Protein 8PS7 (pdb70)

Sequence (553 aa):
SLTVYKYEDLQNATNFFSEENKIKGSVYRASFKGDDAAVKILKGDVSSEINILKRINHANIIRLSGFCVYKGNTYLVYEFAENNSLDDWLHSMCLSWFQRVQIAHDVADALNYLHNYANPPHVHKNLKSGNILLDGKFRGKVSNFGLARVMENEGGDEGFQLTRHVIGTQGYMAPEYIENGLITPKMDVFAFGVVILELLSGREVVGSDQLLASTVNQVLEGDNVREKLRGFMDPNLRDEYPLDLAFSMAEIAKRCVARDLNSRPNVSEVFMILSKIQSSLTVYKYEDLQNATNFFSEENKIKGSVYRASFKGDDAAVKILKGDVSSEINILKRINHANIIRLSGFCVYKGNTYLVYEFAENNSLDDWLHSMCLSWFQRVQIAHDVADALNYLHNYANPPHVHKNLKSGNILLDGKFRGKVSNFGLFQLTRHVIGTQGYMAPEYIENGLITPKMDVFAFGVVILELLSGREVVGSDKSNGLGDQLLASTVNQVLEGDNVREKLRGFMDPNLRDEYPLDLAFSMAEIAKRCVARDLNSRPNVSEVFMILSKIQS

Organism: Medicago truncatula (NCBI:txid3880)

B-factor: mean 35.76, std 15.78, range [11.6, 132.79]

Solvent-accessible surface area: 27994 Å² total; per-residue (Å²): 113,63,65,114,34,134,38,110,56,0,47,94,3,0,84,130,37,55,147,56,49,69,168,118,54,15,34,29,98,0,63,46,178,79,117,35,6,21,1,30,46,35,167,24,90,14,23,69,58,5,76,111,35,76,54,13,73,19,76,3,1,11,135,26,22,0,37,10,65,81,170,45,38,0,21,5,0,42,46,36,9,91,31,59,10,0,48,69,50,13,51,124,147,57,3,53,27,113,32,7,6,34,0,0,7,1,1,0,7,0,0,9,6,0,22,70,51,4,35,77,78,26,31,0,38,23,1,42,1,39,15,0,41,0,31,42,168,27,62,0,26,0,20,48,20,15,22,40,27,54,143,70,30,152,49,51,99,174,84,89,115,114,105,162,70,71,83,11,28,74,1,13,27,0,19,20,67,90,114,120,41,80,81,26,60,28,5,1,1,15,7,0,0,0,0,0,0,0,1,2,5,13,107,89,15,23,23,160,147,93,60,3,11,42,12,0,52,88,17,22,97,60,120,110,34,191,116,77,2,124,56,3,7,8,110,81,9,176,122,120,30,53,30,108,50,0,89,38,3,1,47,9,0,56,117,0,10,30,163,96,33,131,75,4,12,89,3,50,70,0,40,83,46,0,48,157,35,45,128,134,36,74,109,54,148,44,120,61,0,45,97,4,0,92,128,33,61,178,30,67,68,187,110,56,27,28,28,86,0,56,51,214,62,132,45,6,15,0,51,40,56,169,17,86,114,6,80,119,69,28,61,37,66,125,14,93,29,79,9,3,17,128,14,21,0,56,6,58,93,175,30,48,3,16,2,0,34,36,37,14,107,22,86,9,0,42,64,67,15,42,126,220,66,4,53,27,119,49,6,2,38,0,0,37,1,0,0,30,0,0,2,21,0,28,25,14,6,76,46,78,56,38,1,55,21,2,30,0,36,18,0,46,0,34,32,161,42,77,0,22,0,12,68,53,36,78,200,97,120,94,156,81,73,87,14,34,72,3,11,12,0,18,13,67,105,115,120,38,81,80,26,62,35,6,1,3,14,6,1,0,0,0,0,0,0,1,2,3,13,101,91,13,26,26,81,40,184,124,91,69,146,52,95,57,63,3,14,46,7,0,65,92,17,18,104,66,123,105,28,162,86,71,2,126,56,5,5,6,111,89,9,171,131,116,32,46,46,98,61,0,85,39,2,0,48,11,0,61,128,0,10,25,155,89,42,131,71,4,17,65,2,26,87,0,14,68,52,0,20,149,18,38,132

Nearest PDB structures (foldseek):
  8ps7-assembly2_B  TM=1.004E+00  e=9.829E-54  Medicago truncatula
  2zv9-assembly1_A  TM=7.197E-01  e=4.800E-12  Mus musculus
  6nvl-assembly1_A  TM=7.137E-01  e=1.030E-10  Homo sapiens
  3lm0-assembly1_A  TM=7.066E-01  e=4.990E-11  Homo sapiens
  6gu7-assembly4_G  TM=6.696E-01  e=2.248E-10  Homo sapiens

Radius of gyration: 26.47 Å; Cα contacts (8 Å, |Δi|>4): 950; chains: 2; bounding box: 56×79×63 Å

Secondary structure (DSSP, 8-state):
------HHHHHHHTTTT-S-B-SSTTEEEE--SSS-EEEEEEEB--HHHHHHHTT---TTB--EEEEEEETTEEEEEEE--TT-BHHHHHT-----HHHHHHHHHHHHHHHHIIIIISSS--------TTT-EE-TT--EEB---SSSSTTT-SS--SS--HHHHHHHHHHHS-HHHHHH----HHHHHHHHHHHHHHHHH---SB----BHHHHHHHHHSSS-HHHHHHHHS-GGGTT-S-HHHHHHHHHHHHHHT-SSGGGSPPHHHHHHHHHHS--/--EE--HHHHHHHTTTTSS-B-SSSSEEEE--SSS-EEEEEEE-S--TTTTTGGG---TTB--EEEEEEETTEEEEEEEPPTT-BHHHHHH-----HHHHHHHHHHHHHHHHIIIII-SS--------GGGEEE-TT--EEE-------HHHHHHHHHHH--HHHHHH----HHHHHHHHHHHHHHHHH---SEEE-SSSSSSEEEHHHHHHHHHSSS-HHHHHHHHS-GGGTT-S-HHHHHHHHHHHHHHT-SSTTTSPPHHHHHHHHHHHH-

Foldseek 3Di:
DQDEDDVVLQCVQQVNVPVCADPDPQWHWGDDPPFIKIKGKAAFDPVVVCVQVQLQDDPQAFHWRDWYDDPRMIITITGDAPPAFQLCQLPPVHQAPQLLLQQLLSVLVSLVCQQVVRVVHAAQLQDARNQFTQHPVGHTHGYNRACNDQPRPPPHDDVDDVVVVVQSCVLQAAPCCVPPVDDDSLSVLQNSLLSLLCSFQSADCQHPNDGSLVVLCVLCDDPPNLVSSVVRGHCVNVPVYDSVVSNVSSVLSNQSNDNDSVSRDRSVVVSVSSVVPHD/DADEDDVVQQCVQQVNVPPQDDPDPFWGWGHDDPFIWIKGKDAFLPPVVVVVQQLLDDPQAWHFRHKYGDPRIIITTTGDFDQAFQLCQLAVPGDEPLLLLQQLLSVLVSLCCQDPPGVVHDAQLQDARNQQGQHPVGHTHGGDGDDVPVVVVVLSCVQQAAPCCVPPNDDDSLSVLQNSLLSLLCSFQSDDQWAADVVDPGDIDGSLVVLCVLPDDPPNQVSSVVRGHCVNPPVYDSVLSVLSSVLSNQSNDNDSVSNDDSVVVSVSSVVSSD

InterPro domains:
  IPR000719 Protein kinase domain [PF00069] (383-627)
  IPR000719 Protein kinase domain [PS50011] (294-639)
  IPR011009 Protein kinase-like domain superfamily [SSF56112] (328-628)
  IPR018392 LysM domain [PS51782] (186-230)
  IPR018392 LysM domain [SM00257] (187-231)
  IPR018392 LysM domain [cd00118] (187-223)
  IPR036779 LysM domain superfamily [G3DSA:3.10.350.10] (173-240)
  IPR036779 LysM domain superfamily [SSF54106] (186-231)
  IPR052611 Plant receptor-like kinase with LysM domain-containing protein [PTHR45927] (9-644)
  IPR056561 NFP/LYK4/5, first LysM domain [PF23446] (52-108)
  IPR056562 LYK3/4/5, second LysM domain [PF23472] (114-169)
  IPR056563 LYK4/5, third LysM domain [PF23473] (184-232)

Structure (mmCIF, N/CA/C/O backbone):
data_8PS7
#
_entry.id   8PS7
#
_cell.length_a   51.684
_cell.length_b   78.242
_cell.length_c   70.365
_cell.angle_alpha   90.00
_cell.angle_beta   90.40
_cell.angle_gamma   90.00
#
_symmetry.space_group_name_H-M   'P 1 21 1'
#
loop_
_entity.id
_entity.type
_entity.pdbx_description
1 polymer 'LysM-domain receptor-like kinase'
2 non-polymer GLYCEROL
3 non-polymer 'SULFATE ION'
4 non-polymer 'PHOSPHOAMINOPHOSPHONIC ACID-ADENYLATE ESTER'
5 water water
#
loop_
_atom_site.group_PDB
_atom_site.id
_atom_site.type_symbol
_atom_site.label_atom_id
_atom_site.label_alt_id
_atom_site.label_comp_id
_atom_site.label_asym_id
_atom_site.label_entity_id
_atom_site.label_seq_id
_atom_site.pdbx_PDB_ins_code
_atom_site.Cartn_x
_atom_site.Cartn_y
_atom_site.Cartn_z
_atom_site.occupancy
_atom_site.B_iso_or_equiv
_atom_site.auth_seq_id
_atom_site.auth_comp_id
_atom_site.auth_asym_id
_atom_site.auth_atom_id
_atom_site.pdbx_PDB_model_num
ATOM 1 N N . SER A 1 1 ? -18.497 9.660 -27.562 1.00 77.85 340 SER A N 1
ATOM 2 C CA . SER A 1 1 ? -19.558 9.734 -28.559 1.00 79.96 340 SER A CA 1
ATOM 3 C C . SER A 1 1 ? -20.279 11.078 -28.488 1.00 94.82 340 SER A C 1
ATOM 4 O O . SER A 1 1 ? -21.163 11.362 -29.298 1.00 92.97 340 SER A O 1
ATOM 7 N N . LEU A 1 2 ? -19.892 11.903 -27.516 1.00 87.08 341 LEU A N 1
ATOM 8 C CA . LEU A 1 2 ? -20.439 13.255 -27.349 1.00 73.35 341 LEU A CA 1
ATOM 9 C C . LEU A 1 2 ? -21.961 13.140 -27.258 1.00 79.69 341 LEU A C 1
ATOM 10 O O . LEU A 1 2 ? -22.462 12.326 -26.469 1.00 106.62 341 LEU A O 1
ATOM 15 N N . THR A 1 3 ? -22.721 13.924 -28.021 1.00 64.12 342 THR A N 1
ATOM 16 C CA . THR A 1 3 ? -24.180 13.859 -28.025 1.00 62.06 342 THR A CA 1
ATOM 17 C C . THR A 1 3 ? -24.649 14.057 -29.459 1.00 66.54 342 THR A C 1
ATOM 18 O O . THR A 1 3 ? -24.509 15.153 -30.012 1.00 62.31 342 THR A O 1
ATOM 22 N N . VAL A 1 4 ? -25.198 13.004 -30.056 1.00 65.86 343 VAL A N 1
ATOM 23 C CA . VAL A 1 4 ? -25.656 13.057 -31.440 1.00 65.56 343 VAL A CA 1
ATOM 24 C C . VAL A 1 4 ? -26.936 13.878 -31.509 1.00 67.54 343 VAL A C 1
ATOM 25 O O . VAL A 1 4 ? -27.887 13.637 -30.755 1.00 69.27 343 VAL A O 1
ATOM 29 N N . TYR A 1 5 ? -26.960 14.851 -32.418 1.00 59.04 344 TYR A N 1
ATOM 30 C CA . TYR A 1 5 ? -28.049 15.807 -32.540 1.00 54.89 344 TYR A CA 1
ATOM 31 C C . TYR A 1 5 ? -28.852 15.558 -33.810 1.00 57.50 344 TYR A C 1
ATOM 32 O O . TYR A 1 5 ? -28.298 15.179 -34.848 1.00 58.25 344 TYR A O 1
ATOM 41 N N . LYS A 1 6 ? -30.160 15.781 -33.716 1.00 57.64 345 LYS A N 1
ATOM 42 C CA . LYS A 1 6 ? -31.038 15.782 -34.876 1.00 48.74 345 LYS A CA 1
ATOM 43 C C . LYS A 1 6 ? -31.063 17.184 -35.470 1.00 46.27 345 LYS A C 1
ATOM 44 O O . LYS A 1 6 ? -31.273 18.164 -34.747 1.00 43.71 345 LYS A O 1
ATOM 50 N N . TYR A 1 7 ? -30.844 17.277 -36.784 1.00 45.11 346 TYR A N 1
ATOM 51 C CA . TYR A 1 7 ? -30.825 18.581 -37.441 1.00 44.64 346 TYR A CA 1
ATOM 52 C C . TYR A 1 7 ? -32.069 19.397 -37.114 1.00 45.27 346 TYR A C 1
ATOM 53 O O . TYR A 1 7 ? -31.994 20.627 -37.002 1.00 44.59 346 TYR A O 1
ATOM 62 N N . GLU A 1 8 ? -33.216 18.734 -36.952 1.00 47.21 347 GLU A N 1
ATOM 63 C CA . GLU A 1 8 ? -34.447 19.436 -36.600 1.00 48.29 347 GLU A CA 1
ATOM 64 C C . GLU A 1 8 ? -34.257 20.278 -35.345 1.00 46.76 347 GLU A C 1
ATOM 65 O O . GLU A 1 8 ? -34.538 21.481 -35.337 1.00 46.51 347 GLU A O 1
ATOM 71 N N . ASP A 1 9 ? -33.776 19.651 -34.268 1.00 45.94 348 ASP A N 1
ATOM 72 C CA . ASP A 1 9 ? -33.568 20.369 -33.016 1.00 44.68 348 ASP A CA 1
ATOM 73 C C . ASP A 1 9 ? -32.655 21.572 -33.203 1.00 42.64 348 ASP A C 1
ATOM 74 O O . ASP A 1 9 ? -32.741 22.540 -32.439 1.00 42.01 348 ASP A O 1
ATOM 79 N N . LEU A 1 10 ? -31.776 21.532 -34.206 1.00 41.82 349 LEU A N 1
ATOM 80 C CA . LEU A 1 10 ? -30.890 22.662 -34.458 1.00 40.96 349 LEU A CA 1
ATOM 81 C C . LEU A 1 10 ? -31.621 23.797 -35.167 1.00 41.13 349 LEU A C 1
ATOM 82 O O . LEU A 1 10 ? -31.461 24.966 -34.798 1.00 41.46 349 LEU A O 1
ATOM 87 N N . GLN A 1 11 ? -32.425 23.472 -36.183 1.00 43.02 350 GLN A N 1
ATOM 88 C CA . GLN A 1 11 ? -33.240 24.488 -36.842 1.00 44.35 350 GLN A CA 1
ATOM 89 C C . GLN A 1 11 ? -34.078 25.260 -35.832 1.00 44.75 350 GLN A C 1
ATOM 90 O O . GLN A 1 11 ? -34.077 26.496 -35.817 1.00 44.57 350 GLN A O 1
ATOM 96 N N . ASN A 1 12 ? -34.802 24.539 -34.975 1.00 45.56 351 ASN A N 1
ATOM 97 C CA . ASN A 1 12 ? -35.713 25.191 -34.040 1.00 46.47 351 ASN A CA 1
ATOM 98 C C . ASN A 1 12 ? -34.957 26.039 -33.023 1.00 44.64 351 ASN A C 1
ATOM 99 O O . ASN A 1 12 ? -35.421 27.121 -32.644 1.00 45.17 351 ASN A O 1
ATOM 104 N N . ALA A 1 13 ? -33.795 25.567 -32.568 1.00 44.62 352 ALA A N 1
ATOM 105 C CA . ALA A 1 13 ? -33.018 26.337 -31.603 1.00 47.87 352 ALA A CA 1
ATOM 106 C C . ALA A 1 13 ? -32.478 27.619 -32.223 1.00 50.28 352 ALA A C 1
ATOM 107 O O . ALA A 1 13 ? -32.378 28.649 -31.545 1.00 55.53 352 ALA A O 1
ATOM 109 N N . THR A 1 14 ? -32.130 27.578 -33.507 1.00 45.09 353 THR A N 1
ATOM 110 C CA . THR A 1 14 ? -31.556 28.718 -34.208 1.00 45.49 353 THR A CA 1
ATOM 111 C C . THR A 1 14 ? -32.589 29.494 -35.015 1.00 49.26 353 THR A C 1
ATOM 112 O O . THR A 1 14 ? -32.211 30.325 -35.849 1.00 54.06 353 THR A O 1
ATOM 116 N N . ASN A 1 15 ? -33.877 29.252 -34.783 1.00 47.22 354 ASN A N 1
ATOM 117 C CA . ASN A 1 15 ? -34.944 29.863 -35.573 1.00 49.35 354 ASN A CA 1
ATOM 118 C C . ASN A 1 15 ? -34.691 29.665 -37.063 1.00 49.86 354 ASN A C 1
ATOM 119 O O . ASN A 1 15 ? -34.799 30.590 -37.869 1.00 52.72 354 ASN A O 1
ATOM 124 N N . PHE A 1 16 ? -34.350 28.430 -37.427 1.00 46.48 355 PHE A N 1
ATOM 125 C CA . PHE A 1 16 ? -34.001 28.096 -38.804 1.00 46.83 355 PHE A CA 1
ATOM 126 C C . PHE A 1 16 ? -32.871 28.994 -39.297 1.00 55.62 355 PHE A C 1
ATOM 127 O O . PHE A 1 16 ? -32.863 29.459 -40.440 1.00 55.12 355 PHE A O 1
ATOM 135 N N . PHE A 1 17 ? -31.901 29.232 -38.413 1.00 55.55 356 PHE A N 1
ATOM 136 C CA . PHE A 1 17 ? -30.733 30.054 -38.716 1.00 49.62 356 PHE A CA 1
ATOM 137 C C . PHE A 1 17 ? -31.168 31.437 -39.206 1.00 55.47 356 PHE A C 1
ATOM 138 O O . PHE A 1 17 ? -30.815 31.888 -40.297 1.00 61.98 356 PHE A O 1
ATOM 146 N N . SER A 1 18 ? -31.934 32.110 -38.354 1.00 78.69 357 SER A N 1
ATOM 147 C CA . SER A 1 18 ? -32.667 33.332 -38.693 1.00 85.17 357 SER A CA 1
ATOM 148 C C . SER A 1 18 ? -31.917 34.589 -38.271 1.00 87.06 357 SER A C 1
ATOM 149 O O . SER A 1 18 ? -32.464 35.418 -37.552 1.00 87.30 357 SER A O 1
ATOM 152 N N . GLU A 1 19 ? -30.664 34.765 -38.690 1.00 64.57 358 GLU A N 1
ATOM 153 C CA . GLU A 1 19 ? -29.849 35.896 -38.231 1.00 55.72 358 GLU A CA 1
ATOM 154 C C . GLU A 1 19 ? -29.881 36.024 -36.706 1.00 60.80 358 GLU A C 1
ATOM 155 O O . GLU A 1 19 ? -29.729 37.118 -36.148 1.00 61.89 358 GLU A O 1
ATOM 161 N N . GLU A 1 20 ? -30.110 34.891 -36.031 1.00 64.80 359 GLU A N 1
ATOM 162 C CA . GLU A 1 20 ? -29.657 34.660 -34.665 1.00 55.71 359 GLU A CA 1
ATOM 163 C C . GLU A 1 20 ? -28.164 34.398 -34.618 1.00 53.33 359 GLU A C 1
ATOM 164 O O . GLU A 1 20 ? -27.631 34.051 -33.558 1.00 55.55 359 GLU A O 1
ATOM 170 N N . ASN A 1 21 ? -27.487 34.580 -35.749 1.00 51.74 360 ASN A N 1
ATOM 171 C CA . ASN A 1 21 ? -26.082 34.238 -35.865 1.00 50.27 360 ASN A CA 1
ATOM 172 C C . ASN A 1 21 ? -25.223 35.222 -35.090 1.00 51.49 360 ASN A C 1
ATOM 173 O O . ASN A 1 21 ? -25.478 36.429 -35.090 1.00 49.52 360 ASN A O 1
ATOM 178 N N . LYS A 1 22 ? -24.207 34.696 -34.416 1.00 49.87 361 LYS A N 1
ATOM 179 C CA . LYS A 1 22 ? -23.090 35.528 -34.011 1.00 55.66 361 LYS A CA 1
ATOM 180 C C . LYS A 1 22 ? -22.350 36.007 -35.261 1.00 59.72 361 LYS A C 1
ATOM 181 O O . LYS A 1 22 ? -22.720 35.689 -36.397 1.00 65.00 361 LYS A O 1
ATOM 187 N N . ILE A 1 23 ? -21.284 36.781 -35.048 1.00 63.57 362 ILE A N 1
ATOM 188 C CA . ILE A 1 23 ? -20.610 37.453 -36.161 1.00 66.29 362 ILE A CA 1
ATOM 189 C C . ILE A 1 23 ? -20.257 36.458 -37.261 1.00 68.45 362 ILE A C 1
ATOM 190 O O . ILE A 1 23 ? -20.648 36.624 -38.422 1.00 75.56 362 ILE A O 1
ATOM 195 N N . LYS A 1 24 ? -19.509 35.414 -36.912 1.00 68.84 363 LYS A N 1
ATOM 196 C CA . LYS A 1 24 ? -19.088 34.434 -37.905 1.00 77.69 363 LYS A CA 1
ATOM 197 C C . LYS A 1 24 ? -20.293 33.874 -38.650 1.00 70.56 363 LYS A C 1
ATOM 198 O O . LYS A 1 24 ? -21.314 33.535 -38.047 1.00 74.97 363 LYS A O 1
ATOM 204 N N . GLY A 1 25 ? -20.171 33.793 -39.977 1.00 58.42 364 GLY A N 1
ATOM 205 C CA . GLY A 1 25 ? -21.237 33.221 -40.781 1.00 60.88 364 GLY A CA 1
ATOM 206 C C . GLY A 1 25 ? -21.622 31.816 -40.360 1.00 58.49 364 GLY A C 1
ATOM 207 O O . GLY A 1 25 ? -22.795 31.442 -40.440 1.00 64.90 364 GLY A O 1
ATOM 208 N N . SER A 1 26 ? -20.649 31.017 -39.916 1.00 54.60 365 SER A N 1
ATOM 209 C CA . SER A 1 26 ? -20.892 29.645 -39.485 1.00 50.37 365 SER A CA 1
ATOM 210 C C . SER A 1 26 ? -21.311 29.532 -38.024 1.00 45.24 365 SER A C 1
ATOM 211 O O . SER A 1 26 ? -21.677 28.436 -37.585 1.00 43.07 365 SER A O 1
ATOM 214 N N . VAL A 1 27 ? -21.272 30.625 -37.267 1.00 48.11 366 VAL A N 1
ATOM 215 C CA . VAL A 1 27 ? -21.511 30.602 -35.828 1.00 47.73 366 VAL A CA 1
ATOM 216 C C . VAL A 1 27 ? -22.904 31.148 -35.552 1.00 43.48 366 VAL A C 1
ATOM 217 O O . VAL A 1 27 ? -23.194 32.315 -35.843 1.00 45.84 366 VAL A O 1
ATOM 221 N N . TYR A 1 28 ? -23.761 30.305 -34.982 1.00 35.15 367 TYR A N 1
ATOM 222 C CA . TYR A 1 28 ? -25.107 30.680 -34.580 1.00 39.03 367 TYR A CA 1
ATOM 223 C C . TYR A 1 28 ? -25.307 30.384 -33.100 1.00 40.57 367 TYR A C 1
ATOM 224 O O . TYR A 1 28 ? -24.641 29.517 -32.527 1.00 40.12 367 TYR A O 1
ATOM 233 N N . ARG A 1 29 ? -26.233 31.118 -32.488 1.00 40.39 368 ARG A N 1
ATOM 234 C CA . ARG A 1 29 ? -26.643 30.881 -31.110 1.00 41.67 368 ARG A CA 1
ATOM 235 C C . ARG A 1 29 ? -27.879 29.992 -31.112 1.00 43.93 368 ARG A C 1
ATOM 236 O O . ARG A 1 29 ? -28.887 30.323 -31.746 1.00 43.96 368 ARG A O 1
ATOM 244 N N . ALA A 1 30 ? -27.794 28.866 -30.411 1.00 42.54 369 ALA A N 1
ATOM 245 C CA . ALA A 1 30 ? -28.905 27.938 -30.258 1.00 48.42 369 ALA A CA 1
ATOM 246 C C . ALA A 1 30 ? -29.446 28.064 -28.841 1.00 53.40 369 ALA A C 1
ATOM 247 O O . ALA A 1 30 ? -28.718 27.825 -27.872 1.00 49.13 369 ALA A O 1
ATOM 249 N N . SER A 1 31 ? -30.712 28.450 -28.726 1.00 70.21 370 SER A N 1
ATOM 250 C CA . SER A 1 31 ? -31.391 28.558 -27.440 1.00 68.97 370 SER A CA 1
ATOM 251 C C . SER A 1 31 ? -32.340 27.373 -27.316 1.00 71.38 370 SER A C 1
ATOM 252 O O . SER A 1 31 ? -33.342 27.295 -28.034 1.00 83.79 370 SER A O 1
ATOM 255 N N . PHE A 1 32 ? -32.021 26.450 -26.414 1.00 61.05 371 PHE A N 1
ATOM 256 C CA . PHE A 1 32 ? -32.794 25.222 -26.292 1.00 61.33 371 PHE A CA 1
ATOM 257 C C . PHE A 1 32 ? -32.302 24.451 -25.079 1.00 67.15 371 PHE A C 1
ATOM 258 O O . PHE A 1 32 ? -31.176 24.646 -24.612 1.00 73.73 371 PHE A O 1
ATOM 266 N N . LYS A 1 33 ? -33.162 23.562 -24.580 1.00 65.00 372 LYS A N 1
ATOM 267 C CA . LYS A 1 33 ? -32.813 22.670 -23.476 1.00 68.31 372 LYS A CA 1
ATOM 268 C C . LYS A 1 33 ? -32.323 23.450 -22.259 1.00 72.03 372 LYS A C 1
ATOM 269 O O . LYS A 1 33 ? -31.442 22.994 -21.526 1.00 75.79 372 LYS A O 1
ATOM 275 N N . GLY A 1 34 ? -32.890 24.633 -22.038 1.00 70.20 373 GLY A N 1
ATOM 276 C CA . GLY A 1 34 ? -32.462 25.482 -20.945 1.00 58.23 373 GLY A CA 1
ATOM 277 C C . GLY A 1 34 ? -31.105 26.109 -21.186 1.00 61.53 373 GLY A C 1
ATOM 278 O O . GLY A 1 34 ? -30.995 27.328 -21.348 1.00 61.12 373 GLY A O 1
ATOM 279 N N . ASP A 1 35 ? -30.064 25.281 -21.220 1.00 66.48 374 ASP A N 1
ATOM 280 C CA . ASP A 1 35 ? -28.702 25.764 -21.410 1.00 63.45 374 ASP A CA 1
ATOM 281 C C . ASP A 1 35 ? -28.479 26.094 -22.882 1.00 54.45 374 ASP A C 1
ATOM 282 O O . ASP A 1 35 ? -28.663 25.235 -23.751 1.00 52.64 374 ASP A O 1
ATOM 287 N N . ASP A 1 36 ? -28.083 27.334 -23.161 1.00 48.17 375 ASP A N 1
ATOM 288 C CA . ASP A 1 36 ? -27.845 27.752 -24.533 1.00 46.30 375 ASP A CA 1
ATOM 289 C C . ASP A 1 36 ? -26.553 27.136 -25.067 1.00 43.06 375 ASP A C 1
ATOM 290 O O . ASP A 1 36 ? -25.727 26.596 -24.325 1.00 45.76 375 ASP A O 1
ATOM 295 N N . ALA A 1 37 ? -26.382 27.229 -26.383 1.00 37.16 376 ALA A N 1
ATOM 296 C CA . ALA A 1 37 ? -25.215 26.670 -27.046 1.00 37.77 376 ALA A CA 1
ATOM 297 C C . ALA A 1 37 ? -24.903 27.498 -28.284 1.00 35.97 376 ALA A C 1
ATOM 298 O O . ALA A 1 37 ? -25.651 28.404 -28.659 1.00 38.36 376 ALA A O 1
ATOM 300 N N . ALA A 1 38 ? -23.778 27.174 -28.914 1.00 32.31 377 ALA A N 1
ATOM 301 C CA . ALA A 1 38 ? -23.359 27.792 -30.164 1.00 30.05 377 ALA A CA 1
ATOM 302 C C . ALA A 1 38 ? -23.208 26.708 -31.219 1.00 34.74 377 ALA A C 1
ATOM 303 O O . ALA A 1 38 ? -22.573 25.678 -30.968 1.00 35.40 377 ALA A O 1
ATOM 305 N N . VAL A 1 39 ? -23.797 26.936 -32.389 1.00 35.71 378 VAL A N 1
ATOM 306 C CA . VAL A 1 39 ? -23.764 25.987 -33.495 1.00 33.77 378 VAL A CA 1
ATOM 307 C C . VAL A 1 39 ? -22.841 26.536 -34.573 1.00 34.33 378 VAL A C 1
ATOM 308 O O . VAL A 1 39 ? -22.991 27.687 -35.001 1.00 32.86 378 VAL A O 1
ATOM 312 N N . LYS A 1 40 ? -21.888 25.716 -35.004 1.00 35.90 379 LYS A N 1
ATOM 313 C CA . LYS A 1 40 ? -20.959 26.061 -36.072 1.00 38.83 379 LYS A CA 1
ATOM 314 C C . LYS A 1 40 ? -21.218 25.145 -37.259 1.00 42.89 379 LYS A C 1
ATOM 315 O O . LYS A 1 40 ? -21.126 23.919 -37.131 1.00 41.09 379 LYS A O 1
ATOM 321 N N . ILE A 1 41 ? -21.542 25.737 -38.405 1.00 45.26 380 ILE A N 1
ATOM 322 C CA . ILE A 1 41 ? -21.785 24.986 -39.631 1.00 45.31 380 ILE A CA 1
ATOM 323 C C . ILE A 1 41 ? -20.469 24.843 -40.383 1.00 43.18 380 ILE A C 1
ATOM 324 O O . ILE A 1 41 ? -19.743 25.826 -40.575 1.00 44.55 380 ILE A O 1
ATOM 329 N N . LEU A 1 42 ? -20.158 23.621 -40.809 1.00 44.69 381 LEU A N 1
ATOM 330 C CA . LEU A 1 42 ? -18.931 23.339 -41.539 1.00 44.34 381 LEU A CA 1
ATOM 331 C C . LEU A 1 42 ? -19.244 22.500 -42.768 1.00 52.10 381 LEU A C 1
ATOM 332 O O . LEU A 1 42 ? -20.079 21.591 -42.717 1.00 52.04 381 LEU A O 1
ATOM 337 N N . LYS A 1 43 ? -18.566 22.810 -43.871 1.00 51.87 382 LYS A N 1
ATOM 338 C CA . LYS A 1 43 ? -18.806 22.117 -45.129 1.00 50.30 382 LYS A CA 1
ATOM 339 C C . LYS A 1 43 ? -18.239 20.702 -45.086 1.00 51.79 382 LYS A C 1
ATOM 340 O O . LYS A 1 43 ? -17.153 20.465 -44.548 1.00 48.31 382 LYS A O 1
ATOM 346 N N . GLY A 1 44 ? -18.985 19.759 -45.658 1.00 49.35 383 GLY A N 1
ATOM 347 C CA . GLY A 1 44 ? -18.540 18.382 -45.736 1.00 46.19 383 GLY A CA 1
ATOM 348 C C . GLY A 1 44 ? -18.533 17.669 -44.400 1.00 48.60 383 GLY A C 1
ATOM 349 O O . GLY A 1 44 ? -18.642 18.305 -43.348 1.00 48.82 383 GLY A O 1
ATOM 350 N N . ASP A 1 45 ? -18.406 16.345 -44.427 1.00 47.16 384 ASP A N 1
ATOM 351 C CA . ASP A 1 45 ? -18.348 15.554 -43.203 1.00 47.69 384 ASP A CA 1
ATOM 352 C C . ASP A 1 45 ? -16.953 15.677 -42.605 1.00 46.27 384 ASP A C 1
ATOM 353 O O . ASP A 1 45 ? -15.987 15.130 -43.144 1.00 44.36 384 ASP A O 1
ATOM 358 N N . VAL A 1 46 ? -16.845 16.401 -41.494 1.00 47.84 385 VAL A N 1
ATOM 359 C CA . VAL A 1 46 ? -15.577 16.547 -40.790 1.00 52.37 385 VAL A CA 1
ATOM 360 C C . VAL A 1 46 ? -15.600 15.652 -39.559 1.00 51.03 385 VAL A C 1
ATOM 361 O O . VAL A 1 46 ? -14.945 15.943 -38.551 1.00 49.72 385 VAL A O 1
ATOM 365 N N . SER A 1 47 ? -16.354 14.553 -39.639 1.00 49.39 386 SER A N 1
ATOM 366 C CA . SER A 1 47 ? -16.474 13.646 -38.502 1.00 53.07 386 SER A CA 1
ATOM 367 C C . SER A 1 47 ? -15.120 13.064 -38.112 1.00 53.66 386 SER A C 1
ATOM 368 O O . SER A 1 47 ? -14.832 12.881 -36.924 1.00 49.35 386 SER A O 1
ATOM 371 N N . SER A 1 48 ? -14.273 12.771 -39.101 1.00 52.49 387 SER A N 1
ATOM 372 C CA . SER A 1 48 ? -12.983 12.155 -38.813 1.00 50.23 387 SER A CA 1
ATOM 373 C C . SER A 1 48 ? -12.120 13.053 -37.935 1.00 50.47 387 SER A C 1
ATOM 374 O O . SER A 1 48 ? -11.466 12.576 -37.000 1.00 54.84 387 SER A O 1
ATOM 377 N N . GLU A 1 49 ? -12.109 14.358 -38.214 1.00 52.10 388 GLU A N 1
ATOM 378 C CA . GLU A 1 49 ? -11.297 15.273 -37.417 1.00 52.82 388 GLU A CA 1
ATOM 379 C C . GLU A 1 49 ? -11.814 15.384 -35.988 1.00 47.58 388 GLU A C 1
ATOM 380 O O . GLU A 1 49 ? -11.025 15.567 -35.054 1.00 48.73 388 GLU A O 1
ATOM 386 N N . ILE A 1 50 ? -13.129 15.274 -35.799 1.00 51.12 389 ILE A N 1
ATOM 387 C CA . ILE A 1 50 ? -13.699 15.395 -34.462 1.00 47.27 389 ILE A CA 1
ATOM 388 C C . ILE A 1 50 ? -13.309 14.201 -33.600 1.00 46.47 389 ILE A C 1
ATOM 389 O O . ILE A 1 50 ? -12.977 14.353 -32.418 1.00 44.76 389 ILE A O 1
ATOM 394 N N . ASN A 1 51 ? -13.348 12.994 -34.171 1.00 43.36 390 ASN A N 1
ATOM 395 C CA . ASN A 1 51 ? -13.004 11.798 -33.409 1.00 44.96 390 ASN A CA 1
ATOM 396 C C . ASN A 1 51 ? -11.583 11.849 -32.8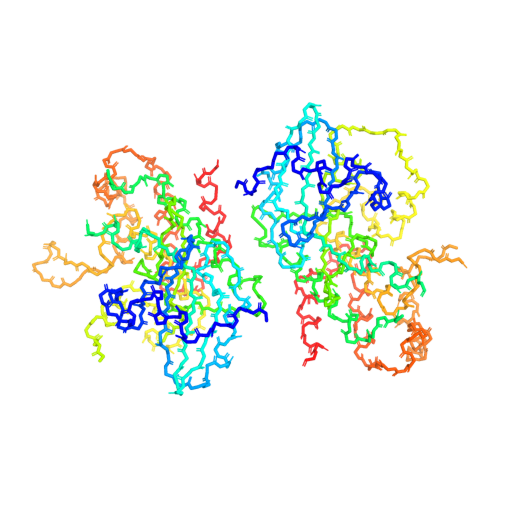66 1.00 43.90 390 ASN A C 1
ATOM 397 O O . ASN A 1 51 ? -11.263 11.107 -31.930 1.00 44.57 390 ASN A O 1
ATOM 402 N N . ILE A 1 52 ? -10.730 12.700 -33.429 1.00 39.94 391 ILE A N 1
ATOM 403 C CA . ILE A 1 52 ? -9.378 12.899 -32.912 1.00 46.58 391 ILE A CA 1
ATOM 404 C C . ILE A 1 52 ? -9.324 14.079 -31.952 1.00 42.49 391 ILE A C 1
ATOM 405 O O . ILE A 1 52 ? -8.808 13.964 -30.837 1.00 40.96 391 ILE A O 1
ATOM 410 N N . LEU A 1 53 ? -9.861 15.228 -32.368 1.00 40.29 392 LEU A N 1
ATOM 411 C CA . LEU A 1 53 ? -9.808 16.426 -31.538 1.00 44.27 392 LEU A CA 1
ATOM 412 C C . LEU A 1 53 ? -10.760 16.364 -30.350 1.00 39.46 392 LEU A C 1
ATOM 413 O O . LEU A 1 53 ? -10.576 17.119 -29.389 1.00 40.31 392 LEU A O 1
ATOM 418 N N . LYS A 1 54 ? -11.768 15.490 -30.388 1.00 38.33 393 LYS A N 1
ATOM 419 C CA . LYS A 1 54 ? -12.679 15.369 -29.255 1.00 37.01 393 LYS A CA 1
ATOM 420 C C . LYS A 1 54 ? -11.982 14.879 -27.994 1.00 38.74 393 LYS A C 1
ATOM 421 O O . LYS A 1 54 ? -12.588 14.915 -26.917 1.00 39.63 393 LYS A O 1
ATOM 427 N N . ARG A 1 55 ? -10.732 14.419 -28.098 1.00 35.69 394 ARG A N 1
ATOM 428 C CA . ARG A 1 55 ? -9.976 14.055 -26.905 1.00 37.20 394 ARG A CA 1
ATOM 429 C C . ARG A 1 55 ? -9.704 15.269 -26.026 1.00 35.68 394 ARG A C 1
ATOM 430 O O . ARG A 1 55 ? -9.520 15.127 -24.812 1.00 32.57 394 ARG A O 1
ATOM 438 N N . ILE A 1 56 ? -9.679 16.462 -26.619 1.00 36.64 395 ILE A N 1
ATOM 439 C CA . ILE A 1 56 ? -9.315 17.691 -25.918 1.00 32.83 395 ILE A CA 1
ATOM 440 C C . ILE A 1 56 ? -10.564 18.217 -25.216 1.00 31.66 395 ILE A C 1
ATOM 441 O O . ILE A 1 56 ? -11.447 18.797 -25.849 1.00 35.60 395 ILE A O 1
ATOM 446 N N . ASN A 1 57 ? -10.639 18.023 -23.902 1.00 32.06 396 ASN A N 1
ATOM 447 C CA . ASN A 1 57 ? -11.695 18.604 -23.085 1.00 32.82 396 ASN A CA 1
ATOM 448 C C . ASN A 1 57 ? -11.086 19.140 -21.799 1.00 31.07 396 ASN A C 1
ATOM 449 O O . ASN A 1 57 ? -10.264 18.472 -21.167 1.00 33.50 396 ASN A O 1
ATOM 454 N N . HIS A 1 58 ? -11.491 20.351 -21.421 1.00 25.00 397 HIS A N 1
ATOM 455 C CA . HIS A 1 58 ? -10.890 21.041 -20.291 1.00 22.08 397 HIS A CA 1
ATOM 456 C C . HIS A 1 58 ? -11.821 22.160 -19.847 1.00 21.58 397 HIS A C 1
ATOM 457 O O . HIS A 1 58 ? -12.552 22.732 -20.659 1.00 21.38 397 HIS A O 1
ATOM 464 N N . ALA A 1 59 ? -11.781 22.466 -18.548 1.00 21.78 398 ALA A N 1
ATOM 465 C CA . ALA A 1 59 ? -12.696 23.456 -17.991 1.00 21.71 398 ALA A CA 1
ATOM 466 C C . ALA A 1 59 ? -12.517 24.825 -18.634 1.00 20.38 398 ALA A C 1
ATOM 467 O O . ALA A 1 59 ? -13.466 25.616 -18.681 1.00 20.44 398 ALA A O 1
ATOM 469 N N . ASN A 1 60 ? -11.317 25.127 -19.132 1.00 20.12 399 ASN A N 1
ATOM 470 C CA . ASN A 1 60 ? -11.031 26.417 -19.746 1.00 19.95 399 ASN A CA 1
ATOM 471 C C . ASN A 1 60 ? -10.864 26.311 -21.259 1.00 21.83 399 ASN A C 1
ATOM 472 O O . ASN A 1 60 ? -10.260 27.192 -21.881 1.00 19.72 399 ASN A O 1
ATOM 477 N N . ILE A 1 61 ? -11.384 25.245 -21.861 1.00 23.90 400 ILE A N 1
ATOM 478 C CA . ILE A 1 61 ? -11.426 25.078 -23.308 1.00 23.22 400 ILE A CA 1
ATOM 479 C C . ILE A 1 61 ? -12.884 24.950 -23.720 1.00 23.21 400 ILE A C 1
ATOM 480 O O . ILE A 1 61 ? -13.668 24.273 -23.045 1.00 22.24 400 ILE A O 1
ATOM 485 N N . ILE A 1 62 ? -13.249 25.607 -24.821 1.00 22.25 401 ILE A N 1
ATOM 486 C CA . ILE A 1 62 ? -14.643 25.605 -25.252 1.00 28.23 401 ILE A CA 1
ATOM 487 C C . ILE A 1 62 ? -15.087 24.164 -25.475 1.00 31.23 401 ILE A C 1
ATOM 488 O O . ILE A 1 62 ? -14.529 23.444 -26.313 1.00 32.89 401 ILE A O 1
ATOM 493 N N . ARG A 1 63 ? -16.088 23.732 -24.711 1.00 28.49 402 ARG A N 1
ATOM 494 C CA . ARG A 1 63 ? -16.492 22.333 -24.694 1.00 29.67 402 ARG A CA 1
ATOM 495 C C . ARG A 1 63 ? -17.405 22.013 -25.869 1.00 31.56 402 ARG A C 1
ATOM 496 O O . ARG A 1 63 ? -18.275 22.808 -26.232 1.00 32.36 402 ARG A O 1
ATOM 504 N N . LEU A 1 64 ? -17.208 20.832 -26.454 1.00 33.47 403 LEU A N 1
ATOM 505 C CA . LEU A 1 64 ? -17.999 20.365 -27.588 1.00 31.60 403 LEU A CA 1
ATOM 506 C C . LEU A 1 64 ? -19.078 19.420 -27.074 1.00 36.48 403 LEU A C 1
ATOM 507 O O . LEU A 1 64 ? -18.772 18.336 -26.565 1.00 45.05 403 LEU A O 1
ATOM 512 N N . SER A 1 65 ? -20.340 19.835 -27.200 1.00 35.69 404 SER A N 1
ATOM 513 C CA . SER A 1 65 ? -21.444 18.975 -26.785 1.00 35.19 404 SER A CA 1
ATOM 514 C C . SER A 1 65 ? -21.600 17.793 -27.733 1.00 41.55 404 SER A C 1
ATOM 515 O O . SER A 1 65 ? -21.705 16.642 -27.295 1.00 49.82 404 SER A O 1
ATOM 518 N N . GLY A 1 66 ? -21.618 18.061 -29.032 1.00 40.25 405 GLY A N 1
ATOM 519 C CA . GLY A 1 66 ? -21.777 17.005 -30.012 1.00 46.88 405 GLY A CA 1
ATOM 520 C C . GLY A 1 66 ? -21.738 17.585 -31.407 1.00 44.32 405 GLY A C 1
ATOM 521 O O . GLY A 1 66 ? -21.398 18.753 -31.604 1.00 42.43 405 GLY A O 1
ATOM 522 N N . PHE A 1 67 ? -22.097 16.751 -32.381 1.00 43.59 406 PHE A N 1
ATOM 523 C CA . PHE A 1 67 ? -22.104 17.167 -33.774 1.00 47.52 406 PHE A CA 1
ATOM 524 C C . PHE A 1 67 ? -23.259 16.497 -34.502 1.00 49.40 406 PHE A C 1
ATOM 525 O O . PHE A 1 67 ? -23.889 15.560 -34.002 1.00 51.46 406 PHE A O 1
ATOM 533 N N . CYS A 1 68 ? -23.533 17.007 -35.700 1.00 47.81 407 CYS A N 1
ATOM 534 C CA . CYS A 1 68 ? -24.603 16.504 -36.549 1.00 46.89 407 CYS A CA 1
ATOM 535 C C . CYS A 1 68 ? -24.180 16.679 -37.998 1.00 49.74 407 CYS A C 1
ATOM 536 O O . CYS A 1 68 ? -23.776 17.775 -38.398 1.00 46.11 407 CYS A O 1
ATOM 539 N N . VAL A 1 69 ? -24.262 15.602 -38.771 1.00 52.80 408 VAL A N 1
ATOM 540 C CA . VAL A 1 69 ? -23.972 15.628 -40.200 1.00 49.04 408 VAL A CA 1
ATOM 541 C C . VAL A 1 69 ? -25.300 15.523 -40.935 1.00 50.47 408 VAL A C 1
ATOM 542 O O . VAL A 1 69 ? -26.017 14.524 -40.795 1.00 46.47 408 VAL A O 1
ATOM 546 N N . TYR A 1 70 ? -25.636 16.554 -41.707 1.00 51.01 409 TYR A N 1
ATOM 547 C CA . TYR A 1 70 ? -26.908 16.599 -42.418 1.00 49.83 409 TYR A CA 1
ATOM 548 C C . TYR A 1 70 ? -26.680 17.159 -43.812 1.00 54.07 409 TYR A C 1
ATOM 549 O O . TYR A 1 70 ? -26.277 18.317 -43.960 1.00 51.14 409 TYR A O 1
ATOM 558 N N . LYS A 1 71 ? -26.933 16.334 -44.825 1.00 59.67 410 LYS A N 1
ATOM 559 C CA . LYS A 1 71 ? -26.874 16.751 -46.224 1.00 59.00 410 LYS A CA 1
ATOM 560 C C . LYS A 1 71 ? -25.522 17.378 -46.562 1.00 52.82 410 LYS A C 1
ATOM 561 O O . LYS A 1 71 ? -25.431 18.501 -47.065 1.00 51.50 410 LYS A O 1
ATOM 567 N N . GLY A 1 72 ? -24.458 16.630 -46.279 1.00 50.96 411 GLY A N 1
ATOM 568 C CA . GLY A 1 72 ? -23.121 17.018 -46.676 1.00 57.06 411 GLY A CA 1
ATOM 569 C C . GLY A 1 72 ? -22.474 18.102 -45.846 1.00 57.69 411 GLY A C 1
ATOM 570 O O . GLY A 1 72 ? -21.416 18.608 -46.239 1.00 57.23 411 GLY A O 1
ATOM 571 N N . ASN A 1 73 ? -23.064 18.478 -44.715 1.00 62.57 412 ASN A N 1
ATOM 572 C CA . ASN A 1 73 ? -22.491 19.493 -43.846 1.00 53.57 412 ASN A CA 1
ATOM 573 C C . ASN A 1 73 ? -22.485 18.999 -42.407 1.00 52.11 412 ASN A C 1
ATOM 574 O O . ASN A 1 73 ? -23.340 18.208 -41.998 1.00 52.55 412 ASN A O 1
ATOM 579 N N . THR A 1 74 ? -21.504 19.472 -41.646 1.00 53.98 413 THR A N 1
ATOM 580 C CA . THR A 1 74 ? -21.346 19.120 -40.243 1.00 57.16 413 THR A CA 1
ATOM 581 C C . THR A 1 74 ? -21.702 20.322 -39.380 1.00 54.89 413 THR A C 1
ATOM 582 O O . THR A 1 74 ? -21.165 21.416 -39.580 1.00 53.52 413 THR A O 1
ATOM 586 N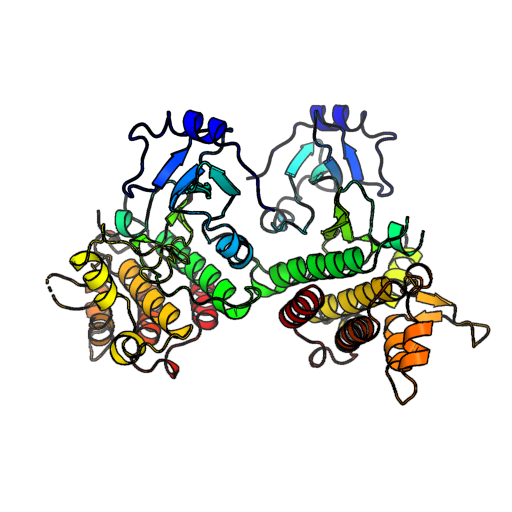 N . TYR A 1 75 ? -22.609 20.115 -38.431 1.00 48.25 414 TYR A N 1
ATOM 587 C CA . TYR A 1 75 ? -23.014 21.144 -37.481 1.00 46.39 414 TYR A CA 1
ATOM 588 C C . TYR A 1 75 ? -22.497 20.754 -36.103 1.00 42.39 414 TYR A C 1
ATOM 589 O O . TYR A 1 75 ? -22.918 19.734 -35.548 1.00 46.73 414 TYR A O 1
ATOM 598 N N . LEU A 1 76 ? -21.585 21.556 -35.561 1.00 41.54 415 LEU A N 1
ATOM 599 C CA . LEU A 1 76 ? -21.014 21.304 -34.246 1.00 36.70 415 LEU A CA 1
ATOM 600 C C . LEU A 1 76 ? -21.646 22.229 -33.215 1.00 36.81 415 LEU A C 1
ATOM 601 O O . LEU A 1 76 ? -21.858 23.417 -33.476 1.00 40.15 415 LEU A O 1
ATOM 606 N N . VAL A 1 77 ? -21.942 21.675 -32.043 1.00 33.90 416 VAL A N 1
ATOM 607 C CA . VAL A 1 77 ? -22.603 22.398 -30.963 1.00 35.56 416 VAL A CA 1
ATOM 608 C C . VAL A 1 77 ? -21.636 22.490 -29.790 1.00 30.94 416 VAL A C 1
ATOM 609 O O . VAL A 1 77 ? -21.270 21.469 -29.195 1.00 34.05 416 VAL A O 1
ATOM 613 N N . TYR A 1 78 ? -21.221 23.708 -29.463 1.00 31.74 417 TYR A N 1
ATOM 614 C CA . TYR A 1 78 ? -20.338 23.980 -28.338 1.00 29.26 417 TYR A CA 1
ATOM 615 C C . TYR A 1 78 ? -21.122 24.631 -27.207 1.00 31.06 417 TYR A C 1
ATOM 616 O O . TYR A 1 78 ? -22.247 25.104 -27.385 1.00 34.92 417 TYR A O 1
ATOM 625 N N . GLU A 1 79 ? -20.509 24.658 -26.027 1.00 27.13 418 GLU A N 1
ATOM 626 C CA . GLU A 1 79 ? -21.087 25.404 -24.920 1.00 26.17 418 GLU A CA 1
ATOM 627 C C . GLU A 1 79 ? -21.077 26.889 -25.251 1.00 29.16 418 GLU A C 1
ATOM 628 O O . GLU A 1 79 ? -20.072 27.423 -25.730 1.00 32.82 418 GLU A O 1
ATOM 634 N N . PHE A 1 80 ? -22.204 27.554 -25.012 1.00 33.59 419 PHE A N 1
ATOM 635 C CA . PHE A 1 80 ? -22.301 28.978 -25.297 1.00 32.97 419 PHE A CA 1
ATOM 636 C C . PHE A 1 80 ? -21.506 29.770 -24.270 1.00 30.16 419 PHE A C 1
ATOM 637 O O . PHE A 1 80 ? -21.616 29.531 -23.064 1.00 29.06 419 PHE A O 1
ATOM 645 N N . ALA A 1 81 ? -20.699 30.708 -24.751 1.00 27.16 420 ALA A N 1
ATOM 646 C CA . ALA A 1 81 ? -19.882 31.566 -23.901 1.00 25.08 420 ALA A CA 1
ATOM 647 C C . ALA A 1 81 ? -20.457 32.974 -23.975 1.00 30.38 420 ALA A C 1
ATOM 648 O O . ALA A 1 81 ? -20.180 33.721 -24.919 1.00 29.94 420 ALA A O 1
ATOM 650 N N . GLU A 1 82 ? -21.279 33.326 -22.991 1.00 34.50 421 GLU A N 1
ATOM 651 C CA . GLU A 1 82 ? -21.725 34.704 -22.869 1.00 29.28 421 GLU A CA 1
ATOM 652 C C . GLU A 1 82 ? -20.560 35.581 -22.422 1.00 29.37 421 GLU A C 1
ATOM 653 O O . GLU A 1 82 ? -19.663 35.134 -21.704 1.00 33.73 421 GLU A O 1
ATOM 659 N N . ASN A 1 83 ? -20.579 36.841 -22.858 1.00 29.76 422 ASN A N 1
ATOM 660 C CA . ASN A 1 83 ? -19.544 37.850 -22.627 1.00 34.05 422 ASN A CA 1
ATOM 661 C C . ASN A 1 83 ? -18.465 37.760 -23.700 1.00 29.84 422 ASN A C 1
ATOM 662 O O . ASN A 1 83 ? -17.422 38.423 -23.584 1.00 31.41 422 ASN A O 1
ATOM 667 N N . ASN A 1 84 ? -18.666 36.928 -24.714 1.00 26.32 423 ASN A N 1
ATOM 668 C CA . ASN A 1 84 ? -17.995 37.012 -26.013 1.00 28.30 423 ASN A CA 1
ATOM 669 C C . ASN A 1 84 ? -16.502 36.738 -25.829 1.00 28.09 423 ASN A C 1
ATOM 670 O O . ASN A 1 84 ? -16.141 35.789 -25.124 1.00 27.92 423 ASN A O 1
ATOM 675 N N . SER A 1 85 ? -15.633 37.528 -26.454 1.00 25.08 424 SER A N 1
ATOM 676 C CA . SER A 1 85 ? -14.197 37.303 -26.536 1.00 24.39 424 SER A CA 1
ATOM 677 C C . SER A 1 85 ? -13.453 38.374 -25.749 1.00 25.22 424 SER A C 1
ATOM 678 O O . SER A 1 85 ? -13.948 39.489 -25.556 1.00 27.62 424 SER A O 1
ATOM 681 N N . LEU A 1 86 ? -12.254 38.020 -25.291 1.00 23.17 425 LEU A N 1
ATOM 682 C CA . LEU A 1 86 ? -11.430 38.972 -24.555 1.00 23.72 425 LEU A CA 1
ATOM 683 C C . LEU A 1 86 ? -11.169 40.235 -25.373 1.00 23.34 425 LEU A C 1
ATOM 684 O O . LEU A 1 86 ? -11.197 41.350 -24.837 1.00 25.95 425 LEU A O 1
ATOM 689 N N . ASP A 1 87 ? -10.926 40.080 -26.676 1.00 22.61 426 ASP A N 1
ATOM 690 C CA . ASP A 1 87 ? -10.714 41.237 -27.538 1.00 23.51 426 ASP A CA 1
ATOM 691 C C . ASP A 1 87 ? -11.849 42.247 -27.406 1.00 29.05 426 ASP A C 1
ATOM 692 O O . ASP A 1 87 ? -11.606 43.453 -27.287 1.00 33.78 426 ASP A O 1
ATOM 697 N N . ASP A 1 88 ? -13.098 41.772 -27.417 1.00 26.25 427 ASP A N 1
ATOM 698 C CA . ASP A 1 88 ? -14.240 42.673 -27.277 1.00 29.35 427 ASP A CA 1
ATOM 699 C C . ASP A 1 88 ? -14.142 43.506 -26.006 1.00 31.47 427 ASP A C 1
ATOM 700 O O . ASP A 1 88 ? -14.462 44.700 -26.009 1.00 38.00 427 ASP A O 1
ATOM 705 N N . TRP A 1 89 ? -13.705 42.894 -24.905 1.00 29.66 428 TRP A N 1
ATOM 706 C CA . TRP A 1 89 ? -13.659 43.612 -23.637 1.00 27.59 428 TRP A CA 1
ATOM 707 C C . TRP A 1 89 ? -12.438 44.520 -23.543 1.00 31.23 428 TRP A C 1
ATOM 708 O O . TRP A 1 89 ? -12.541 45.649 -23.050 1.00 38.39 428 TRP A O 1
ATOM 719 N N . LEU A 1 90 ? -11.282 44.054 -24.018 1.00 32.07 429 LEU A N 1
ATOM 720 C CA . LEU A 1 90 ? -10.065 44.853 -23.923 1.00 30.50 429 LEU A CA 1
ATOM 721 C C . LEU A 1 90 ? -10.038 46.013 -24.910 1.00 32.25 429 LEU A C 1
ATOM 722 O O . LEU A 1 90 ? -9.249 46.946 -24.725 1.00 33.65 429 LEU A O 1
ATOM 727 N N . HIS A 1 91 ? -10.874 45.984 -25.943 1.00 33.73 430 HIS A N 1
ATOM 728 C CA . HIS A 1 91 ? -10.851 46.988 -27.003 1.00 38.86 430 HIS A CA 1
ATOM 729 C C . HIS A 1 91 ? -12.246 47.556 -27.226 1.00 46.51 430 HIS A C 1
ATOM 730 O O . HIS A 1 91 ? -12.764 47.595 -28.344 1.00 52.03 430 HIS A O 1
ATOM 737 N N . SER A 1 92 ? -12.873 48.009 -26.145 1.00 71.30 431 SER A N 1
ATOM 738 C CA . SER A 1 92 ? -14.217 48.569 -26.212 1.00 73.33 431 SER A CA 1
ATOM 739 C C . SER A 1 92 ? -14.405 49.670 -25.174 1.00 83.71 431 SER A C 1
ATOM 740 O O . SER A 1 92 ? -13.900 49.577 -24.055 1.00 90.49 431 SER A O 1
ATOM 743 N N . MET A 1 104 ? -18.535 48.101 -18.819 1.00 49.98 443 MET A N 1
ATOM 744 C CA . MET A 1 104 ? -17.639 47.522 -17.827 1.00 47.59 443 MET A CA 1
ATOM 745 C C . MET A 1 104 ? -16.255 47.260 -18.410 1.00 50.70 443 MET A C 1
ATOM 746 O O . MET A 1 104 ? -16.113 46.982 -19.601 1.00 50.33 443 MET A O 1
ATOM 751 N N . CYS A 1 105 ? -15.238 47.353 -17.559 1.00 43.09 444 CYS A N 1
ATOM 752 C CA . CYS A 1 105 ? -13.872 47.011 -17.919 1.00 39.02 444 CYS A CA 1
ATOM 753 C C . CYS A 1 105 ? -13.369 45.907 -17.000 1.00 36.79 444 CYS A C 1
ATOM 754 O O . CYS A 1 105 ? -13.742 45.839 -15.824 1.00 46.71 444 CYS A O 1
ATOM 757 N N . LEU A 1 106 ? -12.521 45.039 -17.545 1.00 31.60 445 LEU A N 1
ATOM 758 C CA . LEU A 1 106 ? -11.984 43.927 -16.773 1.00 25.28 445 LEU A CA 1
ATOM 759 C C . LEU A 1 106 ? -11.036 44.446 -15.697 1.00 27.14 445 LEU A C 1
ATOM 760 O O . LEU A 1 106 ? -10.048 45.123 -16.002 1.00 27.03 445 LEU A O 1
ATOM 765 N N . SER A 1 107 ? -11.338 44.129 -14.442 1.00 24.34 446 SER A N 1
ATOM 766 C CA . SER A 1 107 ? -10.480 44.523 -13.338 1.00 24.67 446 SER A CA 1
ATOM 767 C C . SER A 1 107 ? -9.171 43.733 -13.368 1.00 23.76 446 SER A C 1
ATOM 768 O O . SER A 1 107 ? -8.974 42.822 -14.179 1.00 24.60 446 SER A O 1
ATOM 771 N N . TRP A 1 108 ? -8.262 44.100 -12.462 1.00 20.69 447 TRP A N 1
ATOM 772 C CA . TRP A 1 108 ? -6.990 43.391 -12.360 1.00 19.56 447 TRP A CA 1
ATOM 773 C C . TRP A 1 108 ? -7.209 41.925 -12.008 1.00 18.57 447 TRP A C 1
ATOM 774 O O . TRP A 1 108 ? -6.649 41.029 -12.649 1.00 23.43 447 TRP A O 1
ATOM 785 N N . PHE A 1 109 ? -8.024 41.666 -10.985 1.00 17.91 448 PHE A N 1
ATOM 786 C CA . PHE A 1 109 ? -8.320 40.294 -10.585 1.00 20.83 448 PHE A CA 1
ATOM 787 C C . PHE A 1 109 ? -8.832 39.476 -11.765 1.00 23.04 448 PHE A C 1
ATOM 788 O O . PHE A 1 109 ? -8.359 38.362 -12.019 1.00 24.53 448 PHE A O 1
ATOM 796 N N . GLN A 1 110 ? -9.798 40.023 -12.507 1.00 22.71 449 GLN A N 1
ATOM 797 C CA . GLN A 1 110 ? -10.346 39.306 -13.654 1.00 23.52 449 GLN A CA 1
ATOM 798 C C . GLN A 1 110 ? -9.276 39.038 -14.705 1.00 23.41 449 GLN A C 1
ATOM 799 O O . GLN A 1 110 ? -9.180 37.925 -15.235 1.00 24.07 449 GLN A O 1
ATOM 805 N N . ARG A 1 111 ? -8.462 40.047 -15.023 1.00 21.74 450 ARG A N 1
ATOM 806 C CA . ARG A 1 111 ? -7.416 39.860 -16.023 1.00 20.99 450 ARG A CA 1
ATOM 807 C C . ARG A 1 111 ? -6.445 38.762 -15.606 1.00 22.60 450 ARG A C 1
ATOM 808 O O . ARG A 1 111 ? -5.999 37.967 -16.442 1.00 25.27 450 ARG A O 1
ATOM 816 N N . VAL A 1 112 ? -6.109 38.696 -14.316 1.00 23.26 451 VAL A N 1
ATOM 817 C CA . VAL A 1 112 ? -5.227 37.634 -13.841 1.00 21.72 451 VAL A CA 1
ATOM 818 C C . VAL A 1 112 ? -5.929 36.285 -13.917 1.00 21.82 451 VAL A C 1
ATOM 819 O O . VAL A 1 112 ? -5.323 35.276 -14.299 1.00 22.13 451 VAL A O 1
ATOM 823 N N . GLN A 1 113 ? -7.214 36.240 -13.559 1.00 23.33 452 GLN A N 1
ATOM 824 C CA . GLN A 1 113 ? -7.960 34.991 -13.664 1.00 25.46 452 GLN A CA 1
ATOM 825 C C . GLN A 1 113 ? -7.968 34.476 -15.098 1.00 23.91 452 GLN A C 1
ATOM 826 O O . GLN A 1 113 ? -7.759 33.281 -15.338 1.00 25.86 452 GLN A O 1
ATOM 832 N N . ILE A 1 114 ? -8.200 35.365 -16.066 1.00 20.42 453 ILE A N 1
ATOM 833 C CA . ILE A 1 114 ? -8.272 34.939 -17.460 1.00 20.89 453 ILE A CA 1
ATOM 834 C C . ILE A 1 114 ? -6.920 34.423 -17.939 1.00 23.74 453 ILE A C 1
ATOM 835 O O . ILE A 1 114 ? -6.840 33.395 -18.621 1.00 25.14 453 ILE A O 1
ATOM 840 N N . ALA A 1 115 ? -5.837 35.124 -17.598 1.00 22.60 454 ALA A N 1
ATOM 841 C CA . ALA A 1 115 ? -4.513 34.626 -17.949 1.00 21.80 454 ALA A CA 1
ATOM 842 C C . ALA A 1 115 ? -4.259 33.257 -17.334 1.00 22.60 454 ALA A C 1
ATOM 843 O O . ALA A 1 115 ? -3.597 32.410 -17.948 1.00 22.48 454 ALA A O 1
ATOM 845 N N . HIS A 1 116 ? -4.790 33.018 -16.133 1.00 19.13 455 HIS A N 1
ATOM 846 C CA . HIS A 1 116 ? -4.572 31.744 -15.457 1.00 21.53 455 HIS A CA 1
ATOM 847 C C . HIS A 1 116 ? -5.335 30.615 -16.140 1.00 19.58 455 HIS A C 1
ATOM 848 O O . HIS A 1 116 ? -4.798 29.516 -16.322 1.00 19.51 455 HIS A O 1
ATOM 855 N N . ASP A 1 117 ? -6.590 30.862 -16.519 1.00 21.95 456 ASP A N 1
ATOM 856 C CA . ASP A 1 117 ? -7.363 29.837 -17.214 1.00 20.58 456 ASP A CA 1
ATOM 857 C C . ASP A 1 117 ? -6.703 29.450 -18.531 1.00 19.93 456 ASP A C 1
ATOM 858 O O . ASP A 1 117 ? -6.680 28.269 -18.900 1.00 21.49 456 ASP A O 1
ATOM 863 N N . VAL A 1 118 ? -6.158 30.431 -19.255 1.00 18.23 457 VAL A N 1
ATOM 864 C CA . VAL A 1 118 ? -5.510 30.136 -20.529 1.00 15.72 457 VAL A CA 1
ATOM 865 C C . VAL A 1 118 ? -4.226 29.346 -20.306 1.00 18.25 457 VAL A C 1
ATOM 866 O O . VAL A 1 118 ? -3.946 28.377 -21.021 1.00 16.03 457 VAL A O 1
ATOM 870 N N . ALA A 1 119 ? -3.420 29.747 -19.319 1.00 16.94 458 ALA A N 1
ATOM 871 C CA . ALA A 1 119 ? -2.240 28.961 -18.978 1.00 16.43 458 ALA A CA 1
ATOM 872 C C . ALA A 1 119 ? -2.635 27.558 -18.540 1.00 19.98 458 ALA A C 1
ATOM 873 O O . ALA A 1 119 ? -1.938 26.582 -18.843 1.00 19.21 458 ALA A O 1
ATOM 875 N N . ASP A 1 120 ? -3.760 27.440 -17.832 1.00 20.40 459 ASP A N 1
ATOM 876 C CA . ASP A 1 120 ? -4.254 26.131 -17.420 1.00 19.94 459 ASP A CA 1
ATOM 877 C C . ASP A 1 120 ? -4.600 25.271 -18.629 1.00 17.45 459 ASP A C 1
ATOM 878 O O . ASP A 1 120 ? -4.326 24.065 -18.643 1.00 17.82 459 ASP A O 1
ATOM 883 N N . ALA A 1 121 ? -5.203 25.876 -19.656 1.00 18.96 460 ALA A N 1
ATOM 884 C CA . ALA A 1 121 ? -5.553 25.125 -20.858 1.00 17.08 460 ALA A CA 1
ATOM 885 C C . ALA A 1 121 ? -4.321 24.827 -21.701 1.00 18.70 460 ALA A C 1
ATOM 886 O O . ALA A 1 121 ? -4.170 23.714 -22.219 1.00 19.62 460 ALA A O 1
ATOM 888 N N . LEU A 1 122 ? -3.429 25.808 -21.856 1.00 18.73 461 LEU A N 1
ATOM 889 C CA . LEU A 1 122 ? -2.197 25.565 -22.598 1.00 16.60 461 LEU A CA 1
ATOM 890 C C . LEU A 1 122 ? -1.343 24.504 -21.922 1.00 20.32 461 LEU A C 1
ATOM 891 O O . LEU A 1 122 ? -0.654 23.735 -22.603 1.00 22.09 461 LEU A O 1
ATOM 896 N N . ASN A 1 123 ? -1.374 24.446 -20.588 1.00 19.53 462 ASN A N 1
ATOM 897 C CA . ASN A 1 123 ? -0.648 23.401 -19.874 1.00 20.04 462 ASN A CA 1
ATOM 898 C C . ASN A 1 123 ? -1.223 22.024 -20.185 1.00 20.08 462 ASN A C 1
ATOM 899 O O . ASN A 1 123 ? -0.473 21.061 -20.384 1.00 19.44 462 ASN A O 1
ATOM 904 N N . TYR A 1 124 ? -2.552 21.915 -20.239 1.00 20.29 463 TYR A N 1
ATOM 905 C CA . TYR A 1 124 ? -3.183 20.645 -20.584 1.00 19.35 463 TYR A CA 1
ATOM 906 C C . TYR A 1 124 ? -2.888 20.254 -22.027 1.00 22.21 463 TYR A C 1
ATOM 907 O O . TYR A 1 124 ? -2.574 19.091 -22.309 1.00 23.17 463 TYR A O 1
ATOM 916 N N . LEU A 1 125 ? -2.973 21.213 -22.952 1.00 21.80 464 LEU A N 1
ATOM 917 C CA . LEU A 1 125 ? -2.764 20.903 -24.362 1.00 19.36 464 LEU A CA 1
ATOM 918 C C . LEU A 1 125 ? -1.348 20.409 -24.624 1.00 19.42 464 LEU A C 1
ATOM 919 O O . LEU A 1 125 ? -1.142 19.483 -25.418 1.00 21.69 464 LEU A O 1
ATOM 924 N N . HIS A 1 126 ? -0.357 21.013 -23.967 1.00 19.73 465 HIS A N 1
ATOM 925 C CA . HIS A 1 126 ? 1.037 20.727 -24.283 1.00 22.52 465 HIS A CA 1
ATOM 926 C C . HIS A 1 126 ? 1.574 19.487 -23.585 1.00 18.80 465 HIS A C 1
ATOM 927 O O . HIS A 1 126 ? 2.569 18.921 -24.047 1.00 25.15 465 HIS A O 1
ATOM 934 N N . ASN A 1 127 ? 0.946 19.046 -22.497 1.00 21.93 466 ASN A N 1
ATOM 935 C CA . ASN A 1 127 ? 1.551 18.005 -21.678 1.00 19.66 466 ASN A CA 1
ATOM 936 C C . ASN A 1 127 ? 0.622 16.820 -21.449 1.00 20.38 466 ASN A C 1
ATOM 937 O O . ASN A 1 127 ? 1.043 15.665 -21.569 1.00 23.60 466 ASN A O 1
ATOM 942 N N . TYR A 1 128 ? -0.640 17.089 -21.121 1.00 22.02 467 TYR A N 1
ATOM 943 C CA . TYR A 1 128 ? -1.533 16.046 -20.638 1.00 26.16 467 TYR A CA 1
ATOM 944 C C . TYR A 1 128 ? -2.676 15.724 -21.587 1.00 25.88 467 TYR A C 1
ATOM 945 O O . TYR A 1 128 ? -3.407 14.757 -21.340 1.00 21.49 467 TYR A O 1
ATOM 954 N N . ALA A 1 129 ? -2.853 16.493 -22.656 1.00 23.11 468 ALA A N 1
ATOM 955 C CA . ALA A 1 129 ? -3.677 16.016 -23.755 1.00 24.42 468 ALA A CA 1
ATOM 956 C C . ALA A 1 129 ? -3.071 14.729 -24.297 1.00 27.99 468 ALA A C 1
ATOM 957 O O . ALA A 1 129 ? -1.848 14.596 -24.397 1.00 36.49 468 ALA A O 1
ATOM 959 N N . ASN A 1 130 ? -3.929 13.764 -24.624 1.00 24.83 469 ASN A N 1
ATOM 960 C CA . ASN A 1 130 ? -3.488 12.438 -25.048 1.00 28.98 469 ASN A CA 1
ATOM 961 C C . ASN A 1 130 ? -3.815 12.243 -26.523 1.00 31.38 469 ASN A C 1
ATOM 962 O O . ASN A 1 130 ? -4.914 11.782 -26.865 1.00 38.80 469 ASN A O 1
ATOM 967 N N . PRO A 1 131 ? -2.897 12.574 -27.443 1.00 31.22 470 PRO A N 1
ATOM 968 C CA . PRO A 1 131 ? -1.551 13.121 -27.230 1.00 28.95 470 PRO A CA 1
ATOM 969 C C . PRO A 1 131 ? -1.534 14.645 -27.166 1.00 30.07 470 PRO A C 1
ATOM 970 O O . PRO A 1 131 ? -2.555 15.292 -27.383 1.00 33.26 470 PRO A O 1
ATOM 974 N N . PRO A 1 132 ? -0.380 15.242 -26.868 1.00 29.90 471 PRO A N 1
ATOM 975 C CA . PRO A 1 132 ? -0.304 16.707 -26.813 1.00 25.04 471 PRO A CA 1
ATOM 976 C C . PRO A 1 132 ? -0.656 17.334 -28.153 1.00 26.12 471 PRO A C 1
ATOM 977 O O . PRO A 1 132 ? -0.499 16.726 -29.214 1.00 28.58 471 PRO A O 1
ATOM 981 N N . HIS A 1 133 ? -1.133 18.575 -28.090 1.00 24.74 472 HIS A N 1
ATOM 982 C CA . HIS A 1 133 ? -1.620 19.291 -29.261 1.00 24.17 472 HIS A CA 1
ATOM 983 C C . HIS A 1 133 ? -1.171 20.741 -29.179 1.00 23.81 472 HIS A C 1
ATOM 984 O O . HIS A 1 133 ? -1.282 21.366 -28.121 1.00 20.85 472 HIS A O 1
ATOM 991 N N . VAL A 1 134 ? -0.659 21.268 -30.287 1.00 22.80 473 VAL A N 1
ATOM 992 C CA . VAL A 1 134 ? -0.254 22.666 -30.369 1.00 20.46 473 VAL A CA 1
ATOM 993 C C . VAL A 1 134 ? -1.416 23.478 -30.926 1.00 23.16 473 VAL A C 1
ATOM 994 O O . VAL A 1 134 ? -2.006 23.115 -31.950 1.00 24.84 473 VAL A O 1
ATOM 998 N N . HIS A 1 135 ? -1.745 24.580 -30.250 1.00 23.47 474 HIS A N 1
ATOM 999 C CA . HIS A 1 135 ? -2.899 25.382 -30.646 1.00 26.96 474 HIS A CA 1
ATOM 1000 C C . HIS A 1 135 ? -2.665 26.054 -31.994 1.00 24.31 474 HIS A C 1
ATOM 1001 O O . HIS A 1 135 ? -3.381 25.791 -32.968 1.00 27.41 474 HIS A O 1
ATOM 1008 N N . LYS A 1 136 ? -1.671 26.937 -32.065 1.00 23.28 475 LYS A N 1
ATOM 1009 C CA . LYS A 1 136 ? -1.219 27.657 -33.250 1.00 26.55 475 LYS A CA 1
ATOM 1010 C C . LYS A 1 136 ? -2.040 28.914 -33.527 1.00 23.00 475 LYS A C 1
ATOM 1011 O O . LYS A 1 136 ? -1.635 29.714 -34.371 1.00 22.97 475 LYS A O 1
ATOM 1017 N N . ASN A 1 137 ? -3.167 29.127 -32.853 1.00 23.90 476 ASN A N 1
ATOM 1018 C CA . ASN A 1 137 ? -4.068 30.222 -33.198 1.00 26.38 476 ASN A CA 1
ATOM 1019 C C . ASN A 1 137 ? -4.619 30.885 -31.943 1.00 25.06 476 ASN A C 1
ATOM 1020 O O . ASN A 1 137 ? -5.798 31.249 -31.880 1.00 27.18 476 ASN A O 1
ATOM 1025 N N . LEU A 1 138 ? -3.775 31.060 -30.929 1.00 23.30 477 LEU A N 1
ATOM 1026 C CA . LEU A 1 138 ? -4.209 31.671 -29.678 1.00 21.22 477 LEU A CA 1
ATOM 1027 C C . LEU A 1 138 ? -4.229 33.188 -29.829 1.00 24.26 477 LEU A C 1
ATOM 1028 O O . LEU A 1 138 ? -3.181 33.813 -30.028 1.00 24.34 477 LEU A O 1
ATOM 1033 N N . LYS A 1 139 ? -5.419 33.776 -29.727 1.00 21.83 478 LYS A N 1
ATOM 1034 C CA . LYS A 1 139 ? -5.596 35.214 -29.864 1.00 24.01 478 LYS A CA 1
ATOM 1035 C C . LYS A 1 139 ? -6.652 35.682 -28.873 1.00 22.39 478 LYS A C 1
ATOM 1036 O O . LYS A 1 139 ? -7.466 34.896 -28.384 1.00 23.65 478 LYS A O 1
ATOM 1042 N N . SER A 1 140 ? -6.630 36.984 -28.581 1.00 21.11 479 SER A N 1
ATOM 1043 C CA . SER A 1 140 ? -7.642 37.552 -27.696 1.00 23.08 479 SER A CA 1
ATOM 1044 C C . SER A 1 140 ? -9.043 37.321 -28.249 1.00 23.49 479 SER A C 1
ATOM 1045 O O . SER A 1 140 ? -9.987 37.076 -27.489 1.00 20.61 479 SER A O 1
ATOM 1048 N N . GLY A 1 141 ? -9.196 37.390 -29.574 1.00 24.54 480 GLY A N 1
ATOM 1049 C CA . GLY A 1 141 ? -10.492 37.153 -30.184 1.00 27.93 480 GLY A CA 1
ATOM 1050 C C . GLY A 1 141 ? -10.957 35.715 -30.106 1.00 25.47 480 GLY A C 1
ATOM 1051 O O . GLY A 1 141 ? -12.158 35.456 -30.229 1.00 25.39 480 GLY A O 1
ATOM 1052 N N . ASN A 1 142 ? -10.034 34.775 -29.904 1.00 27.51 481 ASN A N 1
ATOM 1053 C CA . ASN A 1 142 ? -10.383 33.367 -29.764 1.00 24.12 481 ASN A CA 1
ATOM 1054 C C . ASN A 1 142 ? -10.614 32.954 -28.319 1.00 22.12 481 ASN A C 1
ATOM 1055 O O . ASN A 1 142 ? -11.226 31.907 -28.078 1.00 25.83 481 ASN A O 1
ATOM 1060 N N . ILE A 1 143 ? -10.137 33.744 -27.359 1.00 21.69 482 ILE A N 1
ATOM 1061 C CA . ILE A 1 143 ? -10.285 33.433 -25.939 1.00 22.74 482 ILE A CA 1
ATOM 1062 C C . ILE A 1 143 ? -11.659 33.933 -25.503 1.00 20.29 482 ILE A C 1
ATOM 1063 O O . ILE A 1 143 ? -11.874 35.135 -25.334 1.00 21.55 482 ILE A O 1
ATOM 1068 N N . LEU A 1 144 ? -12.597 33.009 -25.324 1.00 20.94 483 LEU A N 1
ATOM 1069 C CA . LEU A 1 144 ? -13.940 33.371 -24.909 1.00 25.20 483 LEU A CA 1
ATOM 1070 C C . LEU A 1 144 ? -14.018 33.482 -23.389 1.00 22.66 483 LEU A C 1
ATOM 1071 O O . LEU A 1 144 ? -13.127 33.047 -22.655 1.00 21.04 483 LEU A O 1
ATOM 1076 N N . LEU A 1 145 ? -15.103 34.090 -22.925 1.00 22.48 484 LEU A N 1
ATOM 1077 C CA . LEU A 1 145 ? -15.375 34.256 -21.508 1.00 24.48 484 LEU A CA 1
ATOM 1078 C C . LEU A 1 145 ? -16.772 33.731 -21.221 1.00 25.77 484 LEU A C 1
ATOM 1079 O O . LEU A 1 145 ? -17.664 33.815 -22.069 1.00 28.52 484 LEU A O 1
ATOM 1084 N N . ASP A 1 146 ? -16.953 33.163 -20.034 1.00 22.96 485 ASP A N 1
ATOM 1085 C CA . ASP A 1 146 ? -18.258 32.659 -19.644 1.00 25.39 485 ASP A CA 1
ATOM 1086 C C . ASP A 1 146 ? -18.959 33.687 -18.750 1.00 29.69 485 ASP A C 1
ATOM 1087 O O . ASP A 1 146 ? -18.557 34.855 -18.689 1.00 31.78 485 ASP A O 1
ATOM 1092 N N . GLY A 1 147 ? -20.019 33.263 -18.060 1.00 26.08 486 GLY A N 1
ATOM 1093 C CA . GLY A 1 147 ? -20.770 34.187 -17.228 1.00 28.19 486 GLY A CA 1
ATOM 1094 C C . GLY A 1 147 ? -19.965 34.746 -16.072 1.00 30.18 486 GLY A C 1
ATOM 1095 O O . GLY A 1 147 ? -20.228 35.860 -15.610 1.00 28.00 486 GLY A O 1
ATOM 1096 N N . LYS A 1 148 ? -18.990 33.983 -15.580 1.00 29.73 487 LYS A N 1
ATOM 1097 C CA . LYS A 1 148 ? -18.080 34.445 -14.542 1.00 25.97 487 LYS A CA 1
ATOM 1098 C C . LYS A 1 148 ? -16.756 34.938 -15.118 1.00 26.54 487 LYS A C 1
ATOM 1099 O O . LYS A 1 148 ? -15.751 34.985 -14.401 1.00 29.82 487 LYS A O 1
ATOM 1105 N N . PHE A 1 149 ? -16.746 35.311 -16.399 1.00 24.65 488 PHE A N 1
ATOM 1106 C CA . PHE A 1 149 ? -15.580 35.916 -17.044 1.00 24.71 488 PHE A CA 1
ATOM 1107 C C . PHE A 1 149 ? -14.348 35.027 -16.916 1.00 27.23 488 PHE A C 1
ATOM 1108 O O . PHE A 1 149 ? -13.241 35.495 -16.636 1.00 32.10 488 PHE A O 1
ATOM 1116 N N . ARG A 1 150 ? -14.546 33.732 -17.126 1.00 23.16 489 ARG A N 1
ATOM 1117 C CA . ARG A 1 150 ? -13.471 32.756 -17.140 1.00 21.26 489 ARG A CA 1
ATOM 1118 C C . ARG A 1 150 ? -13.142 32.377 -18.579 1.00 22.17 489 ARG A C 1
ATOM 1119 O O . ARG A 1 150 ? -14.013 32.370 -19.453 1.00 23.10 489 ARG A O 1
ATOM 1127 N N . GLY A 1 151 ? -11.870 32.066 -18.817 1.00 20.60 490 GLY A N 1
ATOM 1128 C CA . GLY A 1 151 ? -11.390 31.875 -20.176 1.00 16.10 490 GLY A CA 1
ATOM 1129 C C . GLY A 1 151 ? -11.826 30.543 -20.765 1.00 17.04 490 GLY A C 1
ATOM 1130 O O . GLY A 1 151 ? -11.897 29.524 -20.078 1.00 22.39 490 GLY A O 1
ATOM 1131 N N . LYS A 1 152 ? -12.110 30.563 -22.067 1.00 22.40 491 LYS A N 1
ATOM 1132 C CA . LYS A 1 152 ? -12.532 29.374 -22.809 1.00 22.84 491 LYS A CA 1
ATOM 1133 C C . LYS A 1 152 ? -11.891 29.438 -24.194 1.00 23.36 491 LYS A C 1
ATOM 1134 O O . LYS A 1 152 ? -12.410 30.111 -25.090 1.00 25.00 491 LYS A O 1
ATOM 1140 N N . VAL A 1 153 ? -10.767 28.736 -24.368 1.00 23.29 492 VAL A N 1
ATOM 1141 C CA . VAL A 1 153 ? -10.102 28.716 -25.664 1.00 25.30 492 VAL A CA 1
ATOM 1142 C C . VAL A 1 153 ? -11.024 28.075 -26.701 1.00 24.83 492 VAL A C 1
ATOM 1143 O O . VAL A 1 153 ? -11.843 27.205 -26.382 1.00 28.44 492 VAL A O 1
ATOM 1147 N N . SER A 1 154 ? -10.889 28.501 -27.960 1.00 28.19 493 SER A N 1
ATOM 1148 C CA . SER A 1 154 ? -11.851 28.079 -28.974 1.00 32.25 493 SER A CA 1
ATOM 1149 C C . SER A 1 154 ? -11.216 27.586 -30.273 1.00 37.41 493 SER A C 1
ATOM 1150 O O . SER A 1 154 ? -11.265 26.389 -30.576 1.00 42.15 493 SER A O 1
ATOM 1153 N N . ASN A 1 155 ? -10.640 28.495 -31.062 1.00 32.51 494 ASN A N 1
ATOM 1154 C CA . ASN A 1 155 ? -10.242 28.190 -32.441 1.00 37.57 494 ASN A CA 1
ATOM 1155 C C . ASN A 1 155 ? -8.898 27.459 -32.462 1.00 35.96 494 ASN A C 1
ATOM 1156 O O . ASN A 1 155 ? -7.888 27.946 -32.974 1.00 33.89 494 ASN A O 1
ATOM 1161 N N . PHE A 1 156 ? -8.907 26.245 -31.913 1.00 36.61 495 PHE A N 1
ATOM 1162 C CA . PHE A 1 156 ? -7.695 25.443 -31.841 1.00 34.89 495 PHE A CA 1
ATOM 1163 C C . PHE A 1 156 ? -7.611 24.353 -32.906 1.00 36.63 495 PHE A C 1
ATOM 1164 O O . PHE A 1 156 ? -6.579 23.681 -32.990 1.00 37.22 495 PHE A O 1
ATOM 1172 N N . GLY A 1 157 ? -8.645 24.163 -33.723 1.00 44.13 496 GLY A N 1
ATOM 1173 C CA . GLY A 1 157 ? -8.589 23.116 -34.729 1.00 51.36 496 GLY A CA 1
ATOM 1174 C C . GLY A 1 157 ? -9.658 23.199 -35.800 1.00 54.89 496 GLY A C 1
ATOM 1175 O O . GLY A 1 157 ? -10.805 23.557 -35.517 1.00 60.45 496 GLY A O 1
ATOM 1176 N N . LEU A 1 158 ? -9.289 22.885 -37.043 1.00 47.44 497 LEU A N 1
ATOM 1177 C CA . LEU A 1 158 ? -10.228 22.872 -38.162 1.00 49.55 497 LEU A CA 1
ATOM 1178 C C . LEU A 1 158 ? -10.696 24.273 -38.542 1.00 54.13 497 LEU A C 1
ATOM 1179 O O . LEU A 1 158 ? -11.081 24.510 -39.693 1.00 49.08 497 LEU A O 1
ATOM 1184 N N . ALA A 1 159 ? -10.674 25.204 -37.587 1.00 57.82 498 ALA A N 1
ATOM 1185 C CA . ALA A 1 159 ? -10.933 26.610 -37.859 1.00 55.17 498 ALA A CA 1
ATOM 1186 C C . ALA A 1 159 ? -9.665 27.381 -38.198 1.00 62.56 498 ALA A C 1
ATOM 1187 O O . ALA A 1 159 ? -9.754 28.556 -38.573 1.00 61.78 498 ALA A O 1
ATOM 1189 N N . ARG A 1 160 ? -8.494 26.757 -38.067 1.00 50.26 499 ARG A N 1
ATOM 1190 C CA . ARG A 1 160 ? -7.247 27.384 -38.489 1.00 51.87 499 ARG A CA 1
ATOM 1191 C C . ARG A 1 160 ? -7.146 27.393 -40.013 1.00 52.05 499 ARG A C 1
ATOM 1192 O O . ARG A 1 160 ? -7.737 26.557 -40.702 1.00 54.97 499 ARG A O 1
ATOM 1200 N N . VAL A 1 161 ? -6.375 28.351 -40.538 1.00 51.50 500 VAL A N 1
ATOM 1201 C CA . VAL A 1 161 ? -6.575 28.799 -41.918 1.00 53.74 500 VAL A CA 1
ATOM 1202 C C . VAL A 1 161 ? -6.349 27.660 -42.908 1.00 67.47 500 VAL A C 1
ATOM 1203 O O . VAL A 1 161 ? -7.148 27.446 -43.829 1.00 64.39 500 VAL A O 1
ATOM 1207 N N . MET A 1 162 ? -5.252 26.926 -42.749 1.00 60.36 501 MET A N 1
ATOM 1208 C CA . MET A 1 162 ? -4.949 25.807 -43.631 1.00 52.63 501 MET A CA 1
ATOM 1209 C C . MET A 1 162 ? -5.177 24.452 -42.968 1.00 54.32 501 MET A C 1
ATOM 1210 O O . MET A 1 162 ? -4.875 23.421 -43.577 1.00 54.47 501 MET A O 1
ATOM 1215 N N . GLU A 1 163 ? -5.715 24.420 -41.746 1.00 52.90 502 GLU A N 1
ATOM 1216 C CA . GLU A 1 163 ? -6.117 23.138 -41.171 1.00 55.20 502 GLU A CA 1
ATOM 1217 C C . GLU A 1 163 ? -7.392 22.608 -41.819 1.00 61.75 502 GLU A C 1
ATOM 1218 O O . GLU A 1 163 ? -7.565 21.389 -41.939 1.00 66.16 502 GLU A O 1
ATOM 1224 N N . ASN A 1 164 ? -8.289 23.497 -42.245 1.00 60.18 503 ASN A N 1
ATOM 1225 C CA . ASN A 1 164 ? -9.504 23.061 -42.922 1.00 56.11 503 ASN A CA 1
ATOM 1226 C C . ASN A 1 164 ? -9.168 22.250 -44.169 1.00 62.34 503 ASN A C 1
ATOM 1227 O O . ASN A 1 164 ? -8.440 22.713 -45.054 1.00 56.06 503 ASN A O 1
ATOM 1232 N N . GLU A 1 165 ? -9.710 21.031 -44.236 1.00 78.56 504 GLU A N 1
ATOM 1233 C CA . GLU A 1 165 ? -9.530 20.200 -45.424 1.00 71.77 504 GLU A CA 1
ATOM 1234 C C . GLU A 1 165 ? -10.204 20.829 -46.635 1.00 72.94 504 GLU A C 1
ATOM 1235 O O . GLU A 1 165 ? -9.576 21.006 -47.685 1.00 74.76 504 GLU A O 1
ATOM 1241 N N . GLY A 1 166 ? -11.488 21.154 -46.517 1.00 64.17 505 GLY A N 1
ATOM 1242 C CA . GLY A 1 166 ? -12.122 21.995 -47.507 1.00 57.67 505 GLY A CA 1
ATOM 1243 C C . GLY A 1 166 ? -11.566 23.402 -47.446 1.00 71.58 505 GLY A C 1
ATOM 1244 O O . GLY A 1 166 ? -11.899 24.169 -46.537 1.00 74.53 505 GLY A O 1
ATOM 1245 N N . GLY A 1 167 ? -10.698 23.746 -48.392 1.00 86.44 506 GLY A N 1
ATOM 1246 C CA . GLY A 1 167 ? -10.184 25.094 -48.488 1.00 88.04 506 GLY A CA 1
ATOM 1247 C C . GLY A 1 167 ? -11.293 26.086 -48.785 1.00 95.99 506 GLY A C 1
ATOM 1248 O O . GLY A 1 167 ? -12.446 25.733 -49.038 1.00 99.75 506 GLY A O 1
ATOM 1249 N N . ASP A 1 168 ? -10.928 27.366 -48.758 1.00 80.60 507 ASP A N 1
ATOM 1250 C CA . ASP A 1 168 ? -11.923 28.418 -48.888 1.00 86.10 507 ASP A CA 1
ATOM 1251 C C . ASP A 1 168 ? -11.379 29.590 -49.690 1.00 81.33 507 ASP A C 1
ATOM 1252 O O . ASP A 1 168 ? -10.172 29.848 -49.719 1.00 82.86 507 ASP A O 1
ATOM 1257 N N . GLU A 1 169 ? -12.302 30.298 -50.342 1.00 75.14 508 GLU A N 1
ATOM 1258 C CA . GLU A 1 169 ? -12.028 31.572 -50.987 1.00 66.52 508 GLU A CA 1
ATOM 1259 C C . GLU A 1 169 ? -12.873 32.706 -50.421 1.00 70.64 508 GLU A C 1
ATOM 1260 O O . GLU A 1 169 ? -12.717 33.853 -50.855 1.00 64.83 508 GLU A O 1
ATOM 1266 N N . GLY A 1 170 ? -13.768 32.419 -49.476 1.00 65.46 509 GLY A N 1
ATOM 1267 C CA . GLY A 1 170 ? -14.438 33.461 -48.721 1.00 53.77 509 GLY A CA 1
ATOM 1268 C C . GLY A 1 170 ? -13.582 33.865 -47.540 1.00 56.04 509 GLY A C 1
ATOM 1269 O O . GLY A 1 170 ? -14.006 33.775 -46.383 1.00 59.93 509 GLY A O 1
ATOM 1270 N N . PHE A 1 171 ? -12.368 34.319 -47.834 1.00 55.73 510 PHE A N 1
ATOM 1271 C CA . PHE A 1 171 ? -11.304 34.470 -46.854 1.00 46.57 510 PHE A CA 1
ATOM 1272 C C . PHE A 1 171 ? -10.868 35.926 -46.767 1.00 45.98 510 PHE A C 1
ATOM 1273 O O . PHE A 1 171 ? -10.702 36.597 -47.791 1.00 45.40 510 PHE A O 1
ATOM 1281 N N . GLN A 1 172 ? -10.691 36.411 -45.539 1.00 45.39 511 GLN A N 1
ATOM 1282 C CA . GLN A 1 172 ? -10.262 37.788 -45.290 1.00 42.42 511 GLN A CA 1
ATOM 1283 C C . GLN A 1 172 ? -8.744 37.797 -45.162 1.00 40.72 511 GLN A C 1
ATOM 1284 O O . GLN A 1 172 ? -8.196 37.505 -44.096 1.00 40.55 511 GLN A O 1
ATOM 1290 N N . LEU A 1 173 ? -8.061 38.142 -46.254 1.00 40.06 512 LEU A N 1
ATOM 1291 C CA . LEU A 1 173 ? -6.603 38.082 -46.269 1.00 37.55 512 LEU A CA 1
ATOM 1292 C C . LEU A 1 173 ? -5.993 39.124 -45.338 1.00 34.37 512 LEU A C 1
ATOM 1293 O O . LEU A 1 173 ? -5.160 38.796 -44.485 1.00 34.20 512 LEU A O 1
ATOM 1298 N N . THR A 1 174 ? -6.395 40.390 -45.487 1.00 34.42 513 THR A N 1
ATOM 1299 C CA . THR A 1 174 ? -5.816 41.454 -44.673 1.00 30.60 513 THR A CA 1
ATOM 1300 C C . THR A 1 174 ? -5.962 41.169 -43.185 1.00 34.95 513 THR A C 1
ATOM 1301 O O . THR A 1 174 ? -5.118 41.588 -42.385 1.00 32.74 513 THR A O 1
ATOM 1305 N N . ARG A 1 175 ? -7.020 40.457 -42.797 1.00 36.38 514 ARG A N 1
ATOM 1306 C CA . ARG A 1 175 ? -7.279 40.195 -41.387 1.00 35.07 514 ARG A CA 1
ATOM 1307 C C . ARG A 1 175 ? -6.400 39.065 -40.862 1.00 34.70 514 ARG A C 1
ATOM 1308 O O . ARG A 1 175 ? -5.791 39.186 -39.792 1.00 33.94 514 ARG A O 1
ATOM 1316 N N . HIS A 1 176 ? -6.319 37.959 -41.606 1.00 35.86 515 HIS A N 1
ATOM 1317 C CA . HIS A 1 176 ? -5.435 36.865 -41.215 1.00 35.92 515 HIS A CA 1
ATOM 1318 C C . HIS A 1 176 ? -3.986 37.322 -41.118 1.00 30.96 515 HIS A C 1
ATOM 1319 O O . HIS A 1 176 ? -3.224 36.803 -40.294 1.00 31.37 515 HIS A O 1
ATOM 1326 N N . VAL A 1 177 ? -3.589 38.293 -41.942 1.00 30.07 516 VAL A N 1
ATOM 1327 C CA . VAL A 1 177 ? -2.204 38.747 -41.935 1.00 30.64 516 VAL A CA 1
ATOM 1328 C C . VAL A 1 177 ? -1.935 39.685 -40.762 1.00 34.46 516 VAL A C 1
ATOM 1329 O O . VAL A 1 177 ? -0.818 39.712 -40.231 1.00 36.95 516 VAL A O 1
ATOM 1333 N N . ILE A 1 178 ? -2.934 40.461 -40.336 1.00 32.92 517 ILE A N 1
ATOM 1334 C CA . ILE A 1 178 ? -2.750 41.341 -39.183 1.00 33.34 517 ILE A CA 1
ATOM 1335 C C . ILE A 1 178 ? -2.493 40.518 -37.927 1.00 31.36 517 ILE A C 1
ATOM 1336 O O . ILE A 1 178 ? -1.547 40.778 -37.174 1.00 30.62 517 ILE A O 1
ATOM 1341 N N . GLY A 1 179 ? -3.338 39.515 -37.679 1.00 34.05 518 GLY A N 1
ATOM 1342 C CA . GLY A 1 179 ? -3.105 38.630 -36.552 1.00 28.40 518 GLY A CA 1
ATOM 1343 C C . GLY A 1 179 ? -1.809 37.856 -36.672 1.00 28.68 518 GLY A C 1
ATOM 1344 O O . GLY A 1 179 ? -1.141 37.594 -35.668 1.00 33.58 518 GLY A O 1
ATOM 1345 N N . THR A 1 180 ? -1.431 37.486 -37.897 1.00 31.78 519 THR A N 1
ATOM 1346 C CA . THR A 1 180 ? -0.187 36.751 -38.106 1.00 32.62 519 THR A CA 1
ATOM 1347 C C . THR A 1 180 ? 1.011 37.533 -37.580 1.00 34.92 519 THR A C 1
ATOM 1348 O O . THR A 1 180 ? 1.828 37.002 -36.817 1.00 31.94 519 THR A O 1
ATOM 1352 N N . GLN A 1 181 ? 1.133 38.802 -37.975 1.00 34.18 520 GLN A N 1
ATOM 1353 C CA . GLN A 1 181 ? 2.288 39.588 -37.554 1.00 33.97 520 GLN A CA 1
ATOM 1354 C C . GLN A 1 181 ? 2.267 39.871 -36.057 1.00 32.25 520 GLN A C 1
ATOM 1355 O O . GLN A 1 181 ? 3.330 39.943 -35.428 1.00 34.31 520 GLN A O 1
ATOM 1361 N N . GLY A 1 182 ? 1.079 40.024 -35.468 1.00 31.42 521 GLY A N 1
ATOM 1362 C CA . GLY A 1 182 ? 1.000 40.406 -34.069 1.00 26.30 521 GLY A CA 1
ATOM 1363 C C . GLY A 1 182 ? 1.163 39.261 -33.092 1.00 32.12 521 GLY A C 1
ATOM 1364 O O . GLY A 1 182 ? 1.639 39.469 -31.971 1.00 25.09 521 GLY A O 1
ATOM 1365 N N . TYR A 1 183 ? 0.780 38.047 -33.489 1.00 30.79 522 TYR A N 1
ATOM 1366 C CA . TYR A 1 183 ? 0.791 36.901 -32.588 1.00 22.22 522 TYR A CA 1
ATOM 1367 C C . TYR A 1 183 ? 1.823 35.842 -32.938 1.00 21.36 522 TYR A C 1
ATOM 1368 O O . TYR A 1 183 ? 2.282 35.134 -32.041 1.00 23.37 522 TYR A O 1
ATOM 1377 N N . MET A 1 184 ? 2.199 35.709 -34.206 1.00 24.92 523 MET A N 1
ATOM 1378 C CA . MET A 1 184 ? 3.024 34.585 -34.629 1.00 23.71 523 MET A CA 1
ATOM 1379 C C . MET A 1 184 ? 4.477 34.777 -34.218 1.00 24.94 523 MET A C 1
ATOM 1380 O O . MET A 1 184 ? 5.010 35.890 -34.252 1.00 25.81 523 MET A O 1
ATOM 1385 N N . ALA A 1 185 ? 5.118 33.674 -33.839 1.00 24.11 524 ALA A N 1
ATOM 1386 C CA . ALA A 1 185 ? 6.514 33.727 -33.445 1.00 22.06 524 ALA A CA 1
ATOM 1387 C C . ALA A 1 185 ? 7.404 33.829 -34.682 1.00 23.86 524 ALA A C 1
ATOM 1388 O O . ALA A 1 185 ? 7.025 33.385 -35.768 1.00 26.92 524 ALA A O 1
ATOM 1390 N N . PRO A 1 186 ? 8.596 34.415 -34.542 1.00 26.60 525 PRO A N 1
ATOM 1391 C CA . PRO A 1 186 ? 9.450 34.604 -35.725 1.00 26.45 525 PRO A CA 1
ATOM 1392 C C . PRO A 1 186 ? 9.866 33.304 -36.392 1.00 27.18 525 PRO A C 1
ATOM 1393 O O . PRO A 1 186 ? 9.940 33.249 -37.626 1.00 24.44 525 PRO A O 1
ATOM 1397 N N . GLU A 1 187 ? 10.149 32.254 -35.616 1.00 25.27 526 GLU A N 1
ATOM 1398 C CA . GLU A 1 187 ? 10.555 30.991 -36.225 1.00 26.42 526 GLU A CA 1
ATOM 1399 C C . GLU A 1 187 ? 9.441 30.377 -37.063 1.00 22.79 526 GLU A C 1
ATOM 1400 O O . GLU A 1 187 ? 9.720 29.529 -37.917 1.00 20.60 526 GLU A O 1
ATOM 1406 N N . TYR A 1 188 ? 8.188 30.776 -36.835 1.00 23.08 527 TYR A N 1
ATOM 1407 C CA . TYR A 1 188 ? 7.107 30.336 -37.710 1.00 24.29 527 TYR A CA 1
ATOM 1408 C C . TYR A 1 188 ? 7.016 31.219 -38.949 1.00 22.27 527 TYR A C 1
ATOM 1409 O O . TYR A 1 188 ? 6.942 30.716 -40.076 1.00 23.35 527 TYR A O 1
ATOM 1418 N N . ILE A 1 189 ? 7.032 32.540 -38.757 1.00 22.44 528 ILE A N 1
ATOM 1419 C CA . ILE A 1 189 ? 6.962 33.459 -39.889 1.00 25.31 528 ILE A CA 1
ATOM 1420 C C . ILE A 1 189 ? 8.104 33.207 -40.862 1.00 25.86 528 ILE A C 1
ATOM 1421 O O . ILE A 1 189 ? 7.953 33.407 -42.074 1.00 26.45 528 ILE A O 1
ATOM 1426 N N . GLU A 1 190 ? 9.254 32.761 -40.361 1.00 24.65 529 GLU A N 1
ATOM 1427 C CA . GLU A 1 190 ? 10.450 32.628 -41.183 1.00 25.54 529 GLU A CA 1
ATOM 1428 C C . GLU A 1 190 ? 10.699 31.212 -41.680 1.00 26.30 529 GLU A C 1
ATOM 1429 O O . GLU A 1 190 ? 11.218 31.043 -42.789 1.00 23.45 529 GLU A O 1
ATOM 1435 N N . ASN A 1 191 ? 10.346 30.191 -40.898 1.00 22.10 530 ASN A N 1
ATOM 1436 C CA . ASN A 1 191 ? 10.643 28.815 -41.267 1.00 22.48 530 ASN A CA 1
ATOM 1437 C C . ASN A 1 191 ? 9.465 27.866 -41.097 1.00 22.00 530 ASN A C 1
ATOM 1438 O O . ASN A 1 191 ? 9.613 26.671 -41.375 1.00 22.33 530 ASN A O 1
ATOM 1443 N N . GLY A 1 192 ? 8.308 28.353 -40.657 1.00 22.97 531 GLY A N 1
ATOM 1444 C CA . GLY A 1 192 ? 7.190 27.465 -40.404 1.00 21.93 531 GLY A CA 1
ATOM 1445 C C . GLY A 1 192 ? 7.439 26.461 -39.306 1.00 22.26 531 GLY A C 1
ATOM 1446 O O . GLY A 1 192 ? 6.773 25.423 -39.263 1.00 24.67 531 GLY A O 1
ATOM 1447 N N . LEU A 1 193 ? 8.387 26.738 -38.412 1.00 22.80 532 LEU A N 1
ATOM 1448 C CA . LEU A 1 193 ? 8.717 25.816 -37.330 1.00 20.39 532 LEU A CA 1
ATOM 1449 C C . LEU A 1 193 ? 7.598 25.827 -36.299 1.00 20.89 532 LEU A C 1
ATOM 1450 O O . LEU A 1 193 ? 7.381 26.833 -35.616 1.00 20.72 532 LEU A O 1
ATOM 1455 N N . ILE A 1 194 ? 6.895 24.706 -36.175 1.00 20.30 533 ILE A N 1
ATOM 1456 C CA . ILE A 1 194 ? 5.723 24.593 -35.316 1.00 19.09 533 ILE A CA 1
ATOM 1457 C C . ILE A 1 194 ? 6.121 23.816 -34.069 1.00 19.28 533 ILE A C 1
ATOM 1458 O O . ILE A 1 194 ? 6.330 22.599 -34.123 1.00 23.44 533 ILE A O 1
ATOM 1463 N N . THR A 1 195 ? 6.225 24.513 -32.948 1.00 18.62 534 THR A N 1
ATOM 1464 C CA . THR A 1 195 ? 6.461 23.915 -31.645 1.00 18.96 534 THR A CA 1
ATOM 1465 C C . THR A 1 195 ? 5.466 24.491 -30.652 1.00 20.40 534 THR A C 1
ATOM 1466 O O . THR A 1 195 ? 4.833 25.518 -30.920 1.00 23.75 534 THR A O 1
ATOM 1470 N N . PRO A 1 196 ? 5.299 23.850 -29.494 1.00 20.26 535 PRO A N 1
ATOM 1471 C CA . PRO A 1 196 ? 4.480 24.463 -28.437 1.00 20.31 535 PRO A CA 1
ATOM 1472 C C . PRO A 1 196 ? 4.983 25.832 -28.005 1.00 21.19 535 PRO A C 1
ATOM 1473 O O . PRO A 1 196 ? 4.235 26.572 -27.354 1.00 22.90 535 PRO A O 1
ATOM 1477 N N . LYS A 1 197 ? 6.223 26.194 -28.355 1.00 22.18 536 LYS A N 1
ATOM 1478 C CA . LYS A 1 197 ? 6.734 27.520 -28.019 1.00 18.35 536 LYS A CA 1
ATOM 1479 C C . LYS A 1 197 ? 6.009 28.618 -28.785 1.00 19.65 536 LYS A C 1
ATOM 1480 O O . LYS A 1 197 ? 5.960 29.761 -28.319 1.00 21.82 536 LYS A O 1
ATOM 1486 N N . MET A 1 198 ? 5.448 28.305 -29.957 1.00 20.46 537 MET A N 1
ATOM 1487 C CA . MET A 1 198 ? 4.671 29.311 -30.675 1.00 19.29 537 MET A CA 1
ATOM 1488 C C . MET A 1 198 ? 3.396 29.665 -29.920 1.00 16.97 537 MET A C 1
ATOM 1489 O O . MET A 1 198 ? 2.954 30.819 -29.956 1.00 18.73 537 MET A O 1
ATOM 1494 N N . ASP A 1 199 ? 2.795 28.693 -29.230 1.00 20.44 538 ASP A N 1
ATOM 1495 C CA . ASP A 1 199 ? 1.691 29.009 -28.331 1.00 18.24 538 ASP A CA 1
ATOM 1496 C C . ASP A 1 199 ? 2.164 29.879 -27.173 1.00 17.56 538 ASP A C 1
ATOM 1497 O O . ASP A 1 199 ? 1.457 30.800 -26.751 1.00 17.69 538 ASP A O 1
ATOM 1502 N N . VAL A 1 200 ? 3.362 29.603 -26.650 1.00 15.57 539 VAL A N 1
ATOM 1503 C CA . VAL A 1 200 ? 3.903 30.413 -25.562 1.00 16.18 539 VAL A CA 1
ATOM 1504 C C . VAL A 1 200 ? 4.110 31.850 -26.021 1.00 19.93 539 VAL A C 1
ATOM 1505 O O . VAL A 1 200 ? 3.830 32.802 -25.281 1.00 21.66 539 VAL A O 1
ATOM 1509 N N . PHE A 1 201 ? 4.610 32.031 -27.246 1.00 16.55 540 PHE A N 1
ATOM 1510 C CA . PHE A 1 201 ? 4.776 33.375 -27.791 1.00 19.30 540 PHE A CA 1
ATOM 1511 C C . PHE A 1 201 ? 3.434 34.088 -27.892 1.00 19.49 540 PHE A C 1
ATOM 1512 O O . PHE A 1 201 ? 3.275 35.211 -27.397 1.00 18.63 540 PHE A O 1
ATOM 1520 N N . ALA A 1 202 ? 2.452 33.446 -28.530 1.00 16.21 541 ALA A N 1
ATOM 1521 C CA . ALA A 1 202 ? 1.115 34.026 -28.608 1.00 15.74 541 ALA A CA 1
ATOM 1522 C C . ALA A 1 202 ? 0.578 34.347 -27.219 1.00 19.63 541 ALA A C 1
ATOM 1523 O O . ALA A 1 202 ? 0.114 35.464 -26.962 1.00 20.27 541 ALA A O 1
ATOM 1525 N N . PHE A 1 203 ? 0.636 33.373 -26.306 1.00 18.78 542 PHE A N 1
ATOM 1526 C CA . PHE A 1 203 ? 0.185 33.610 -24.941 1.00 16.38 542 PHE A CA 1
ATOM 1527 C C . PHE A 1 203 ? 0.889 34.809 -24.321 1.00 20.86 542 PHE A C 1
ATOM 1528 O O . PHE A 1 203 ? 0.287 35.541 -23.525 1.00 21.03 542 PHE A O 1
ATOM 1536 N N . GLY A 1 204 ? 2.157 35.031 -24.670 1.00 17.58 543 GLY A N 1
ATOM 1537 C CA . GLY A 1 204 ? 2.839 36.222 -24.194 1.00 19.29 543 GLY A CA 1
ATOM 1538 C C . GLY A 1 204 ? 2.160 37.499 -24.652 1.00 20.69 543 GLY A C 1
ATOM 1539 O O . GLY A 1 204 ? 1.988 38.439 -23.870 1.00 22.35 543 GLY A O 1
ATOM 1540 N N . VAL A 1 205 ? 1.762 37.550 -25.925 1.00 18.11 544 VAL A N 1
ATOM 1541 C CA . VAL A 1 205 ? 1.104 38.744 -26.448 1.00 16.27 544 VAL A CA 1
ATOM 1542 C C . VAL A 1 205 ? -0.233 38.964 -25.751 1.00 18.10 544 VAL A C 1
ATOM 1543 O O . VAL A 1 205 ? -0.605 40.101 -25.435 1.00 20.03 544 VAL A O 1
ATOM 1547 N N . VAL A 1 206 ? -0.981 37.884 -25.509 1.00 17.14 545 VAL A N 1
ATOM 1548 C CA . VAL A 1 206 ? -2.259 38.004 -24.809 1.00 16.57 545 VAL A CA 1
ATOM 1549 C C . VAL A 1 206 ? -2.062 38.697 -23.468 1.00 19.84 545 VAL A C 1
ATOM 1550 O O . VAL A 1 206 ? -2.773 39.651 -23.129 1.00 23.87 545 VAL A O 1
ATOM 1554 N N . ILE A 1 207 ? -1.089 38.226 -22.685 1.00 19.20 546 ILE A N 1
ATOM 1555 C CA . ILE A 1 207 ? -0.792 38.851 -21.398 1.00 20.61 546 ILE A CA 1
ATOM 1556 C C . ILE A 1 207 ? -0.537 40.342 -21.583 1.00 20.93 546 ILE A C 1
ATOM 1557 O O . ILE A 1 207 ? -1.057 41.180 -20.836 1.00 18.20 546 ILE A O 1
ATOM 1562 N N . LEU A 1 208 ? 0.265 40.694 -22.592 1.00 19.79 547 LEU A N 1
ATOM 1563 C CA . LEU A 1 208 ? 0.517 42.103 -22.873 1.00 18.88 547 LEU A CA 1
ATOM 1564 C C . LEU A 1 208 ? -0.783 42.843 -23.168 1.00 19.80 547 LEU A C 1
ATOM 1565 O O . LEU A 1 208 ? -0.973 43.980 -22.722 1.00 20.26 547 LEU A O 1
ATOM 1570 N N . GLU A 1 209 ? -1.692 42.213 -23.918 1.00 18.64 548 GLU A N 1
ATOM 1571 C CA . GLU A 1 209 ? -3.014 42.799 -24.113 1.00 15.90 548 GLU A CA 1
ATOM 1572 C C . GLU A 1 209 ? -3.726 42.983 -22.782 1.00 19.34 548 GLU A C 1
ATOM 1573 O O . GLU A 1 209 ? -4.359 44.019 -22.543 1.00 20.78 548 GLU A O 1
ATOM 1579 N N . LEU A 1 210 ? -3.636 41.983 -21.902 1.00 19.87 549 LEU A N 1
ATOM 1580 C CA . LEU A 1 210 ? -4.306 42.069 -20.610 1.00 17.03 549 LEU A CA 1
ATOM 1581 C C . LEU A 1 210 ? -3.727 43.180 -19.744 1.00 17.98 549 LEU A C 1
ATOM 1582 O O . LEU A 1 210 ? -4.466 43.821 -18.987 1.00 22.09 549 LEU A O 1
ATOM 1587 N N . LEU A 1 211 ? -2.420 43.428 -19.840 1.00 19.64 550 LEU A N 1
ATOM 1588 C CA . LEU A 1 211 ? -1.793 44.444 -19.001 1.00 20.56 550 LEU A CA 1
ATOM 1589 C C . LEU A 1 211 ? -1.996 45.847 -19.557 1.00 21.58 550 LEU A C 1
ATOM 1590 O O . LEU A 1 211 ? -2.255 46.785 -18.795 1.00 21.34 550 LEU A O 1
ATOM 1595 N N . SER A 1 212 ? -1.878 46.014 -20.876 1.00 17.01 551 SER A N 1
ATOM 1596 C CA . SER A 1 212 ? -1.984 47.327 -21.496 1.00 20.79 551 SER A CA 1
ATOM 1597 C C . SER A 1 212 ? -3.326 47.606 -22.157 1.00 23.23 551 SER A C 1
ATOM 1598 O O . SER A 1 212 ? -3.634 48.776 -22.399 1.00 22.39 551 SER A O 1
ATOM 1601 N N . GLY A 1 213 ? -4.116 46.581 -22.472 1.00 23.07 552 GLY A N 1
ATOM 1602 C CA . GLY A 1 213 ? -5.286 46.791 -23.301 1.00 21.35 552 GLY A CA 1
ATOM 1603 C C . GLY A 1 213 ? -4.993 47.261 -24.711 1.00 23.31 552 GLY A C 1
ATOM 1604 O O . GLY A 1 213 ? -5.934 47.565 -25.451 1.00 21.86 552 GLY A O 1
ATOM 1605 N N . ARG A 1 214 ? -3.720 47.313 -25.113 1.00 21.58 553 ARG A N 1
ATOM 1606 C CA . ARG A 1 214 ? -3.334 47.827 -26.422 1.00 22.13 553 ARG A CA 1
ATOM 1607 C C . ARG A 1 214 ? -3.589 46.805 -27.533 1.00 24.05 553 ARG A C 1
ATOM 1608 O O . ARG A 1 214 ? -3.687 45.598 -27.299 1.00 22.08 553 ARG A O 1
ATOM 1616 N N . GLU A 1 215 ? -3.695 47.310 -28.760 1.00 23.55 554 GLU A N 1
ATOM 1617 C CA . GLU A 1 215 ? -3.791 46.441 -29.924 1.00 23.50 554 GLU A CA 1
ATOM 1618 C C . GLU A 1 215 ? -2.478 45.692 -30.131 1.00 24.21 554 GLU A C 1
ATOM 1619 O O . GLU A 1 215 ? -1.392 46.211 -29.862 1.00 24.07 554 GLU A O 1
ATOM 1625 N N . VAL A 1 216 ? -2.587 44.444 -30.595 1.00 24.19 555 VAL A N 1
ATOM 1626 C CA . VAL A 1 216 ? -1.392 43.646 -30.846 1.00 25.02 555 VAL A CA 1
ATOM 1627 C C . VAL A 1 216 ? -0.491 44.335 -31.861 1.00 27.50 555 VAL A C 1
ATOM 1628 O O . VAL A 1 216 ? 0.740 44.229 -31.785 1.00 30.91 555 VAL A O 1
ATOM 1632 N N . VAL A 1 217 ? -1.077 45.049 -32.818 1.00 22.76 556 VAL A N 1
ATOM 1633 C CA . VAL A 1 217 ? -0.338 45.868 -33.775 1.00 25.64 556 VAL A CA 1
ATOM 1634 C C . VAL A 1 217 ? -0.964 47.255 -33.711 1.00 30.12 556 VAL A C 1
ATOM 1635 O O . VAL A 1 217 ? -2.055 47.477 -34.248 1.00 33.70 556 VAL A O 1
ATOM 1639 N N . GLY A 1 218 ? -0.281 48.191 -33.050 1.00 30.46 557 GLY A N 1
ATOM 1640 C CA . GLY A 1 218 ? -0.847 49.499 -32.800 1.00 33.24 557 GLY A CA 1
ATOM 1641 C C . GLY A 1 218 ? -0.688 50.462 -33.961 1.00 34.89 557 GLY A C 1
ATOM 1642 O O . GLY A 1 218 ? -0.015 50.192 -34.955 1.00 40.17 557 GLY A O 1
ATOM 1643 N N . SER A 1 219 ? -1.333 51.615 -33.815 1.00 37.69 558 SER A N 1
ATOM 1644 C CA . SER A 1 219 ? -1.288 52.660 -34.829 1.00 40.73 558 SER A CA 1
ATOM 1645 C C . SER A 1 219 ? -0.161 53.646 -34.543 1.00 51.57 558 SER A C 1
ATOM 1646 O O . SER A 1 219 ? -0.394 54.732 -34.010 1.00 59.27 558 SER A O 1
ATOM 1649 N N . ASP A 1 227 ? 3.112 51.267 -37.134 1.00 34.31 566 ASP A N 1
ATOM 1650 C CA . ASP A 1 227 ? 2.793 49.857 -36.931 1.00 34.14 566 ASP A CA 1
ATOM 1651 C C . ASP A 1 227 ? 3.796 49.183 -36.003 1.00 33.95 566 ASP A C 1
ATOM 1652 O O . ASP A 1 227 ? 4.694 48.474 -36.458 1.00 36.89 566 ASP A O 1
ATOM 1657 N N . GLN A 1 228 ? 3.640 49.401 -34.702 1.00 30.58 567 GLN A N 1
ATOM 1658 C CA . GLN A 1 228 ? 4.521 48.810 -33.705 1.00 35.82 567 GLN A CA 1
ATOM 1659 C C . GLN A 1 228 ? 3.832 47.613 -33.066 1.00 31.53 567 GLN A C 1
ATOM 1660 O O . GLN A 1 228 ? 2.686 47.716 -32.617 1.00 30.03 567 GLN A O 1
ATOM 1666 N N . LEU A 1 229 ? 4.536 46.484 -33.027 1.00 32.14 568 LEU A N 1
ATOM 1667 C CA . LEU A 1 229 ? 3.985 45.255 -32.476 1.00 31.14 568 LEU A CA 1
ATOM 1668 C C . LEU A 1 229 ? 4.028 45.287 -30.954 1.00 29.31 568 LEU A C 1
ATOM 1669 O O . LEU A 1 229 ? 5.016 45.718 -30.353 1.00 28.73 568 LEU A O 1
ATOM 1674 N N . LEU A 1 230 ? 2.946 44.818 -30.329 1.00 28.28 569 LEU A N 1
ATOM 1675 C CA . LEU A 1 230 ? 2.874 44.820 -28.873 1.00 28.22 569 LEU A CA 1
ATOM 1676 C C . LEU A 1 230 ? 3.918 43.907 -28.244 1.00 26.73 569 LEU A C 1
ATOM 1677 O O . LEU A 1 230 ? 4.214 44.051 -27.053 1.00 26.35 569 LEU A O 1
ATOM 1682 N N . ALA A 1 231 ? 4.483 42.975 -29.014 1.00 27.07 570 ALA A N 1
ATOM 1683 C CA . ALA A 1 231 ? 5.488 42.057 -28.496 1.00 25.09 570 ALA A CA 1
ATOM 1684 C C . ALA A 1 231 ? 6.889 42.654 -28.468 1.00 29.53 570 ALA A C 1
ATOM 1685 O O . ALA A 1 231 ? 7.779 42.066 -27.845 1.00 30.34 570 ALA A O 1
ATOM 1687 N N . SER A 1 232 ? 7.113 43.791 -29.126 1.00 28.87 571 SER A N 1
ATOM 1688 C CA . SER A 1 232 ? 8.409 44.455 -29.076 1.00 32.43 571 SER A CA 1
ATOM 1689 C C . SER A 1 232 ? 8.440 45.632 -28.113 1.00 32.97 571 SER A C 1
ATOM 1690 O O . SER A 1 232 ? 9.530 46.097 -27.761 1.00 39.02 571 SER A O 1
ATOM 1693 N N . THR A 1 233 ? 7.276 46.119 -27.678 1.00 29.66 572 THR A N 1
ATOM 1694 C CA . THR A 1 233 ? 7.249 47.259 -26.770 1.00 33.83 572 THR A CA 1
ATOM 1695 C C . THR A 1 233 ? 7.628 46.855 -25.351 1.00 33.44 572 THR A C 1
ATOM 1696 O O . THR A 1 233 ? 8.252 47.642 -24.630 1.00 33.62 572 THR A O 1
ATOM 1700 N N . VAL A 1 234 ? 7.269 45.637 -24.938 1.00 31.98 573 VAL A N 1
ATOM 1701 C CA . VAL A 1 234 ? 7.554 45.197 -23.576 1.00 32.89 573 VAL A CA 1
ATOM 1702 C C . VAL A 1 234 ? 9.050 45.200 -23.302 1.00 31.84 573 VAL A C 1
ATOM 1703 O O . VAL A 1 234 ? 9.479 45.370 -22.155 1.00 30.29 573 VAL A O 1
ATOM 1707 N N . ASN A 1 235 ? 9.869 45.008 -24.339 1.00 35.70 574 ASN A N 1
ATOM 1708 C CA . ASN A 1 235 ? 11.315 45.038 -24.148 1.00 37.51 574 ASN A CA 1
ATOM 1709 C C . ASN A 1 235 ? 11.797 46.449 -23.831 1.00 43.61 574 ASN A C 1
ATOM 1710 O O . ASN A 1 235 ? 12.638 46.641 -22.945 1.00 39.07 574 ASN A O 1
ATOM 1715 N N . GLN A 1 236 ? 11.273 47.447 -24.545 1.00 34.15 575 GLN A N 1
ATOM 1716 C CA . GLN A 1 236 ? 11.640 48.829 -24.265 1.00 37.21 575 GLN A CA 1
ATOM 1717 C C . GLN A 1 236 ? 11.097 49.292 -22.919 1.00 37.52 575 GLN A C 1
ATOM 1718 O O . GLN A 1 236 ? 11.721 50.126 -22.254 1.00 40.75 575 GLN A O 1
ATOM 1724 N N . VAL A 1 237 ? 9.944 48.762 -22.501 1.00 34.06 576 VAL A N 1
ATOM 1725 C CA . VAL A 1 237 ? 9.352 49.176 -21.233 1.00 31.20 576 VAL A CA 1
ATOM 1726 C C . VAL A 1 237 ? 10.159 48.651 -20.053 1.00 35.18 576 VAL A C 1
ATOM 1727 O O . VAL A 1 237 ? 10.255 49.317 -19.015 1.00 38.31 576 VAL A O 1
ATOM 1731 N N . LEU A 1 238 ? 10.750 47.463 -20.183 1.00 31.17 577 LEU A N 1
ATOM 1732 C CA . LEU A 1 238 ? 11.472 46.835 -19.085 1.00 32.73 577 LEU A CA 1
ATOM 1733 C C . LEU A 1 238 ? 12.980 47.032 -19.161 1.00 36.94 577 LEU A C 1
ATOM 1734 O O . LEU A 1 238 ? 13.686 46.642 -18.225 1.00 37.19 577 LEU A O 1
ATOM 1739 N N . GLU A 1 239 ? 13.486 47.623 -20.238 1.00 38.29 578 GLU A N 1
ATOM 1740 C CA . GLU A 1 239 ? 14.908 47.884 -20.381 1.00 36.36 578 GLU A CA 1
ATOM 1741 C C . GLU A 1 239 ? 15.265 49.241 -19.778 1.00 38.05 578 GLU A C 1
ATOM 1742 O O . GLU A 1 239 ? 14.401 50.021 -19.370 1.00 41.74 578 GLU A O 1
ATOM 1748 N N . GLY A 1 240 ? 16.563 49.515 -19.724 1.00 42.58 579 GLY A N 1
ATOM 1749 C CA . GLY A 1 240 ? 17.036 50.804 -19.271 1.00 47.63 579 GLY A CA 1
ATOM 1750 C C . GLY A 1 240 ? 16.570 51.176 -17.869 1.00 46.02 579 GLY A C 1
ATOM 1751 O O . GLY A 1 240 ? 16.266 50.332 -17.023 1.00 42.75 579 GLY A O 1
ATOM 1752 N N . ASP A 1 241 ? 16.526 52.484 -17.639 1.00 51.69 580 ASP A N 1
ATOM 1753 C CA . ASP A 1 241 ? 16.199 53.050 -16.341 1.00 56.21 580 ASP A CA 1
ATOM 1754 C C . ASP A 1 241 ? 14.759 53.551 -16.322 1.00 60.82 580 ASP A C 1
ATOM 1755 O O . ASP A 1 241 ? 14.097 53.671 -17.356 1.00 54.58 580 ASP A O 1
ATOM 1760 N N . ASN A 1 242 ? 14.281 53.852 -15.114 1.00 70.34 581 ASN A N 1
ATOM 1761 C CA . ASN A 1 242 ? 12.922 54.350 -14.912 1.00 60.57 581 ASN A CA 1
ATOM 1762 C C . ASN A 1 242 ? 11.888 53.320 -15.358 1.00 50.06 581 ASN A C 1
ATOM 1763 O O . ASN A 1 242 ? 10.856 53.660 -15.939 1.00 52.52 581 ASN A O 1
ATOM 1768 N N . VAL A 1 243 ? 12.168 52.044 -15.081 1.00 43.60 582 VAL A N 1
ATOM 1769 C CA . VAL A 1 243 ? 11.257 50.980 -15.492 1.00 40.67 582 VAL A CA 1
ATOM 1770 C C . VAL A 1 243 ? 9.898 51.137 -14.824 1.00 37.33 582 VAL A C 1
ATOM 1771 O O . VAL A 1 243 ? 8.863 50.824 -15.426 1.00 35.18 582 VAL A O 1
ATOM 1775 N N . ARG A 1 244 ? 9.871 51.621 -13.580 1.00 34.75 583 ARG A N 1
ATOM 1776 C CA . ARG A 1 244 ? 8.599 51.783 -12.882 1.00 32.61 583 ARG A CA 1
ATOM 1777 C C . ARG A 1 244 ? 7.690 52.760 -13.619 1.00 29.94 583 ARG A C 1
ATOM 1778 O O . ARG A 1 244 ? 6.507 52.476 -13.841 1.00 32.59 583 ARG A O 1
ATOM 1786 N N . GLU A 1 245 ? 8.228 53.915 -14.017 1.00 31.97 584 GLU A N 1
ATOM 1787 C CA . GLU A 1 245 ? 7.409 54.901 -14.716 1.00 31.99 584 GLU A CA 1
ATOM 1788 C C . GLU A 1 245 ? 6.984 54.400 -16.091 1.00 30.71 584 GLU A C 1
ATOM 1789 O O . GLU A 1 245 ? 5.822 54.562 -16.484 1.00 27.67 584 GLU A O 1
ATOM 1795 N N . LYS A 1 246 ? 7.907 53.793 -16.839 1.00 29.15 585 LYS A N 1
ATOM 1796 C CA . LYS A 1 246 ? 7.554 53.291 -18.161 1.00 26.75 585 LYS A CA 1
ATOM 1797 C C . LYS A 1 246 ? 6.519 52.177 -18.077 1.00 30.00 585 LYS A C 1
ATOM 1798 O O . LYS A 1 246 ? 5.725 52.001 -19.009 1.00 29.91 585 LYS A O 1
ATOM 1804 N N . LEU A 1 247 ? 6.500 51.430 -16.970 1.00 29.23 586 LEU A N 1
ATOM 1805 C CA . LEU A 1 247 ? 5.514 50.367 -16.808 1.00 26.22 586 LEU A CA 1
ATOM 1806 C C . LEU A 1 247 ? 4.148 50.920 -16.416 1.00 26.27 586 LEU A C 1
ATOM 1807 O O . LEU A 1 247 ? 3.122 50.456 -16.926 1.00 23.60 586 LEU A O 1
ATOM 1812 N N . ARG A 1 248 ? 4.111 51.900 -15.509 1.00 23.98 587 ARG A N 1
ATOM 1813 C CA . ARG A 1 248 ? 2.847 52.558 -15.192 1.00 24.89 587 ARG A CA 1
ATOM 1814 C C . ARG A 1 248 ? 2.185 53.087 -16.457 1.00 22.95 587 ARG A C 1
ATOM 1815 O O . ARG A 1 248 ? 1.001 52.835 -16.708 1.00 26.17 587 ARG A O 1
ATOM 1823 N N . GLY A 1 249 ? 2.944 53.823 -17.272 1.00 23.94 588 GLY A N 1
ATOM 1824 C CA . GLY A 1 249 ? 2.403 54.317 -18.526 1.00 25.53 588 GLY A CA 1
ATOM 1825 C C . GLY A 1 249 ? 1.993 53.207 -19.472 1.00 25.27 588 GLY A C 1
ATOM 1826 O O . GLY A 1 249 ? 1.091 53.388 -20.294 1.00 29.31 588 GLY A O 1
ATOM 1827 N N . PHE A 1 250 ? 2.647 52.048 -19.376 1.00 23.88 589 PHE A N 1
ATOM 1828 C CA . PHE A 1 250 ? 2.275 50.921 -20.223 1.00 24.39 589 PHE A CA 1
ATOM 1829 C C . PHE A 1 250 ? 0.978 50.275 -19.756 1.00 26.33 589 PHE A C 1
ATOM 1830 O O . PHE A 1 250 ? 0.259 49.677 -20.564 1.00 29.21 589 PHE A O 1
ATOM 1838 N N . MET A 1 251 ? 0.659 50.395 -18.470 1.00 25.02 590 MET A N 1
ATOM 1839 C CA . MET A 1 251 ? -0.521 49.739 -17.927 1.00 26.09 590 MET A CA 1
ATOM 1840 C C . MET A 1 251 ? -1.799 50.339 -18.503 1.00 25.28 590 MET A C 1
ATOM 1841 O O . MET A 1 251 ? -1.878 51.541 -18.779 1.00 24.40 590 MET A O 1
ATOM 1846 N N . ASP A 1 252 ? -2.802 49.487 -18.681 1.00 22.58 591 ASP A N 1
ATOM 1847 C CA . ASP A 1 252 ? -4.092 49.895 -19.209 1.00 23.80 591 ASP A CA 1
ATOM 1848 C C . ASP A 1 252 ? -4.660 51.051 -18.386 1.00 29.04 591 ASP A C 1
ATOM 1849 O O . ASP A 1 252 ? -4.843 50.905 -17.167 1.00 28.50 591 ASP A O 1
ATOM 1854 N N . PRO A 1 253 ? -4.947 52.201 -19.001 1.00 26.38 592 PRO A N 1
ATOM 1855 C CA . PRO A 1 253 ? -5.527 53.315 -18.233 1.00 26.36 592 PRO A CA 1
ATOM 1856 C C . PRO A 1 253 ? -6.811 52.945 -17.512 1.00 28.76 592 PRO A C 1
ATOM 1857 O O . PRO A 1 253 ? -7.069 53.460 -16.416 1.00 36.46 592 PRO A O 1
ATOM 1861 N N . ASN A 1 254 ? -7.623 52.057 -18.092 1.00 30.12 593 ASN A N 1
ATOM 1862 C CA . ASN A 1 254 ? -8.916 51.726 -17.503 1.00 27.91 593 ASN A CA 1
ATOM 1863 C C . ASN A 1 254 ? -8.788 51.015 -16.162 1.00 29.00 593 ASN A C 1
ATOM 1864 O O . ASN A 1 254 ? -9.778 50.928 -15.428 1.00 31.54 593 ASN A O 1
ATOM 1869 N N . LEU A 1 255 ? -7.602 50.502 -15.827 1.00 29.17 594 LEU A N 1
ATOM 1870 C CA . LEU A 1 255 ? -7.406 49.915 -14.505 1.00 28.57 594 LEU A CA 1
ATOM 1871 C C . LEU A 1 255 ? -7.426 50.980 -13.416 1.00 31.93 594 LEU A C 1
ATOM 1872 O O . LEU A 1 255 ? -7.868 50.709 -12.293 1.00 33.78 594 LEU A O 1
ATOM 1877 N N . ARG A 1 256 ? -6.953 52.188 -13.724 1.00 31.94 595 ARG A N 1
ATOM 1878 C CA . ARG A 1 256 ? -7.070 53.333 -12.823 1.00 34.96 595 ARG A CA 1
ATOM 1879 C C . ARG A 1 256 ? -6.386 53.071 -11.481 1.00 35.05 595 ARG A C 1
ATOM 1880 O O . ARG A 1 256 ? -6.987 53.210 -10.414 1.00 40.33 595 ARG A O 1
ATOM 1888 N N . ASP A 1 257 ? -5.110 52.690 -11.542 1.00 32.27 596 ASP A N 1
ATOM 1889 C CA . ASP A 1 257 ? -4.303 52.520 -10.337 1.00 32.32 596 ASP A CA 1
ATOM 1890 C C . ASP A 1 257 ? -4.726 51.309 -9.513 1.00 27.91 596 ASP A C 1
ATOM 1891 O O . ASP A 1 257 ? -4.026 50.925 -8.571 1.00 30.09 596 ASP A O 1
ATOM 1896 N N . GLU A 1 258 ? -5.863 50.699 -9.850 1.00 26.03 597 GLU A N 1
ATOM 1897 C CA . GLU A 1 258 ? -6.380 49.561 -9.089 1.00 27.29 597 GLU A CA 1
ATOM 1898 C C . GLU A 1 258 ? -5.694 48.262 -9.523 1.00 26.21 597 GLU A C 1
ATOM 1899 O O . GLU A 1 258 ? -6.309 47.332 -10.045 1.00 25.60 597 GLU A O 1
ATOM 1905 N N . TYR A 1 259 ? -4.384 48.215 -9.289 1.00 21.72 598 TYR A N 1
ATOM 1906 C CA . TYR A 1 259 ? -3.596 47.028 -9.583 1.00 22.48 598 TYR A CA 1
ATOM 1907 C C . TYR A 1 259 ? -2.280 47.125 -8.831 1.00 21.21 598 TYR A C 1
ATOM 1908 O O . TYR A 1 259 ? -1.762 48.231 -8.635 1.00 20.24 598 TYR A O 1
ATOM 1917 N N . PRO A 1 260 ? -1.723 46.001 -8.388 1.00 21.55 599 PRO A N 1
ATOM 1918 C CA . PRO A 1 260 ? -0.406 46.010 -7.737 1.00 22.79 599 PRO A CA 1
ATOM 1919 C C . PRO A 1 260 ? 0.693 46.143 -8.778 1.00 24.65 599 PRO A C 1
ATOM 1920 O O . PRO A 1 260 ? 0.977 45.204 -9.530 1.00 21.23 599 PRO A O 1
ATOM 1924 N N . LEU A 1 261 ? 1.325 47.320 -8.820 1.00 25.10 600 LEU A N 1
ATOM 1925 C CA . LEU A 1 261 ? 2.397 47.548 -9.784 1.00 25.18 600 LEU A CA 1
ATOM 1926 C C . LEU A 1 261 ? 3.476 46.482 -9.680 1.00 23.53 600 LEU A C 1
ATOM 1927 O O . LEU A 1 261 ? 4.102 46.128 -10.686 1.00 28.74 600 LEU A O 1
ATOM 1932 N N . ASP A 1 262 ? 3.701 45.954 -8.479 1.00 24.81 601 ASP A N 1
ATOM 1933 C CA . ASP A 1 262 ? 4.693 44.900 -8.305 1.00 25.79 601 ASP A CA 1
ATOM 1934 C C . ASP A 1 262 ? 4.354 43.687 -9.164 1.00 28.30 601 ASP A C 1
ATOM 1935 O O . ASP A 1 262 ? 5.154 43.254 -10.000 1.00 34.20 601 ASP A O 1
ATOM 1940 N N . LEU A 1 263 ? 3.159 43.125 -8.968 1.00 29.38 602 LEU A N 1
ATOM 1941 C CA . LEU A 1 263 ? 2.768 41.932 -9.710 1.00 22.97 602 LEU A CA 1
ATOM 1942 C C . LEU A 1 263 ? 2.583 42.221 -11.194 1.00 24.79 602 LEU A C 1
ATOM 1943 O O . LEU A 1 263 ? 2.724 41.313 -12.020 1.00 23.76 602 LEU A O 1
ATOM 1948 N N . ALA A 1 264 ? 2.264 43.466 -11.554 1.00 25.20 603 ALA A N 1
ATOM 1949 C CA . ALA A 1 264 ? 2.177 43.823 -12.967 1.00 19.75 603 ALA A CA 1
ATOM 1950 C C . ALA A 1 264 ? 3.541 43.720 -13.637 1.00 25.63 603 ALA A C 1
ATOM 1951 O O . ALA A 1 264 ? 3.679 43.109 -14.703 1.00 23.26 603 ALA A O 1
ATOM 1953 N N . PHE A 1 265 ? 4.567 44.313 -13.019 1.00 27.20 604 PHE A N 1
ATOM 1954 C CA . PHE A 1 265 ? 5.925 44.173 -13.535 1.00 26.40 604 PHE A CA 1
ATOM 1955 C C . PHE A 1 265 ? 6.311 42.706 -13.661 1.00 24.74 604 PHE A C 1
ATOM 1956 O O . PHE A 1 265 ? 6.843 42.276 -14.691 1.00 24.80 604 PHE A O 1
ATOM 1964 N N . SER A 1 266 ? 6.054 41.922 -12.612 1.00 25.22 605 SER A N 1
ATOM 1965 C CA . SER A 1 266 ? 6.347 40.493 -12.659 1.00 22.90 605 SER A CA 1
ATOM 1966 C C . SER A 1 266 ? 5.649 39.833 -13.840 1.00 23.00 605 SER A C 1
ATOM 1967 O O . SER A 1 266 ? 6.273 39.106 -14.621 1.00 22.73 605 SER A O 1
ATOM 1970 N N . MET A 1 267 ? 4.347 40.083 -13.990 1.00 24.11 606 MET A N 1
ATOM 1971 C CA . MET A 1 267 ? 3.602 39.496 -15.099 1.00 22.72 606 MET A CA 1
ATOM 1972 C C . MET A 1 267 ? 4.137 39.985 -16.439 1.00 25.32 606 MET A C 1
ATOM 1973 O O . MET A 1 267 ? 4.236 39.210 -17.399 1.00 23.79 606 MET A O 1
ATOM 1978 N N . ALA A 1 268 ? 4.483 41.271 -16.526 1.00 23.67 607 ALA A N 1
ATOM 1979 C CA . ALA A 1 268 ? 5.100 41.784 -17.744 1.00 21.77 607 ALA A CA 1
ATOM 1980 C C . ALA A 1 268 ? 6.424 41.089 -18.028 1.00 21.36 607 ALA A C 1
ATOM 1981 O O . ALA A 1 268 ? 6.787 40.896 -19.194 1.00 22.24 607 ALA A O 1
ATOM 1983 N N . GLU A 1 269 ? 7.154 40.702 -16.978 1.00 24.14 608 GLU A N 1
ATOM 1984 C CA 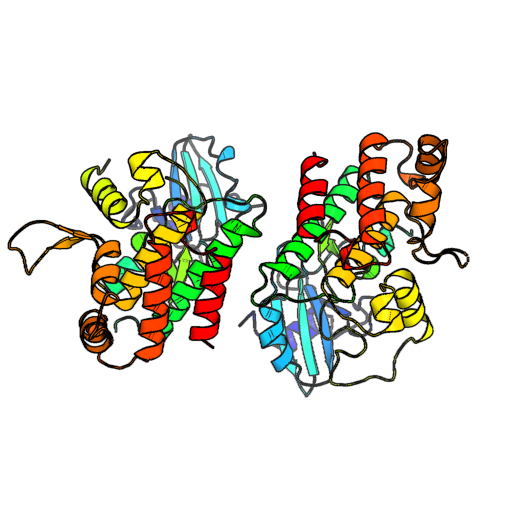. GLU A 1 269 ? 8.424 40.008 -17.166 1.00 22.42 608 GLU A CA 1
ATOM 1985 C C . GLU A 1 269 ? 8.218 38.629 -17.778 1.00 20.16 608 GLU A C 1
ATOM 1986 O O . GLU A 1 269 ? 8.934 38.245 -18.710 1.00 25.35 608 GLU A O 1
ATOM 1992 N N . ILE A 1 270 ? 7.246 37.865 -17.271 1.00 19.70 609 ILE A N 1
ATOM 1993 C CA . ILE A 1 270 ? 6.983 36.548 -17.839 1.00 22.21 609 ILE A CA 1
ATOM 1994 C C . ILE A 1 270 ? 6.465 36.651 -19.267 1.00 21.80 609 ILE A C 1
ATOM 1995 O O . ILE A 1 270 ? 6.602 35.697 -20.041 1.00 22.45 609 ILE A O 1
ATOM 2000 N N . ALA A 1 271 ? 5.870 37.785 -19.640 1.00 23.16 610 ALA A N 1
ATOM 2001 C CA . ALA A 1 271 ? 5.444 37.981 -21.020 1.00 20.53 610 ALA A CA 1
ATOM 2002 C C . ALA A 1 271 ? 6.629 38.280 -21.930 1.00 22.79 610 ALA A C 1
ATOM 2003 O O . ALA A 1 271 ? 6.679 37.794 -23.065 1.00 24.12 610 ALA A O 1
ATOM 2005 N N . LYS A 1 272 ? 7.590 39.078 -21.454 1.00 22.27 611 LYS A N 1
ATOM 2006 C CA . LYS A 1 272 ? 8.785 39.340 -22.250 1.00 25.92 611 LYS A CA 1
ATOM 2007 C C . LYS A 1 272 ? 9.513 38.045 -22.586 1.00 22.80 611 LYS A C 1
ATOM 2008 O O . LYS A 1 272 ? 9.932 37.837 -23.730 1.00 23.30 611 LYS A O 1
ATOM 2014 N N . ARG A 1 273 ? 9.677 37.162 -21.598 1.00 23.72 612 ARG A N 1
ATOM 2015 C CA . ARG A 1 273 ? 10.316 35.878 -21.862 1.00 20.80 612 ARG A CA 1
ATOM 2016 C C . ARG A 1 273 ? 9.510 35.063 -22.863 1.00 21.30 612 ARG A C 1
ATOM 2017 O O . ARG A 1 273 ? 10.079 34.351 -23.698 1.00 21.55 612 ARG A O 1
ATOM 2025 N N . CYS A 1 274 ? 8.180 35.157 -22.797 1.00 22.62 613 CYS A N 1
ATOM 2026 C CA . CYS A 1 274 ? 7.347 34.411 -23.732 1.00 21.27 613 CYS A CA 1
ATOM 2027 C C . CYS A 1 274 ? 7.496 34.930 -25.157 1.00 25.54 613 CYS A C 1
ATOM 2028 O O . CYS A 1 274 ? 7.391 34.149 -26.110 1.00 28.46 613 CYS A O 1
ATOM 2031 N N . VAL A 1 275 ? 7.747 36.226 -25.324 1.00 22.51 614 VAL A N 1
ATOM 2032 C CA . VAL A 1 275 ? 7.852 36.832 -26.645 1.00 17.33 614 VAL A CA 1
ATOM 2033 C C . VAL A 1 275 ? 9.307 36.927 -27.110 1.00 22.15 614 VAL A C 1
ATOM 2034 O O . VAL A 1 275 ? 9.607 37.655 -28.055 1.00 19.53 614 VAL A O 1
ATOM 2038 N N . ALA A 1 276 ? 10.217 36.202 -26.464 1.00 22.92 615 ALA A N 1
ATOM 2039 C CA . ALA A 1 276 ? 11.595 36.162 -26.933 1.00 22.60 615 ALA A CA 1
ATOM 2040 C C . ALA A 1 276 ? 11.661 35.547 -28.327 1.00 27.10 615 ALA A C 1
ATOM 2041 O O . ALA A 1 276 ? 10.842 34.701 -28.696 1.00 28.74 615 ALA A O 1
ATOM 2043 N N . ARG A 1 277 ? 12.653 35.982 -29.110 1.00 30.59 616 ARG A N 1
ATOM 2044 C CA . ARG A 1 277 ? 12.786 35.471 -30.473 1.00 34.56 616 ARG A CA 1
ATOM 2045 C C . ARG A 1 277 ? 13.262 34.023 -30.482 1.00 41.28 616 ARG A C 1
ATOM 2046 O O . ARG A 1 277 ? 12.797 33.218 -31.299 1.00 39.83 616 ARG A O 1
ATOM 2054 N N . ASP A 1 278 ? 14.187 33.671 -29.592 1.00 38.46 617 ASP A N 1
ATOM 2055 C CA . ASP A 1 278 ? 14.676 32.301 -29.493 1.00 37.10 617 ASP A CA 1
ATOM 2056 C C . ASP A 1 278 ? 13.648 31.446 -28.763 1.00 33.39 617 ASP A C 1
ATOM 2057 O O . ASP A 1 278 ? 13.337 31.701 -27.594 1.00 33.57 617 ASP A O 1
ATOM 2062 N N . LEU A 1 279 ? 13.124 30.428 -29.448 1.00 31.23 618 LEU A N 1
ATOM 2063 C CA . LEU A 1 279 ? 12.070 29.610 -28.856 1.00 28.42 618 LEU A CA 1
ATOM 2064 C C . LEU A 1 279 ? 12.564 28.880 -27.613 1.00 30.17 618 LEU A C 1
ATOM 2065 O O . LEU A 1 279 ? 11.843 28.788 -26.613 1.00 31.28 618 LEU A O 1
ATOM 2070 N N . ASN A 1 280 ? 13.795 28.362 -27.648 1.00 34.84 619 ASN A N 1
ATOM 2071 C CA . ASN A 1 280 ? 14.325 27.648 -26.492 1.00 36.73 619 ASN A CA 1
ATOM 2072 C C . ASN A 1 280 ? 14.515 28.558 -25.287 1.00 31.69 619 ASN A C 1
ATOM 2073 O O . ASN A 1 280 ? 14.528 28.069 -24.152 1.00 30.14 619 ASN A O 1
ATOM 2078 N N . SER A 1 281 ? 14.665 29.866 -25.504 1.00 31.35 620 SER A N 1
ATOM 2079 C CA . SER A 1 281 ? 14.741 30.793 -24.381 1.00 30.64 620 SER A CA 1
ATOM 2080 C C . SER A 1 281 ? 13.381 30.984 -23.726 1.00 30.05 620 SER A C 1
ATOM 2081 O O . SER A 1 281 ? 13.305 31.234 -22.517 1.00 30.80 620 SER A O 1
ATOM 2084 N N . ARG A 1 282 ? 12.304 30.872 -24.500 1.00 28.33 621 ARG A N 1
ATOM 2085 C CA . ARG A 1 282 ? 10.971 31.008 -23.942 1.00 24.00 621 ARG A CA 1
ATOM 2086 C C . ARG A 1 282 ? 10.730 29.930 -22.887 1.00 25.21 621 ARG A C 1
ATOM 2087 O O . ARG A 1 282 ? 11.262 28.820 -22.984 1.00 28.60 621 ARG A O 1
ATOM 2095 N N . PRO A 1 283 ? 9.941 30.232 -21.866 1.00 21.34 622 PRO A N 1
ATOM 2096 C CA . PRO A 1 283 ? 9.587 29.213 -20.882 1.00 20.58 622 PRO A CA 1
ATOM 2097 C C . PRO A 1 283 ? 8.497 28.296 -21.412 1.00 23.44 622 PRO A C 1
ATOM 2098 O O . PRO A 1 283 ? 7.747 28.633 -22.330 1.00 23.59 622 PRO A O 1
ATOM 2102 N N . ASN A 1 284 ? 8.428 27.111 -20.816 1.00 22.56 623 ASN A N 1
ATOM 2103 C CA . ASN A 1 284 ? 7.292 26.240 -21.060 1.00 22.35 623 ASN A CA 1
ATOM 2104 C C . ASN A 1 284 ? 6.051 26.828 -20.401 1.00 24.19 623 ASN A C 1
ATOM 2105 O O . ASN A 1 284 ? 6.127 27.483 -19.358 1.00 21.40 623 ASN A O 1
ATOM 2110 N N . VAL A 1 285 ? 4.895 26.608 -21.031 1.00 23.85 624 VAL A N 1
ATOM 2111 C CA . VAL A 1 285 ? 3.660 27.142 -20.467 1.00 18.53 624 VAL A CA 1
ATOM 2112 C C . VAL A 1 285 ? 3.466 26.638 -19.044 1.00 20.87 624 VAL A C 1
ATOM 2113 O O . VAL A 1 285 ? 2.866 27.325 -18.208 1.00 20.22 624 VAL A O 1
ATOM 2117 N N . SER A 1 286 ? 3.981 25.442 -18.739 1.00 22.68 625 SER A N 1
ATOM 2118 C CA . SER A 1 286 ? 3.886 24.914 -17.382 1.00 20.96 625 SER A CA 1
ATOM 2119 C C . SER A 1 286 ? 4.544 25.854 -16.379 1.00 23.25 625 SER A C 1
ATOM 2120 O O . SER A 1 286 ? 4.060 26.010 -15.251 1.00 22.12 625 SER A O 1
ATOM 2123 N N . GLU A 1 287 ? 5.653 26.486 -16.768 1.00 23.64 626 GLU A N 1
ATOM 2124 C CA . GLU A 1 287 ? 6.304 27.442 -15.880 1.00 18.96 626 GLU A CA 1
ATOM 2125 C C . GLU A 1 287 ? 5.461 28.700 -15.714 1.00 19.26 626 GLU A C 1
ATOM 2126 O O . GLU A 1 287 ? 5.292 29.198 -14.595 1.00 25.49 626 GLU A O 1
ATOM 2132 N N . VAL A 1 288 ? 4.923 29.227 -16.816 1.00 18.78 627 VAL A N 1
ATOM 2133 C CA . VAL A 1 288 ? 4.050 30.395 -16.733 1.00 21.90 627 VAL A CA 1
ATOM 2134 C C . VAL A 1 288 ? 2.831 30.087 -15.872 1.00 20.59 627 VAL A C 1
ATOM 2135 O O . VAL A 1 288 ? 2.336 30.950 -15.137 1.00 22.99 627 VAL A O 1
ATOM 2139 N N . PHE A 1 289 ? 2.328 28.852 -15.948 1.00 19.65 628 PHE A N 1
ATOM 2140 C CA . PHE A 1 289 ? 1.171 28.476 -15.142 1.00 22.73 628 PHE A CA 1
ATOM 2141 C C . PHE A 1 289 ? 1.505 28.490 -13.656 1.00 23.64 628 PHE A C 1
ATOM 2142 O O . PHE A 1 289 ? 0.664 28.864 -12.829 1.00 23.38 628 PHE A O 1
ATOM 2150 N N . MET A 1 290 ? 2.727 28.087 -13.294 1.00 21.77 629 MET A N 1
ATOM 2151 C CA . MET A 1 290 ? 3.135 28.147 -11.895 1.00 19.19 629 MET A CA 1
ATOM 2152 C C . MET A 1 290 ? 3.345 29.584 -11.439 1.00 21.25 629 MET A C 1
ATOM 2153 O O . MET A 1 290 ? 3.079 29.912 -10.278 1.00 22.31 629 MET A O 1
ATOM 2158 N N . ILE A 1 291 ? 3.814 30.453 -12.334 1.00 24.60 630 ILE A N 1
ATOM 2159 C CA . ILE A 1 291 ? 4.008 31.853 -11.972 1.00 23.83 630 ILE A CA 1
ATOM 2160 C C . ILE A 1 291 ? 2.665 32.527 -11.717 1.00 25.24 630 ILE A C 1
ATOM 2161 O O . ILE A 1 291 ? 2.461 33.172 -10.683 1.00 26.22 630 ILE A O 1
ATOM 2166 N N . LEU A 1 292 ? 1.728 32.385 -12.658 1.00 23.41 631 LEU A N 1
ATOM 2167 C CA . LEU A 1 292 ? 0.436 33.048 -12.516 1.00 22.73 631 LEU A CA 1
ATOM 2168 C C . LEU A 1 292 ? -0.334 32.539 -11.304 1.00 24.19 631 LEU A C 1
ATOM 2169 O O . LEU A 1 292 ? -1.126 33.285 -10.717 1.00 24.30 631 LEU A O 1
ATOM 2174 N N . SER A 1 293 ? -0.116 31.282 -10.911 1.00 26.00 632 SER A N 1
ATOM 2175 C CA . SER A 1 293 ? -0.857 30.726 -9.783 1.00 23.56 632 SER A CA 1
ATOM 2176 C C . SER A 1 293 ? -0.366 31.277 -8.450 1.00 25.90 632 SER A C 1
ATOM 2177 O O . SER A 1 293 ? -1.149 31.377 -7.498 1.00 28.32 632 SER A O 1
ATOM 2180 N N . LYS A 1 294 ? 0.914 31.637 -8.357 1.00 26.11 633 LYS A N 1
ATOM 2181 C CA . LYS A 1 294 ? 1.451 32.104 -7.084 1.00 28.12 633 LYS A CA 1
ATOM 2182 C C . LYS A 1 294 ? 1.128 33.574 -6.840 1.00 29.87 633 LYS A C 1
ATOM 2183 O O . LYS A 1 294 ? 0.890 33.974 -5.696 1.00 35.06 633 LYS A O 1
ATOM 2189 N N . ILE A 1 295 ? 1.117 34.394 -7.897 1.00 27.41 634 ILE A N 1
ATOM 2190 C CA . ILE A 1 295 ? 0.715 35.792 -7.750 1.00 30.93 634 ILE A CA 1
ATOM 2191 C C . ILE A 1 295 ? -0.793 35.962 -7.739 1.00 34.39 634 ILE A C 1
ATOM 2192 O O . ILE A 1 295 ? -1.278 37.095 -7.617 1.00 39.08 634 ILE A O 1
ATOM 2197 N N . GLN A 1 296 ? -1.550 34.876 -7.859 1.00 34.42 635 GLN A N 1
ATOM 2198 C CA . GLN A 1 296 ? -2.999 34.958 -7.823 1.00 37.56 635 GLN A CA 1
ATOM 2199 C C . GLN A 1 296 ? -3.493 35.013 -6.379 1.00 54.38 635 GLN A C 1
ATOM 2200 O O . GLN A 1 296 ? -2.791 34.636 -5.436 1.00 54.42 635 GLN A O 1
ATOM 2206 N N . SER A 1 297 ? -4.721 35.498 -6.219 1.00 81.28 636 SER A N 1
ATOM 2207 C CA . SER A 1 297 ? -5.318 35.699 -4.902 1.00 73.31 636 SER A CA 1
ATOM 2208 C C . SER A 1 297 ? -5.195 34.463 -4.017 1.00 79.56 636 SER A C 1
ATOM 2209 O O . SER A 1 297 ? -5.391 34.537 -2.804 1.00 68.31 636 SER A O 1
ATOM 2212 N N . SER B 1 1 ? -23.509 26.373 -7.177 1.00 64.26 340 SER B N 1
ATOM 2213 C CA . SER B 1 1 ? -23.141 25.621 -8.369 1.00 68.61 340 SER B CA 1
ATOM 2214 C C . SER B 1 1 ? -23.939 24.327 -8.473 1.00 74.33 340 SER B C 1
ATOM 2215 O O . SER B 1 1 ? -24.450 23.981 -9.540 1.00 77.35 340 SER B O 1
ATOM 2218 N N . LEU B 1 2 ? -24.039 23.614 -7.355 1.00 62.67 341 LEU B N 1
ATOM 2219 C CA . LEU B 1 2 ? -24.739 22.341 -7.309 1.00 53.88 341 LEU B CA 1
ATOM 2220 C C . LEU B 1 2 ? -26.241 22.567 -7.145 1.00 56.86 341 LEU B C 1
ATOM 2221 O O . LEU B 1 2 ? -26.727 23.699 -7.077 1.00 60.33 341 LEU B O 1
ATOM 2226 N N . THR B 1 3 ? -26.989 21.468 -7.085 1.00 48.85 342 THR B N 1
ATOM 2227 C CA . THR B 1 3 ? -28.429 21.507 -6.875 1.00 46.65 342 THR B CA 1
ATOM 2228 C C . THR B 1 3 ? -28.717 21.297 -5.395 1.00 44.69 342 THR B C 1
ATOM 2229 O O . THR B 1 3 ? -28.384 20.245 -4.837 1.00 43.54 342 THR B O 1
ATOM 2233 N N . VAL B 1 4 ? -29.326 22.295 -4.763 1.00 45.09 343 VAL B N 1
ATOM 2234 C CA . VAL B 1 4 ? -29.738 22.185 -3.367 1.00 43.86 343 VAL B CA 1
ATOM 2235 C C . VAL B 1 4 ? -31.047 21.403 -3.328 1.00 42.69 343 VAL B C 1
ATOM 2236 O O . VAL B 1 4 ? -32.083 21.884 -3.793 1.00 43.90 343 VAL B O 1
ATOM 2240 N N . TYR B 1 5 ? -30.999 20.191 -2.786 1.00 40.88 344 TYR B N 1
ATOM 2241 C CA . TYR B 1 5 ? -32.177 19.346 -2.678 1.00 39.95 344 TYR B CA 1
ATOM 2242 C C . TYR B 1 5 ? -32.878 19.579 -1.347 1.00 39.25 344 TYR B C 1
ATOM 2243 O O . TYR B 1 5 ? -32.244 19.873 -0.331 1.00 38.87 344 TYR B O 1
ATOM 2252 N N . LYS B 1 6 ? -34.201 19.440 -1.363 1.00 42.95 345 LYS B N 1
ATOM 2253 C CA . LYS B 1 6 ? -34.995 19.526 -0.148 1.00 45.43 345 LYS B CA 1
ATOM 2254 C C . LYS B 1 6 ? -35.196 18.135 0.438 1.00 43.13 345 LYS B C 1
ATOM 2255 O O . LYS B 1 6 ? -35.454 17.171 -0.290 1.00 41.97 345 LYS B O 1
ATOM 2261 N N . TYR B 1 7 ? -35.070 18.040 1.764 1.00 41.31 346 TYR B N 1
ATOM 2262 C CA . TYR B 1 7 ? -35.079 16.743 2.433 1.00 42.22 346 TYR B CA 1
ATOM 2263 C C . TYR B 1 7 ? -36.337 15.936 2.138 1.00 43.25 346 TYR B C 1
ATOM 2264 O O . TYR B 1 7 ? -36.311 14.706 2.258 1.00 45.34 346 TYR B O 1
ATOM 2273 N N . GLU B 1 8 ? -37.436 16.591 1.758 1.00 40.34 347 GLU B N 1
ATOM 2274 C CA . GLU B 1 8 ? -38.643 15.850 1.407 1.00 37.85 347 GLU B CA 1
ATOM 2275 C C . GLU B 1 8 ? -38.417 14.987 0.172 1.00 40.33 347 GLU B C 1
ATOM 2276 O O . GLU B 1 8 ? -38.938 13.868 0.081 1.00 41.79 347 GLU B O 1
ATOM 2282 N N . ASP B 1 9 ? -37.641 15.490 -0.789 1.00 42.04 348 ASP B N 1
ATOM 2283 C CA . ASP B 1 9 ? -37.402 14.740 -2.017 1.00 37.43 348 ASP B CA 1
ATOM 2284 C C . ASP B 1 9 ? -36.463 13.565 -1.774 1.00 36.46 348 ASP B C 1
ATOM 2285 O O . ASP B 1 9 ? -36.634 12.494 -2.369 1.00 40.49 348 ASP B O 1
ATOM 2290 N N . LEU B 1 10 ? -35.464 13.744 -0.906 1.00 36.79 349 LEU B N 1
ATOM 2291 C CA . LEU B 1 10 ? -34.587 12.631 -0.557 1.00 35.16 349 LEU B CA 1
ATOM 2292 C C . LEU B 1 10 ? -35.361 11.534 0.161 1.00 38.27 349 LEU B C 1
ATOM 2293 O O . LEU B 1 10 ? -35.178 10.344 -0.124 1.00 35.22 349 LEU B O 1
ATOM 2298 N N . GLN B 1 11 ? -36.235 11.916 1.096 1.00 38.81 350 GLN B N 1
ATOM 2299 C CA . GLN B 1 11 ? -37.083 10.937 1.769 1.00 35.85 350 GLN B CA 1
ATOM 2300 C C . GLN B 1 11 ? -37.906 10.141 0.763 1.00 34.00 350 GLN B C 1
ATOM 2301 O O . GLN B 1 11 ? -37.953 8.907 0.818 1.00 33.87 350 GLN B O 1
ATOM 2307 N N . ASN B 1 12 ? -38.565 10.836 -0.167 1.00 32.71 351 ASN B N 1
ATOM 2308 C CA . ASN B 1 12 ? -39.470 10.161 -1.091 1.00 34.09 351 ASN B CA 1
ATOM 2309 C C . ASN B 1 12 ? -38.719 9.351 -2.139 1.00 35.52 351 ASN B C 1
ATOM 2310 O O . ASN B 1 12 ? -39.239 8.341 -2.626 1.00 40.09 351 ASN B O 1
ATOM 2315 N N . ALA B 1 13 ? -37.501 9.766 -2.495 1.00 36.69 352 ALA B N 1
ATOM 2316 C CA . ALA B 1 13 ? -36.746 9.057 -3.522 1.00 39.00 352 ALA B CA 1
ATOM 2317 C C . ALA B 1 13 ? -36.065 7.807 -2.981 1.00 40.20 352 ALA B C 1
ATOM 2318 O O . ALA B 1 13 ? -35.807 6.870 -3.745 1.00 45.75 352 ALA B O 1
ATOM 2320 N N . THR B 1 14 ? -35.766 7.768 -1.682 1.00 36.66 353 THR B N 1
ATOM 2321 C CA . THR B 1 14 ? -35.144 6.606 -1.059 1.00 40.55 353 THR B CA 1
ATOM 2322 C C . THR B 1 14 ? -36.126 5.822 -0.195 1.00 41.69 353 THR B C 1
ATOM 2323 O O . THR B 1 14 ? -35.701 5.030 0.653 1.00 47.04 353 THR B O 1
ATOM 2327 N N . ASN B 1 15 ? -37.428 6.021 -0.395 1.00 38.33 354 ASN B N 1
ATOM 2328 C CA . ASN B 1 15 ? -38.451 5.369 0.419 1.00 39.24 354 ASN B CA 1
ATOM 2329 C C . ASN B 1 15 ? -38.172 5.582 1.905 1.00 39.84 354 ASN B C 1
ATOM 2330 O O . ASN B 1 15 ? -38.150 4.645 2.705 1.00 45.89 354 ASN B O 1
ATOM 2335 N N . PHE B 1 16 ? -37.940 6.843 2.268 1.00 36.06 355 PHE B N 1
ATOM 2336 C CA . PHE B 1 16 ? -37.641 7.216 3.651 1.00 34.70 355 PHE B CA 1
ATOM 2337 C C . PHE B 1 16 ? -36.438 6.445 4.186 1.00 36.51 355 PHE B C 1
ATOM 2338 O O . PHE B 1 16 ? -36.342 6.154 5.382 1.00 46.22 355 PHE B O 1
ATOM 2346 N N . PHE B 1 17 ? -35.510 6.109 3.290 1.00 36.36 356 PHE B N 1
ATOM 2347 C CA . PHE B 1 17 ? -34.201 5.578 3.668 1.00 41.38 356 PHE B CA 1
ATOM 2348 C C . PHE B 1 17 ? -34.305 4.173 4.267 1.00 44.60 356 PHE B C 1
ATOM 2349 O O . PHE B 1 17 ? -33.769 3.897 5.340 1.00 48.27 356 PHE B O 1
ATOM 2357 N N . SER B 1 18 ? -34.984 3.276 3.554 1.00 47.62 357 SER B N 1
ATOM 2358 C CA . SER B 1 18 ? -35.126 1.896 4.006 1.00 46.43 357 SER B CA 1
ATOM 2359 C C . SER B 1 18 ? -35.257 0.988 2.794 1.00 50.87 357 SER B C 1
ATOM 2360 O O . SER B 1 18 ? -36.110 1.219 1.934 1.00 57.75 357 SER B O 1
ATOM 2363 N N . GLU B 1 19 ? -34.419 -0.044 2.738 1.00 50.48 358 GLU B N 1
ATOM 2364 C CA . GLU B 1 19 ? -34.465 -1.041 1.673 1.00 43.82 358 GLU B CA 1
ATOM 2365 C C . GLU B 1 19 ? -33.911 -0.494 0.366 1.00 46.76 358 GLU B C 1
ATOM 2366 O O . GLU B 1 19 ? -33.415 -1.269 -0.454 1.00 51.13 358 GLU B O 1
ATOM 2372 N N . GLU B 1 20 ? -33.995 0.820 0.152 1.00 51.06 359 GLU B N 1
ATOM 2373 C CA . GLU B 1 20 ? -33.215 1.483 -0.883 1.00 43.07 359 GLU B CA 1
ATOM 2374 C C . GLU B 1 20 ? -31.749 1.597 -0.494 1.00 43.28 359 GLU B C 1
ATOM 2375 O O . GLU B 1 20 ? -30.974 2.242 -1.206 1.00 42.88 359 GLU B O 1
ATOM 2381 N N . ASN B 1 21 ? -31.367 0.995 0.631 1.00 50.42 360 ASN B N 1
ATOM 2382 C CA . ASN B 1 21 ? -30.003 1.085 1.130 1.00 48.75 360 ASN B CA 1
ATOM 2383 C C . ASN B 1 21 ? -29.052 0.280 0.251 1.00 50.18 360 ASN B C 1
ATOM 2384 O O . ASN B 1 21 ? -29.331 -0.874 -0.090 1.00 51.44 360 ASN B O 1
ATOM 2389 N N . LYS B 1 22 ? -27.932 0.892 -0.118 1.00 50.13 361 LYS B N 1
ATOM 2390 C CA . LYS B 1 22 ? -26.836 0.176 -0.747 1.00 51.69 361 LYS B CA 1
ATOM 2391 C C . LYS B 1 22 ? -25.925 -0.406 0.331 1.00 56.95 361 LYS B C 1
ATOM 2392 O O . LYS B 1 22 ? -26.040 -0.087 1.516 1.00 58.45 361 LYS B O 1
ATOM 2398 N N . ILE B 1 23 ? -25.002 -1.269 -0.098 1.00 61.51 362 ILE B N 1
ATOM 2399 C CA . ILE B 1 23 ? -24.127 -1.964 0.844 1.00 73.87 362 ILE B CA 1
ATOM 2400 C C . ILE B 1 23 ? -23.505 -0.998 1.839 1.00 74.39 362 ILE B C 1
ATOM 2401 O O . ILE B 1 23 ? -23.215 -1.373 2.983 1.00 89.78 362 ILE B O 1
ATOM 2406 N N . LYS B 1 24 ? -23.286 0.249 1.432 1.00 65.25 363 LYS B N 1
ATOM 2407 C CA . LYS B 1 24 ? -22.794 1.259 2.355 1.00 65.56 363 LYS B CA 1
ATOM 2408 C C . LYS B 1 24 ? -23.905 1.697 3.299 1.00 60.11 363 LYS B C 1
ATOM 2409 O O . LYS B 1 24 ? -25.036 1.957 2.876 1.00 57.56 363 LYS B O 1
ATOM 2415 N N . GLY B 1 25 ? -23.575 1.779 4.587 1.00 57.38 364 GLY B N 1
ATOM 2416 C CA . GLY B 1 25 ? -24.514 2.263 5.580 1.00 57.56 364 GLY B CA 1
ATOM 2417 C C . GLY B 1 25 ? -24.972 3.691 5.368 1.00 63.11 364 GLY B C 1
ATOM 2418 O O . GLY B 1 25 ? -25.983 4.088 5.959 1.00 66.01 364 GLY B O 1
ATOM 2419 N N . SER B 1 26 ? -24.260 4.467 4.543 1.00 59.95 365 SER B N 1
ATOM 2420 C CA . SER B 1 26 ? -24.625 5.847 4.257 1.00 56.62 365 SER B CA 1
ATOM 2421 C C . SER B 1 26 ? -25.196 6.058 2.863 1.00 47.21 365 SER B C 1
ATOM 2422 O O . SER B 1 26 ? -25.861 7.074 2.638 1.00 50.01 365 SER B O 1
ATOM 2425 N N . VAL B 1 27 ? -24.960 5.137 1.934 1.00 49.81 366 VAL B N 1
ATOM 2426 C CA . VAL B 1 27 ? -25.355 5.295 0.540 1.00 48.46 366 VAL B CA 1
ATOM 2427 C C . VAL B 1 27 ? -26.686 4.592 0.314 1.00 46.15 366 VAL B C 1
ATOM 2428 O O . VAL B 1 27 ? -26.844 3.411 0.652 1.00 47.23 366 VAL B O 1
ATOM 2432 N N . TYR B 1 28 ? -27.640 5.317 -0.267 1.00 39.12 367 TYR B N 1
ATOM 2433 C CA . TYR B 1 28 ? -28.955 4.790 -0.599 1.00 41.11 367 TYR B CA 1
ATOM 2434 C C . TYR B 1 28 ? -29.255 5.066 -2.064 1.00 39.87 367 TYR B C 1
ATOM 2435 O O . TYR B 1 28 ? -28.992 6.165 -2.562 1.00 36.99 367 TYR B O 1
ATOM 2444 N N . ARG B 1 29 ? -29.809 4.069 -2.749 1.00 41.34 368 ARG B N 1
ATOM 2445 C CA . ARG B 1 29 ? -30.269 4.258 -4.120 1.00 37.19 368 ARG B CA 1
ATOM 2446 C C . ARG B 1 29 ? -31.523 5.122 -4.105 1.00 42.71 368 ARG B C 1
ATOM 2447 O O . ARG B 1 29 ? -32.574 4.696 -3.615 1.00 39.20 368 ARG B O 1
ATOM 2455 N N . ALA B 1 30 ? -31.415 6.341 -4.626 1.00 43.27 369 ALA B N 1
ATOM 2456 C CA . ALA B 1 30 ? -32.540 7.262 -4.706 1.00 40.42 369 ALA B CA 1
ATOM 2457 C C . ALA B 1 30 ? -33.156 7.184 -6.095 1.00 44.43 369 ALA B C 1
ATOM 2458 O O . ALA B 1 30 ? -32.448 7.299 -7.101 1.00 40.45 369 ALA B O 1
ATOM 2460 N N . SER B 1 31 ? -34.469 6.989 -6.146 1.00 52.92 370 SER B N 1
ATOM 2461 C CA . SER B 1 31 ? -35.198 6.823 -7.401 1.00 50.63 370 SER B CA 1
ATOM 2462 C C . SER B 1 31 ? -35.972 8.109 -7.683 1.00 51.56 370 SER B C 1
ATOM 2463 O O . SER B 1 31 ? -37.115 8.269 -7.253 1.00 59.24 370 SER B O 1
ATOM 2466 N N . PHE B 1 32 ? -35.337 9.029 -8.401 1.00 52.05 371 PHE B N 1
ATOM 2467 C CA . PHE B 1 32 ? -36.023 10.208 -8.902 1.00 55.17 371 PHE B CA 1
ATOM 2468 C C . PHE B 1 32 ? -36.695 9.892 -10.236 1.00 60.27 371 PHE B C 1
ATOM 2469 O O . PHE B 1 32 ? -36.435 8.865 -10.866 1.00 59.31 371 PHE B O 1
ATOM 2477 N N . LYS B 1 33 ? -37.575 10.795 -10.667 1.00 61.94 372 LYS B N 1
ATOM 2478 C CA . LYS B 1 33 ? -38.216 10.644 -11.966 1.00 67.33 372 LYS B CA 1
ATOM 2479 C C . LYS B 1 33 ? -37.161 10.639 -13.065 1.00 68.40 372 LYS B C 1
ATOM 2480 O O . LYS B 1 33 ? -36.583 11.683 -13.385 1.00 78.34 372 LYS B O 1
ATOM 2486 N N . GLY B 1 34 ? -36.895 9.469 -13.638 1.00 66.39 373 GLY B N 1
ATOM 2487 C CA . GLY B 1 34 ? -35.868 9.345 -14.652 1.00 65.60 373 GLY B CA 1
ATOM 2488 C C . GLY B 1 34 ? -34.563 8.809 -14.100 1.00 70.54 373 GLY B C 1
ATOM 2489 O O . GLY B 1 34 ? -34.523 7.705 -13.549 1.00 68.10 373 GLY B O 1
ATOM 2490 N N . ASP B 1 35 ? -33.490 9.583 -14.238 1.00 84.52 374 ASP B N 1
ATOM 2491 C CA . ASP B 1 35 ? -32.190 9.149 -13.746 1.00 67.61 374 ASP B CA 1
ATOM 2492 C C . ASP B 1 35 ? -32.217 8.975 -12.233 1.00 61.89 374 ASP B C 1
ATOM 2493 O O . ASP B 1 35 ? -32.795 9.787 -11.505 1.00 66.26 374 ASP B O 1
ATOM 2498 N N . ASP B 1 36 ? -31.586 7.904 -11.760 1.00 52.14 375 ASP B N 1
ATOM 2499 C CA . ASP B 1 36 ? -31.474 7.644 -10.335 1.00 45.31 375 ASP B CA 1
ATOM 2500 C C . ASP B 1 36 ? -30.248 8.367 -9.778 1.00 43.30 375 ASP B C 1
ATOM 2501 O O . ASP B 1 36 ? -29.572 9.128 -10.476 1.00 44.76 375 ASP B O 1
ATOM 2506 N N . ALA B 1 37 ? -29.951 8.131 -8.503 1.00 40.30 376 ALA B N 1
ATOM 2507 C CA . ALA B 1 37 ? -28.812 8.754 -7.846 1.00 37.17 376 ALA B CA 1
ATOM 2508 C C . ALA B 1 37 ? -28.512 7.980 -6.572 1.00 30.82 376 ALA B C 1
ATOM 2509 O O . ALA B 1 37 ? -29.295 7.132 -6.137 1.00 35.35 376 ALA B O 1
ATOM 2511 N N . ALA B 1 38 ? -27.361 8.282 -5.979 1.00 29.92 377 ALA B N 1
ATOM 2512 C CA . ALA B 1 38 ? -26.924 7.662 -4.732 1.00 30.49 377 ALA B CA 1
ATOM 2513 C C . ALA B 1 38 ? -26.727 8.761 -3.697 1.00 32.86 377 ALA B C 1
ATOM 2514 O O . ALA B 1 38 ? -25.832 9.601 -3.839 1.00 32.50 377 ALA B O 1
ATOM 2516 N N . VAL B 1 39 ? -27.564 8.759 -2.664 1.00 33.72 378 VAL B N 1
ATOM 2517 C CA . VAL B 1 39 ? -27.463 9.724 -1.577 1.00 31.99 378 VAL B CA 1
ATOM 2518 C C . VAL B 1 39 ? -26.523 9.164 -0.520 1.00 32.62 378 VAL B C 1
ATOM 2519 O O . VAL B 1 39 ? -26.627 7.991 -0.141 1.00 35.22 378 VAL B O 1
ATOM 2523 N N . LYS B 1 40 ? -25.599 9.997 -0.048 1.00 33.40 379 LYS B N 1
ATOM 2524 C CA . LYS B 1 40 ? -24.611 9.599 0.949 1.00 38.68 379 LYS B CA 1
ATOM 2525 C C . LYS B 1 40 ? -24.764 10.496 2.170 1.00 40.67 379 LYS B C 1
ATOM 2526 O O . LYS B 1 40 ? -24.431 11.686 2.118 1.00 41.03 379 LYS B O 1
ATOM 2532 N N . ILE B 1 41 ? -25.266 9.926 3.261 1.00 47.38 380 ILE B N 1
ATOM 2533 C CA . ILE B 1 41 ? -25.446 10.666 4.505 1.00 43.89 380 ILE B CA 1
ATOM 2534 C C . ILE B 1 41 ? -24.085 10.843 5.167 1.00 47.47 380 ILE B C 1
ATOM 2535 O O . ILE B 1 41 ? -23.399 9.862 5.474 1.00 48.12 380 ILE B O 1
ATOM 2540 N N . LEU B 1 42 ? -23.692 12.094 5.388 1.00 45.78 381 LEU B N 1
ATOM 2541 C CA . LEU B 1 42 ? -22.441 12.419 6.056 1.00 48.69 381 LEU B CA 1
ATOM 2542 C C . LEU B 1 42 ? -22.721 13.265 7.289 1.00 56.89 381 LEU B C 1
ATOM 2543 O O . LEU B 1 42 ? -23.556 14.176 7.254 1.00 57.44 381 LEU B O 1
ATOM 2548 N N . LYS B 1 43 ? -22.018 12.959 8.375 1.00 62.08 382 LYS B N 1
ATOM 2549 C CA . LYS B 1 43 ? -22.206 13.684 9.622 1.00 69.89 382 LYS B CA 1
ATOM 2550 C C . LYS B 1 43 ? -21.760 15.135 9.483 1.00 70.82 382 LYS B C 1
ATOM 2551 O O . LYS B 1 43 ? -20.840 15.461 8.727 1.00 81.38 382 LYS B O 1
ATOM 2557 N N . GLY B 1 44 ? -22.427 16.009 10.230 1.00 69.47 383 GLY B N 1
ATOM 2558 C CA . GLY B 1 44 ? -22.034 17.400 10.292 1.00 75.45 383 GLY B CA 1
ATOM 2559 C C . GLY B 1 44 ? -22.763 18.304 9.322 1.00 86.84 383 GLY B C 1
ATOM 2560 O O . GLY B 1 44 ? -22.650 18.146 8.102 1.00 79.58 383 GLY B O 1
ATOM 2561 N N . ASP B 1 45 ? -23.524 19.259 9.865 1.00 123.78 384 ASP B N 1
ATOM 2562 C CA . ASP B 1 45 ? -24.059 20.345 9.053 1.00 123.33 384 ASP B CA 1
ATOM 2563 C C . ASP B 1 45 ? -22.971 21.012 8.225 1.00 124.23 384 ASP B C 1
ATOM 2564 O O . ASP B 1 45 ? -23.274 21.610 7.184 1.00 124.61 384 ASP B O 1
ATOM 2569 N N . VAL B 1 46 ? -21.715 20.913 8.660 1.00 95.16 385 VAL B N 1
ATOM 2570 C CA . VAL B 1 46 ? -20.591 21.503 7.945 1.00 90.19 385 VAL B CA 1
ATOM 2571 C C . VAL B 1 46 ? -19.809 20.434 7.189 1.00 80.94 385 VAL B C 1
ATOM 2572 O O . VAL B 1 46 ? -18.825 19.886 7.702 1.00 83.37 385 VAL B O 1
ATOM 2576 N N . SER B 1 47 ? -20.256 20.124 5.970 1.00 71.93 386 SER B N 1
ATOM 2577 C CA . SER B 1 47 ? -19.428 19.486 4.952 1.00 61.44 386 SER B CA 1
ATOM 2578 C C . SER B 1 47 ? -19.074 20.468 3.841 1.00 59.96 386 SER B C 1
ATOM 2579 O O . SER B 1 47 ? -18.659 20.055 2.753 1.00 62.35 386 SER B O 1
ATOM 2582 N N . SER B 1 48 ? -19.246 21.766 4.105 1.00 65.80 387 SER B N 1
ATOM 2583 C CA . SER B 1 48 ? -18.947 22.790 3.110 1.00 68.95 387 SER B CA 1
ATOM 2584 C C . SER B 1 48 ? -17.487 22.735 2.678 1.00 66.79 387 SER B C 1
ATOM 2585 O O . SER B 1 48 ? -17.182 22.837 1.484 1.00 67.61 387 SER B O 1
ATOM 2588 N N . GLU B 1 49 ? -16.567 22.581 3.634 1.00 69.48 388 GLU B N 1
ATOM 2589 C CA . GLU B 1 49 ? -15.160 22.443 3.277 1.00 71.54 388 GLU B CA 1
ATOM 2590 C C . GLU B 1 49 ? -14.951 21.276 2.322 1.00 66.09 388 GLU B C 1
ATOM 2591 O O . GLU B 1 49 ? -14.192 21.387 1.352 1.00 68.71 388 GLU B O 1
ATOM 2597 N N . ILE B 1 50 ? -15.630 20.152 2.568 1.00 62.11 389 ILE B N 1
ATOM 2598 C CA . ILE B 1 50 ? -15.526 18.988 1.699 1.00 63.03 389 ILE B CA 1
ATOM 2599 C C . ILE B 1 50 ? -16.042 19.269 0.292 1.00 62.42 389 ILE B C 1
ATOM 2600 O O . ILE B 1 50 ? -15.794 18.476 -0.623 1.00 61.83 389 ILE B O 1
ATOM 2605 N N . ASN B 1 51 ? -16.740 20.389 0.088 1.00 60.13 390 ASN B N 1
ATOM 2606 C CA . ASN B 1 51 ? -17.140 20.789 -1.258 1.00 53.19 390 ASN B CA 1
ATOM 2607 C C . ASN B 1 51 ? -15.965 21.389 -2.026 1.00 59.43 390 ASN B C 1
ATOM 2608 O O . ASN B 1 51 ? -16.087 22.433 -2.679 1.00 63.81 390 ASN B O 1
ATOM 2613 N N . ILE B 1 52 ? -14.808 20.731 -1.908 1.00 61.66 391 ILE B N 1
ATOM 2614 C CA . ILE B 1 52 ? -13.803 20.730 -2.962 1.00 54.38 391 ILE B CA 1
ATOM 2615 C C . ILE B 1 52 ? -14.142 19.719 -4.047 1.00 49.35 391 ILE B C 1
ATOM 2616 O O . ILE B 1 52 ? -13.536 19.765 -5.125 1.00 49.71 391 ILE B O 1
ATOM 2621 N N . LEU B 1 53 ? -15.090 18.808 -3.791 1.00 41.35 392 LEU B N 1
ATOM 2622 C CA . LEU B 1 53 ? -15.488 17.791 -4.768 1.00 43.71 392 LEU B CA 1
ATOM 2623 C C . LEU B 1 53 ? -16.210 18.380 -5.983 1.00 38.36 392 LEU B C 1
ATOM 2624 O O . LEU B 1 53 ? -16.078 17.858 -7.099 1.00 40.39 392 LEU B O 1
ATOM 2629 N N . LYS B 1 54 ? -17.020 19.423 -5.780 1.00 40.08 393 LYS B N 1
ATOM 2630 C CA . LYS B 1 54 ? -17.723 20.051 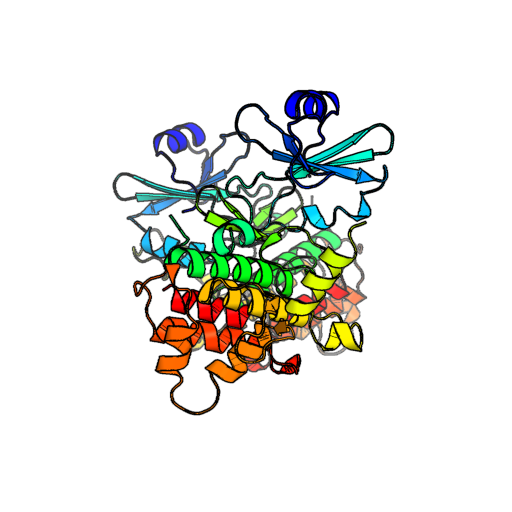-6.894 1.00 38.50 393 LYS B CA 1
ATOM 2631 C C . LYS B 1 54 ? -16.773 20.432 -8.019 1.00 38.72 393 LYS B C 1
ATOM 2632 O O . LYS B 1 54 ? -17.158 20.387 -9.192 1.00 40.22 393 LYS B O 1
ATOM 2638 N N . ARG B 1 55 ? -15.540 20.814 -7.689 1.00 38.79 394 ARG B N 1
ATOM 2639 C CA . ARG B 1 55 ? -14.551 21.185 -8.695 1.00 39.58 394 ARG B CA 1
ATOM 2640 C C . ARG B 1 55 ? -13.834 19.981 -9.292 1.00 36.47 394 ARG B C 1
ATOM 2641 O O . ARG B 1 55 ? -12.957 20.159 -10.147 1.00 33.67 394 ARG B O 1
ATOM 2649 N N . ILE B 1 56 ? -14.176 18.772 -8.862 1.00 33.44 395 ILE B N 1
ATOM 2650 C CA . ILE B 1 56 ? -13.616 17.545 -9.420 1.00 33.27 395 ILE B CA 1
ATOM 2651 C C . ILE B 1 56 ? -14.649 17.032 -10.417 1.00 34.38 395 ILE B C 1
ATOM 2652 O O . ILE B 1 56 ? -15.581 16.306 -10.066 1.00 35.95 395 ILE B O 1
ATOM 2657 N N . ASN B 1 57 ? -14.482 17.413 -11.681 1.00 28.69 396 ASN B N 1
ATOM 2658 C CA . ASN B 1 57 ? -15.435 17.086 -12.734 1.00 28.64 396 ASN B CA 1
ATOM 2659 C C . ASN B 1 57 ? -14.719 16.335 -13.846 1.00 25.70 396 ASN B C 1
ATOM 2660 O O . ASN B 1 57 ? -13.781 16.862 -14.454 1.00 26.21 396 ASN B O 1
ATOM 2665 N N . HIS B 1 58 ? -15.164 15.108 -14.107 1.00 24.53 397 HIS B N 1
ATOM 2666 C CA . HIS B 1 58 ? -14.570 14.269 -15.135 1.00 24.92 397 HIS B CA 1
ATOM 2667 C C . HIS B 1 58 ? -15.546 13.148 -15.462 1.00 23.71 397 HIS B C 1
ATOM 2668 O O . HIS B 1 58 ? -16.178 12.589 -14.562 1.00 24.05 397 HIS B O 1
ATOM 2675 N N . ALA B 1 59 ? -15.663 12.828 -16.752 1.00 24.37 398 ALA B N 1
ATOM 2676 C CA . ALA B 1 59 ? -16.618 11.813 -17.182 1.00 24.91 398 ALA B CA 1
ATOM 2677 C C . ALA B 1 59 ? -16.368 10.460 -16.531 1.00 23.64 398 ALA B C 1
ATOM 2678 O O . ALA B 1 59 ? -17.291 9.642 -16.457 1.00 25.05 398 ALA B O 1
ATOM 2680 N N . ASN B 1 60 ? -15.147 10.203 -16.061 1.00 25.57 399 ASN B N 1
ATOM 2681 C CA . ASN B 1 60 ? -14.800 8.940 -15.421 1.00 23.41 399 ASN B CA 1
ATOM 2682 C C . ASN B 1 60 ? -14.628 9.097 -13.912 1.00 25.01 399 ASN B C 1
ATOM 2683 O 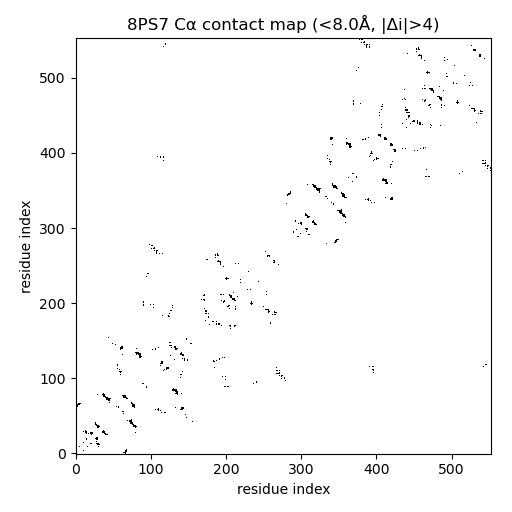O . ASN B 1 60 ? -13.905 8.325 -13.277 1.00 25.66 399 ASN B O 1
ATOM 2688 N N . ILE B 1 61 ? -15.285 10.099 -13.329 1.00 26.02 400 ILE B N 1
ATOM 2689 C CA . ILE B 1 61 ? -15.295 10.322 -11.888 1.00 27.07 400 ILE B CA 1
ATOM 2690 C C . ILE B 1 61 ? -16.737 10.545 -11.462 1.00 23.91 400 ILE B C 1
ATOM 2691 O O . ILE B 1 61 ? -17.426 11.405 -12.023 1.00 23.10 400 ILE B O 1
ATOM 2696 N N . ILE B 1 62 ? -17.195 9.766 -10.477 1.00 27.06 401 ILE B N 1
ATOM 2697 C CA . ILE B 1 62 ? -18.574 9.878 -10.017 1.00 27.79 401 ILE B CA 1
ATOM 2698 C C . ILE B 1 62 ? -18.875 11.335 -9.703 1.00 29.95 401 ILE B C 1
ATOM 2699 O O . ILE B 1 62 ? -18.140 11.995 -8.961 1.00 29.52 401 ILE B O 1
ATOM 2704 N N . ARG B 1 63 ? -19.949 11.850 -10.294 1.00 31.23 402 ARG B N 1
ATOM 2705 C CA . ARG B 1 63 ? -20.246 13.274 -10.250 1.00 32.28 402 ARG B CA 1
ATOM 2706 C C . ARG B 1 63 ? -21.180 13.594 -9.091 1.00 33.40 402 ARG B C 1
ATOM 2707 O O . ARG B 1 63 ? -22.175 12.896 -8.873 1.00 34.41 402 ARG B O 1
ATOM 2715 N N . LEU B 1 64 ? -20.856 14.655 -8.356 1.00 36.30 403 LEU B N 1
ATOM 2716 C CA . LEU B 1 64 ? -21.728 15.160 -7.301 1.00 35.20 403 LEU B CA 1
ATOM 2717 C C . LEU B 1 64 ? -22.824 16.005 -7.938 1.00 38.13 403 LEU B C 1
ATOM 2718 O O . LEU B 1 64 ? -22.554 17.088 -8.468 1.00 42.25 403 LEU B O 1
ATOM 2723 N N . SER B 1 65 ? -24.065 15.515 -7.885 1.00 39.95 404 SER B N 1
ATOM 2724 C CA . SER B 1 65 ? -25.182 16.231 -8.493 1.00 38.58 404 SER B CA 1
ATOM 2725 C C . SER B 1 65 ? -25.620 17.415 -7.638 1.00 40.48 404 SER B C 1
ATOM 2726 O O . SER B 1 65 ? -25.780 18.531 -8.143 1.00 50.62 404 SER B O 1
ATOM 2729 N N . GLY B 1 66 ? -25.824 17.190 -6.351 1.00 40.37 405 GLY B N 1
ATOM 2730 C CA . GLY B 1 66 ? -26.254 18.243 -5.464 1.00 42.73 405 GLY B CA 1
ATOM 2731 C C . GLY B 1 66 ? -25.972 17.883 -4.026 1.00 35.72 405 GLY B C 1
ATOM 2732 O O . GLY B 1 66 ? -25.178 16.988 -3.735 1.00 34.95 405 GLY B O 1
ATOM 2733 N N . PHE B 1 67 ? -26.636 18.590 -3.115 1.00 35.66 406 PHE B N 1
ATOM 2734 C CA . PHE B 1 67 ? -26.436 18.337 -1.695 1.00 38.64 406 PHE B CA 1
ATOM 2735 C C . PHE B 1 67 ? -27.642 18.845 -0.922 1.00 39.64 406 PHE B C 1
ATOM 2736 O O . PHE B 1 67 ? -28.451 19.624 -1.434 1.00 40.47 406 PHE B O 1
ATOM 2744 N N . CYS B 1 68 ? -27.749 18.387 0.323 1.00 38.36 407 CYS B N 1
ATOM 2745 C CA . CYS B 1 68 ? -28.843 18.765 1.204 1.00 39.53 407 CYS B CA 1
ATOM 2746 C C . CYS B 1 68 ? -28.370 18.669 2.645 1.00 38.87 407 CYS B C 1
ATOM 2747 O O . CYS B 1 68 ? -27.642 17.740 3.006 1.00 38.77 407 CYS B O 1
ATOM 2750 N N . VAL B 1 69 ? -28.783 19.636 3.461 1.00 40.74 408 VAL B N 1
ATOM 2751 C CA . VAL B 1 69 ? -28.467 19.665 4.883 1.00 46.22 408 VAL B CA 1
ATOM 2752 C C . VAL B 1 69 ? -29.773 19.779 5.653 1.00 46.20 408 VAL B C 1
ATOM 2753 O O . VAL B 1 69 ? -30.580 20.675 5.383 1.00 49.14 408 VAL B O 1
ATOM 2757 N N . TYR B 1 70 ? -29.983 18.872 6.605 1.00 45.52 409 TYR B N 1
ATOM 2758 C CA . TYR B 1 70 ? -31.218 18.848 7.380 1.00 46.54 409 TYR B CA 1
ATOM 2759 C C . TYR B 1 70 ? -30.939 18.232 8.741 1.00 49.71 409 TYR B C 1
ATOM 2760 O O . TYR B 1 70 ? -30.451 17.100 8.821 1.00 49.95 409 TYR B O 1
ATOM 2769 N N . LYS B 1 71 ? -31.244 18.981 9.801 1.00 47.58 410 LYS B N 1
ATOM 2770 C CA . LYS B 1 71 ? -31.129 18.495 11.176 1.00 47.08 410 LYS B CA 1
ATOM 2771 C C . LYS B 1 71 ? -29.710 18.017 11.488 1.00 50.53 410 LYS B C 1
ATOM 2772 O O . LYS B 1 71 ? -29.500 16.948 12.064 1.00 49.61 410 LYS B O 1
ATOM 2778 N N . GLY B 1 72 ? -28.728 18.829 11.103 1.00 51.41 411 GLY B N 1
ATOM 2779 C CA . GLY B 1 72 ? -27.348 18.576 11.456 1.00 60.86 411 GLY B CA 1
ATOM 2780 C C . GLY B 1 72 ? -26.648 17.496 10.660 1.00 65.54 411 GLY B C 1
ATOM 2781 O O . GLY B 1 72 ? -25.468 17.228 10.923 1.00 74.01 411 GLY B O 1
ATOM 2782 N N . ASN B 1 73 ? -27.325 16.862 9.707 1.00 59.47 412 ASN B N 1
ATOM 2783 C CA . ASN B 1 73 ? -26.711 15.869 8.837 1.00 56.90 412 ASN B CA 1
ATOM 2784 C C . ASN B 1 73 ? -26.807 16.332 7.391 1.00 53.19 412 ASN B C 1
ATOM 2785 O O . ASN B 1 73 ? -27.812 16.921 6.981 1.00 52.01 412 ASN B O 1
ATOM 2790 N N . THR B 1 74 ? -25.753 16.067 6.624 1.00 54.45 413 THR B N 1
ATOM 2791 C CA . THR B 1 74 ? -25.659 16.486 5.233 1.00 49.51 413 THR B CA 1
ATOM 2792 C C . THR B 1 74 ? -25.740 15.273 4.316 1.00 41.85 413 THR B C 1
ATOM 2793 O O . THR B 1 74 ? -25.138 14.231 4.592 1.00 42.41 413 THR B O 1
ATOM 2797 N N . TYR B 1 75 ? -26.482 15.419 3.222 1.00 39.12 414 TYR B N 1
ATOM 2798 C CA . TYR B 1 75 ? -26.717 14.340 2.272 1.00 36.67 414 TYR B CA 1
ATOM 2799 C C . TYR B 1 75 ? -26.145 14.741 0.920 1.00 37.07 414 TYR B C 1
ATOM 2800 O O . TYR B 1 75 ? -26.516 15.784 0.371 1.00 38.61 414 TYR B O 1
ATOM 2809 N N . LEU B 1 76 ? -25.248 13.915 0.388 1.00 33.00 415 LEU B N 1
ATOM 2810 C CA . LEU B 1 76 ? -24.636 14.149 -0.912 1.00 33.22 415 LEU B CA 1
ATOM 2811 C C . LEU B 1 76 ? -25.332 13.295 -1.963 1.00 31.92 415 LEU B C 1
ATOM 2812 O O . LEU B 1 76 ? -25.432 12.073 -1.810 1.00 35.12 415 LEU B O 1
ATOM 2817 N N . VAL B 1 77 ? -25.810 13.939 -3.021 1.00 28.65 416 VAL B N 1
ATOM 2818 C CA . VAL B 1 77 ? -26.517 13.266 -4.105 1.00 31.01 416 VAL B CA 1
ATOM 2819 C C . VAL B 1 77 ? -25.535 13.090 -5.256 1.00 31.48 416 VAL B C 1
ATOM 2820 O O . VAL B 1 77 ? -25.173 14.059 -5.933 1.00 29.27 416 VAL B O 1
ATOM 2824 N N . TYR B 1 78 ? -25.105 11.853 -5.482 1.00 31.53 417 TYR B N 1
ATOM 2825 C CA . TYR B 1 78 ? -24.117 11.523 -6.497 1.00 30.71 417 TYR B CA 1
ATOM 2826 C C . TYR B 1 78 ? -24.774 10.864 -7.703 1.00 30.10 417 TYR B C 1
ATOM 2827 O O . TYR B 1 78 ? -25.869 10.301 -7.619 1.00 29.31 417 TYR B O 1
ATOM 2836 N N . GLU B 1 79 ? -24.078 10.944 -8.835 1.00 30.96 418 GLU B N 1
ATOM 2837 C CA . GLU B 1 79 ? -24.458 10.165 -10.004 1.00 30.27 418 GLU B CA 1
ATOM 2838 C C . GLU B 1 79 ? -24.477 8.682 -9.655 1.00 33.54 418 GLU B C 1
ATOM 2839 O O . GLU B 1 79 ? -23.582 8.176 -8.971 1.00 35.08 418 GLU B O 1
ATOM 2845 N N . PHE B 1 80 ? -25.507 7.983 -10.124 1.00 32.46 419 PHE B N 1
ATOM 2846 C CA . PHE B 1 80 ? -25.683 6.572 -9.809 1.00 34.14 419 PHE B CA 1
ATOM 2847 C C . PHE B 1 80 ? -24.999 5.709 -10.862 1.00 33.94 419 PHE B C 1
ATOM 2848 O O . PHE B 1 80 ? -25.255 5.861 -12.060 1.00 32.83 419 PHE B O 1
ATOM 2856 N N . ALA B 1 81 ? -24.128 4.810 -10.407 1.00 34.19 420 ALA B N 1
ATOM 2857 C CA . ALA B 1 81 ? -23.488 3.819 -11.264 1.00 31.03 420 ALA B CA 1
ATOM 2858 C C . ALA B 1 81 ? -24.243 2.502 -11.125 1.00 31.93 420 ALA B C 1
ATOM 2859 O O . ALA B 1 81 ? -24.317 1.939 -10.027 1.00 32.09 420 ALA B O 1
ATOM 2861 N N . GLU B 1 82 ? -24.795 2.011 -12.232 1.00 29.41 421 GLU B N 1
ATOM 2862 C CA . GLU B 1 82 ? -25.737 0.901 -12.179 1.00 35.66 421 GLU B CA 1
ATOM 2863 C C . GLU B 1 82 ? -25.093 -0.475 -12.307 1.00 34.90 421 GLU B C 1
ATOM 2864 O O . GLU B 1 82 ? -25.778 -1.478 -12.080 1.00 36.12 421 GLU B O 1
ATOM 2870 N N . ASN B 1 83 ? -23.812 -0.564 -12.660 1.00 28.44 422 ASN B N 1
ATOM 2871 C CA . ASN B 1 83 ? -23.132 -1.847 -12.810 1.00 30.39 422 ASN B CA 1
ATOM 2872 C C . ASN B 1 83 ? -22.124 -2.091 -11.689 1.00 29.55 422 ASN B C 1
ATOM 2873 O O . ASN B 1 83 ? -21.048 -2.647 -11.912 1.00 31.54 422 ASN B O 1
ATOM 2878 N N . ASN B 1 84 ? -22.462 -1.653 -10.482 1.00 26.17 423 ASN B N 1
ATOM 2879 C CA . ASN B 1 84 ? -21.732 -2.004 -9.259 1.00 28.42 423 ASN B CA 1
ATOM 2880 C C . ASN B 1 84 ? -20.270 -1.576 -9.402 1.00 25.68 423 ASN B C 1
ATOM 2881 O O . ASN B 1 84 ? -19.960 -0.607 -10.108 1.00 25.59 423 ASN B O 1
ATOM 2886 N N . SER B 1 85 ? -19.365 -2.293 -8.745 1.00 22.12 424 SER B N 1
ATOM 2887 C CA . SER B 1 85 ? -17.949 -1.969 -8.731 1.00 25.69 424 SER B CA 1
ATOM 2888 C C . SER B 1 85 ? -17.188 -2.929 -9.633 1.00 26.62 424 SER B C 1
ATOM 2889 O O . SER B 1 85 ? -17.669 -4.014 -9.975 1.00 27.71 424 SER B O 1
ATOM 2892 N N . LEU B 1 86 ? -15.984 -2.505 -10.022 1.00 22.31 425 LEU B N 1
ATOM 2893 C CA . LEU B 1 86 ? -15.103 -3.385 -10.778 1.00 21.97 425 LEU B CA 1
ATOM 2894 C C . LEU B 1 86 ? -14.803 -4.654 -9.993 1.00 24.65 425 LEU B C 1
ATOM 2895 O O . LEU B 1 86 ? -14.695 -5.741 -10.572 1.00 24.68 425 LEU B O 1
ATOM 2900 N N . ASP B 1 87 ? -14.676 -4.536 -8.669 1.00 24.96 426 ASP B N 1
ATOM 2901 C CA . ASP B 1 87 ? -14.432 -5.710 -7.838 1.00 24.81 426 ASP B CA 1
ATOM 2902 C C . ASP B 1 87 ? -15.552 -6.733 -7.987 1.00 28.78 426 ASP B C 1
ATOM 2903 O O . ASP B 1 87 ? -15.296 -7.940 -8.054 1.00 36.78 426 ASP B O 1
ATOM 2908 N N . ASP B 1 88 ? -16.803 -6.268 -8.049 1.00 28.85 427 ASP B N 1
ATOM 2909 C CA . ASP B 1 88 ? -17.936 -7.185 -8.150 1.00 31.51 427 ASP B CA 1
ATOM 2910 C C . ASP B 1 88 ? -17.929 -7.957 -9.463 1.00 29.26 427 ASP B C 1
ATOM 2911 O O . ASP B 1 88 ? -18.422 -9.090 -9.516 1.00 30.15 427 ASP B O 1
ATOM 2916 N N . TRP B 1 89 ? -17.384 -7.370 -10.527 1.00 28.62 428 TRP B N 1
ATOM 2917 C CA . TRP B 1 89 ? -17.382 -8.019 -11.831 1.00 25.70 428 TRP B CA 1
ATOM 2918 C C . TRP B 1 89 ? -16.153 -8.880 -12.070 1.00 25.76 428 TRP B C 1
ATOM 2919 O O . TRP B 1 89 ? -16.166 -9.707 -12.989 1.00 33.08 428 TRP B O 1
ATOM 2930 N N . LEU B 1 90 ? -15.103 -8.713 -11.270 1.00 25.48 429 LEU B N 1
ATOM 2931 C CA . LEU B 1 90 ? -13.877 -9.482 -11.430 1.00 24.94 429 LEU B CA 1
ATOM 2932 C C . LEU B 1 90 ? -13.788 -10.680 -10.498 1.00 26.47 429 LEU B C 1
ATOM 2933 O O . LEU B 1 90 ? -13.259 -11.721 -10.900 1.00 28.15 429 LEU B O 1
ATOM 2938 N N . HIS B 1 91 ? -14.296 -10.566 -9.271 1.00 27.91 430 HIS B N 1
ATOM 2939 C CA . HIS B 1 91 ? -14.121 -11.604 -8.267 1.00 29.18 430 HIS B CA 1
ATOM 2940 C C . HIS B 1 91 ? -15.417 -12.274 -7.832 1.00 45.89 430 HIS B C 1
ATOM 2941 O O . HIS B 1 91 ? -15.358 -13.319 -7.173 1.00 53.53 430 HIS B O 1
ATOM 2948 N N . SER B 1 92 ? -16.574 -11.715 -8.171 1.00 46.72 431 SER B N 1
ATOM 2949 C CA . SER B 1 92 ? -17.846 -12.344 -7.836 1.00 60.95 431 SER B CA 1
ATOM 2950 C C . SER B 1 92 ? -18.472 -12.983 -9.072 1.00 52.19 431 SER B C 1
ATOM 2951 O O . SER B 1 92 ? -17.791 -13.663 -9.839 1.00 51.77 431 SER B O 1
ATOM 2954 N N . MET B 1 104 ? -20.337 -13.584 -19.987 1.00 55.96 443 MET B N 1
ATOM 2955 C CA . MET B 1 104 ? -20.943 -12.747 -18.958 1.00 65.97 443 MET B CA 1
ATOM 2956 C C . MET B 1 104 ? -19.885 -11.919 -18.235 1.00 65.32 443 MET B C 1
ATOM 2957 O O . MET B 1 104 ? -20.150 -10.797 -17.802 1.00 58.58 443 MET B O 1
ATOM 2962 N N . CYS B 1 105 ? -18.685 -12.481 -18.107 1.00 62.11 444 CYS B N 1
ATOM 2963 C CA . CYS B 1 105 ? -17.585 -11.771 -17.474 1.00 53.99 444 CYS B CA 1
ATOM 2964 C C . CYS B 1 105 ? -17.184 -10.564 -18.320 1.00 51.21 444 CYS B C 1
ATOM 2965 O O . CYS B 1 105 ? -17.741 -10.300 -19.390 1.00 51.36 444 CYS B O 1
ATOM 2968 N N . LEU B 1 106 ? -16.199 -9.819 -17.828 1.00 39.20 445 LEU B N 1
ATOM 2969 C CA . LEU B 1 106 ? -15.679 -8.674 -18.561 1.00 36.48 445 LEU B CA 1
ATOM 2970 C C . LEU B 1 106 ? -14.762 -9.148 -19.681 1.00 31.38 445 LEU B C 1
ATOM 2971 O O . LEU B 1 106 ? -13.916 -10.023 -19.476 1.00 30.09 445 LEU B O 1
ATOM 2976 N N . SER B 1 107 ? -14.941 -8.574 -20.867 1.00 30.12 446 SER B N 1
ATOM 2977 C CA . SER B 1 107 ? -14.111 -8.914 -22.009 1.00 29.31 446 SER B CA 1
ATOM 2978 C C . SER B 1 107 ? -12.749 -8.233 -21.897 1.00 27.36 446 SER B C 1
ATOM 2979 O O . SER B 1 107 ? -12.529 -7.350 -21.064 1.00 25.68 446 SER B O 1
ATOM 2982 N N . TRP B 1 108 ? -11.822 -8.655 -22.759 1.00 23.76 447 TRP B N 1
ATOM 2983 C CA . TRP B 1 108 ? -10.519 -8.000 -22.804 1.00 22.59 447 TRP B CA 1
ATOM 2984 C C . TRP B 1 108 ? -10.661 -6.520 -23.136 1.00 21.48 447 TRP B C 1
ATOM 2985 O O . TRP B 1 108 ? -10.004 -5.671 -22.522 1.00 20.87 447 TRP B O 1
ATOM 2996 N N . PHE B 1 109 ? -11.520 -6.192 -24.104 1.00 22.38 448 PHE B N 1
ATOM 2997 C CA . PHE B 1 109 ? -11.668 -4.805 -24.530 1.00 23.36 448 PHE B CA 1
ATOM 2998 C C . PHE B 1 109 ? -12.265 -3.945 -23.424 1.00 21.80 448 PHE B C 1
ATOM 2999 O O . PHE B 1 109 ? -11.825 -2.810 -23.208 1.00 23.96 448 PHE B O 1
ATOM 3007 N N . GLN B 1 110 ? -13.268 -4.467 -22.711 1.00 22.00 449 GLN B N 1
ATOM 3008 C CA . GLN B 1 110 ? -13.866 -3.706 -21.618 1.00 22.32 449 GLN B CA 1
ATOM 3009 C C . GLN B 1 110 ? -12.847 -3.417 -20.525 1.00 20.83 449 GLN B C 1
ATOM 3010 O O . GLN B 1 110 ? -12.834 -2.322 -19.950 1.00 24.03 449 GLN B O 1
ATOM 3016 N N . ARG B 1 111 ? -11.983 -4.388 -20.224 1.00 20.53 450 ARG B N 1
ATOM 3017 C CA . ARG B 1 111 ? -10.987 -4.194 -19.177 1.00 18.31 450 ARG B CA 1
ATOM 3018 C C . ARG B 1 111 ? -9.968 -3.135 -19.580 1.00 18.53 450 ARG B C 1
ATOM 3019 O O . ARG B 1 111 ? -9.636 -2.246 -18.788 1.00 22.84 450 ARG B O 1
ATOM 3027 N N . VAL B 1 112 ? -9.461 -3.213 -20.812 1.00 19.09 451 VAL B N 1
ATOM 3028 C CA . VAL B 1 112 ? -8.585 -2.158 -21.318 1.00 19.50 451 VAL B CA 1
ATOM 3029 C C . VAL B 1 112 ? -9.268 -0.804 -21.179 1.00 21.47 451 VAL B C 1
ATOM 3030 O O . VAL B 1 112 ? -8.687 0.161 -20.670 1.00 20.74 451 VAL B O 1
ATOM 3034 N N . GLN B 1 113 ? -10.526 -0.721 -21.619 1.00 22.65 452 GLN B N 1
ATOM 3035 C CA . GLN B 1 113 ? -11.251 0.543 -21.545 1.00 21.22 452 GLN B CA 1
ATOM 3036 C C . GLN B 1 113 ? -11.393 1.018 -20.104 1.00 22.06 452 GLN B C 1
ATOM 3037 O O . GLN B 1 113 ? -11.202 2.205 -19.814 1.00 26.68 452 GLN B O 1
ATOM 3043 N N . ILE B 1 114 ? -11.727 0.109 -19.186 1.00 19.24 453 ILE B N 1
ATOM 3044 C CA . ILE B 1 114 ? -11.864 0.494 -17.783 1.00 18.54 453 ILE B CA 1
ATOM 3045 C C . ILE B 1 114 ? -10.555 1.077 -17.266 1.00 21.51 453 ILE B C 1
ATOM 3046 O O . ILE B 1 114 ? -10.532 2.145 -16.642 1.00 25.50 453 ILE B O 1
ATOM 3051 N N . ALA B 1 115 ? -9.442 0.385 -17.522 1.00 18.32 454 ALA B N 1
ATOM 3052 C CA . ALA B 1 115 ? -8.138 0.923 -17.147 1.00 20.04 454 ALA B CA 1
ATOM 3053 C C . ALA B 1 115 ? -7.878 2.255 -17.838 1.00 20.82 454 ALA B C 1
ATOM 3054 O O . ALA B 1 115 ? -7.334 3.185 -17.230 1.00 23.55 454 ALA B O 1
ATOM 3056 N N . HIS B 1 116 ? -8.257 2.363 -19.114 1.00 19.90 455 HIS B N 1
ATOM 3057 C CA . HIS B 1 116 ? -8.146 3.635 -19.820 1.00 20.44 455 HIS B CA 1
ATOM 3058 C C . HIS B 1 116 ? -8.943 4.724 -19.114 1.00 18.06 455 HIS B C 1
ATOM 3059 O O . HIS B 1 116 ? -8.465 5.855 -18.962 1.00 19.50 455 HIS B O 1
ATOM 3066 N N . ASP B 1 117 ? -10.157 4.400 -18.665 1.00 20.30 456 ASP B N 1
ATOM 3067 C CA . ASP B 1 117 ? -10.988 5.390 -17.986 1.00 22.37 456 ASP B CA 1
ATOM 3068 C C . ASP B 1 117 ? -10.366 5.819 -16.664 1.00 17.69 456 ASP B C 1
ATOM 3069 O O . ASP B 1 117 ? -10.311 7.014 -16.350 1.00 18.32 456 ASP B O 1
ATOM 3074 N N . VAL B 1 118 ? -9.900 4.855 -15.868 1.00 14.20 457 VAL B N 1
ATOM 3075 C CA . VAL B 1 118 ? -9.294 5.190 -14.584 1.00 20.71 457 VAL B CA 1
ATOM 3076 C C . VAL B 1 118 ? -7.978 5.935 -14.779 1.00 22.61 457 VAL B C 1
ATOM 3077 O O . VAL B 1 118 ? -7.640 6.828 -13.992 1.00 17.42 457 VAL B O 1
ATOM 3081 N N . ALA B 1 119 ? -7.212 5.589 -15.818 1.00 15.60 458 ALA B N 1
ATOM 3082 C CA . ALA B 1 119 ? -6.000 6.342 -16.119 1.00 16.98 458 ALA B CA 1
ATOM 3083 C C . ALA B 1 119 ? -6.332 7.770 -16.530 1.00 20.35 458 ALA B C 1
ATOM 3084 O O . ALA B 1 119 ? -5.629 8.713 -16.148 1.00 20.55 458 ALA B O 1
ATOM 3086 N N . ASP B 1 120 ? -7.396 7.944 -17.316 1.00 19.73 459 ASP B N 1
ATOM 3087 C CA . ASP B 1 120 ? -7.842 9.283 -17.685 1.00 19.41 459 ASP B CA 1
ATOM 3088 C C . ASP B 1 120 ? -8.150 10.112 -16.444 1.00 21.63 459 ASP B C 1
ATOM 3089 O O . ASP B 1 120 ? -7.656 11.236 -16.293 1.00 21.09 459 ASP B O 1
ATOM 3094 N N . ALA B 1 121 ? -8.955 9.560 -15.532 1.00 20.95 460 ALA B N 1
ATOM 3095 C CA . ALA B 1 121 ? -9.341 10.298 -14.333 1.00 19.13 460 ALA B CA 1
ATOM 3096 C C . ALA B 1 121 ? -8.130 10.638 -13.474 1.00 19.09 460 ALA B C 1
ATOM 3097 O O . ALA B 1 121 ? -8.067 11.719 -12.878 1.00 20.89 460 ALA B O 1
ATOM 3099 N N . LEU B 1 122 ? -7.160 9.724 -13.390 1.00 23.49 461 LEU B N 1
ATOM 3100 C CA . LEU B 1 122 ? -5.958 10.000 -12.609 1.00 21.71 461 LEU B CA 1
ATOM 3101 C C . LEU B 1 122 ? -5.103 11.069 -13.276 1.00 21.97 461 LEU B C 1
ATOM 3102 O O . LEU B 1 122 ? -4.514 11.917 -12.594 1.00 21.47 461 LEU B O 1
ATOM 3107 N N . ASN B 1 123 ? -5.021 11.044 -14.609 1.00 22.26 462 ASN B N 1
ATOM 3108 C CA . ASN B 1 123 ? -4.322 12.105 -15.325 1.00 22.37 462 ASN B CA 1
ATOM 3109 C C . ASN B 1 123 ? -4.927 13.465 -15.001 1.00 22.21 462 ASN B C 1
ATOM 3110 O O . ASN B 1 123 ? -4.202 14.437 -14.759 1.00 22.10 462 ASN B O 1
ATOM 3115 N N . TYR B 1 124 ? -6.258 13.547 -14.986 1.00 23.10 463 TYR B N 1
ATOM 3116 C CA . TYR B 1 124 ? -6.931 14.788 -14.617 1.00 24.08 463 TYR B CA 1
ATOM 3117 C C . TYR B 1 124 ? -6.628 15.167 -13.173 1.00 19.27 463 TYR B C 1
ATOM 3118 O O . TYR B 1 124 ? -6.244 16.307 -12.884 1.00 21.03 463 TYR B O 1
ATOM 3127 N N . LEU B 1 125 ? -6.783 14.214 -12.251 1.00 22.11 464 LEU B N 1
ATOM 3128 C CA . LEU B 1 125 ? -6.575 14.506 -10.836 1.00 23.46 464 LEU B CA 1
ATOM 3129 C C . LEU B 1 125 ? -5.151 14.974 -10.560 1.00 23.82 464 LEU B C 1
ATOM 3130 O O . LEU B 1 125 ? -4.936 15.892 -9.760 1.00 22.61 464 LEU B O 1
ATOM 3135 N N . HIS B 1 126 ? -4.165 14.357 -11.211 1.00 21.86 465 HIS B N 1
ATOM 3136 C CA . HIS B 1 126 ? -2.768 14.595 -10.873 1.00 21.16 465 HIS B CA 1
ATOM 3137 C C . HIS B 1 126 ? -2.144 15.767 -11.618 1.00 23.61 465 HIS B C 1
ATOM 3138 O O . HIS B 1 126 ? -1.133 16.303 -11.151 1.00 27.18 465 HIS B O 1
ATOM 3145 N N . ASN B 1 127 ? -2.712 16.184 -12.750 1.00 22.84 466 ASN B N 1
ATOM 3146 C CA . ASN B 1 127 ? -1.996 17.100 -13.630 1.00 20.48 466 ASN B CA 1
ATOM 3147 C C . ASN B 1 127 ? -2.796 18.342 -14.003 1.00 24.43 466 ASN B C 1
ATOM 3148 O O . ASN B 1 127 ? -2.267 19.458 -13.941 1.00 28.48 466 ASN B O 1
ATOM 3153 N N . TYR B 1 128 ? -4.058 18.177 -14.408 1.00 23.49 467 TYR B N 1
ATOM 3154 C CA . TYR B 1 128 ? -4.825 19.315 -14.904 1.00 25.24 467 TYR B CA 1
ATOM 3155 C C . TYR B 1 128 ? -6.173 19.453 -14.203 1.00 25.76 467 TYR B C 1
ATOM 3156 O O . TYR B 1 128 ? -7.145 19.920 -14.802 1.00 32.41 467 TYR B O 1
ATOM 3165 N N . ALA B 1 129 ? -6.244 19.073 -12.932 1.00 22.35 468 ALA B N 1
ATOM 3166 C CA . ALA B 1 129 ? -7.373 19.443 -12.092 1.00 23.69 468 ALA B CA 1
ATOM 3167 C C . ALA B 1 129 ? -7.025 20.716 -11.335 1.00 27.01 468 ALA B C 1
ATOM 3168 O O . ALA B 1 129 ? -5.873 20.918 -10.939 1.00 29.09 468 ALA B O 1
ATOM 3170 N N . ASN B 1 130 ? -8.019 21.579 -11.151 1.00 27.50 469 ASN B N 1
ATOM 3171 C CA . ASN B 1 130 ? -7.836 22.831 -10.416 1.00 33.01 469 ASN B CA 1
ATOM 3172 C C . ASN B 1 130 ? -8.814 22.876 -9.252 1.00 35.07 469 ASN B C 1
ATOM 3173 O O . ASN B 1 130 ? -10.010 23.156 -9.453 1.00 52.52 469 ASN B O 1
ATOM 3178 N N . PRO B 1 131 ? -8.368 22.601 -8.023 1.00 27.83 470 PRO B N 1
ATOM 3179 C CA . PRO B 1 131 ? -7.005 22.213 -7.635 1.00 26.97 470 PRO B CA 1
ATOM 3180 C C . PRO B 1 131 ? -6.715 20.741 -7.916 1.00 30.28 470 PRO B C 1
ATOM 3181 O O . PRO B 1 131 ? -7.632 19.937 -8.060 1.00 31.86 470 PRO B O 1
ATOM 3185 N N . PRO B 1 132 ? -5.442 20.365 -8.000 1.00 30.49 471 PRO B N 1
ATOM 3186 C CA . PRO B 1 132 ? -5.085 18.959 -8.198 1.00 27.21 471 PRO B CA 1
ATOM 3187 C C . PRO B 1 132 ? -5.014 18.211 -6.874 1.00 29.61 471 PRO B C 1
ATOM 3188 O O . PRO B 1 132 ? -4.786 18.788 -5.809 1.00 32.83 471 PRO B O 1
ATOM 3192 N N . HIS B 1 133 ? -5.213 16.896 -6.960 1.00 28.26 472 HIS B N 1
ATOM 3193 C CA . HIS B 1 133 ? -5.325 16.067 -5.769 1.00 27.72 472 HIS B CA 1
ATOM 3194 C C . HIS B 1 133 ? -4.669 14.714 -5.999 1.00 28.41 472 HIS B C 1
ATOM 3195 O O . HIS B 1 133 ? -4.309 14.347 -7.121 1.00 26.49 472 HIS B O 1
ATOM 3202 N N . VAL B 1 134 ? -4.524 13.973 -4.903 1.00 27.49 473 VAL B N 1
ATOM 3203 C CA . VAL B 1 134 ? -4.144 12.566 -4.920 1.00 25.51 473 VAL B CA 1
ATOM 3204 C C . VAL B 1 134 ? -5.304 11.782 -4.321 1.00 26.69 473 VAL B C 1
ATOM 3205 O O . VAL B 1 134 ? -5.729 12.058 -3.191 1.00 26.16 473 VAL B O 1
ATOM 3209 N N . HIS B 1 135 ? -5.823 10.816 -5.081 1.00 24.58 474 HIS B N 1
ATOM 3210 C CA . HIS B 1 135 ? -7.003 10.078 -4.640 1.00 25.16 474 HIS B CA 1
ATOM 3211 C C . HIS B 1 135 ? -6.759 9.408 -3.292 1.00 27.64 474 HIS B C 1
ATOM 3212 O O . HIS B 1 135 ? -7.515 9.610 -2.335 1.00 29.36 474 HIS B O 1
ATOM 3219 N N . LYS B 1 136 ? -5.704 8.601 -3.202 1.00 27.94 475 LYS B N 1
ATOM 3220 C CA . LYS B 1 136 ? -5.226 7.927 -2.002 1.00 29.33 475 LYS B CA 1
ATOM 3221 C C . LYS B 1 136 ? -6.033 6.672 -1.677 1.00 28.05 475 LYS B C 1
ATOM 3222 O O . LYS B 1 136 ? -5.611 5.899 -0.816 1.00 28.89 475 LYS B O 1
ATOM 3228 N N . ASN B 1 137 ? -7.167 6.433 -2.329 1.00 24.60 476 ASN B N 1
ATOM 3229 C CA . ASN B 1 137 ? -8.022 5.295 -2.008 1.00 21.17 476 ASN B CA 1
ATOM 3230 C C . ASN B 1 137 ? -8.547 4.656 -3.290 1.00 25.87 476 ASN B C 1
ATOM 3231 O O . ASN B 1 137 ? -9.747 4.437 -3.459 1.00 27.58 476 ASN B O 1
ATOM 3236 N N . LEU B 1 138 ? -7.641 4.348 -4.215 1.00 21.64 477 LEU B N 1
ATOM 3237 C CA . LEU B 1 138 ? -8.011 3.723 -5.478 1.00 21.63 477 LEU B CA 1
ATOM 3238 C C . LEU B 1 138 ? -8.030 2.210 -5.305 1.00 20.03 477 LEU B C 1
ATOM 3239 O O . LEU B 1 138 ? -7.006 1.603 -4.973 1.00 21.94 477 LEU B O 1
ATOM 3244 N N . LYS B 1 139 ? -9.194 1.607 -5.530 1.00 19.32 478 LYS B N 1
ATOM 3245 C CA . LYS B 1 139 ? -9.369 0.170 -5.397 1.00 21.79 478 LYS B CA 1
ATOM 3246 C C . LYS B 1 139 ? -10.501 -0.264 -6.316 1.00 22.43 478 LYS B C 1
ATOM 3247 O O . LYS B 1 139 ? -11.417 0.512 -6.600 1.00 23.28 478 LYS B O 1
ATOM 3253 N N . SER B 1 140 ? -10.429 -1.514 -6.784 1.00 20.22 479 SER B N 1
ATOM 3254 C CA . SER B 1 140 ? -11.473 -2.029 -7.664 1.00 20.05 479 SER B CA 1
ATOM 3255 C C . SER B 1 140 ? -12.857 -1.862 -7.048 1.00 23.59 479 SER B C 1
ATOM 3256 O O . SER B 1 140 ? -13.831 -1.617 -7.767 1.00 25.05 479 SER B O 1
ATOM 3259 N N . GLY B 1 141 ? -12.967 -1.987 -5.723 1.00 22.06 480 GLY B N 1
ATOM 3260 C CA . GLY B 1 141 ? -14.239 -1.742 -5.065 1.00 21.72 480 GLY B CA 1
ATOM 3261 C C . GLY B 1 141 ? -14.739 -0.319 -5.196 1.00 23.49 480 GLY B C 1
ATOM 3262 O O . GLY B 1 141 ? -15.945 -0.084 -5.068 1.00 24.96 480 GLY B O 1
ATOM 3263 N N . ASN B 1 142 ? -13.843 0.635 -5.451 1.00 23.86 481 ASN B N 1
ATOM 3264 C CA . ASN B 1 142 ? -14.201 2.042 -5.569 1.00 21.56 481 ASN B CA 1
ATOM 3265 C C . ASN B 1 142 ? -14.228 2.530 -7.014 1.00 21.23 481 ASN B C 1
ATOM 3266 O O . ASN B 1 142 ? -14.409 3.728 -7.248 1.00 22.28 481 ASN B O 1
ATOM 3271 N N . ILE B 1 143 ? -14.042 1.636 -7.979 1.00 21.06 482 ILE B N 1
ATOM 3272 C CA . ILE B 1 143 ? -14.169 1.967 -9.398 1.00 23.74 482 ILE B CA 1
ATOM 3273 C C . ILE B 1 143 ? -15.554 1.487 -9.818 1.00 22.95 482 ILE B C 1
ATOM 3274 O O . ILE B 1 143 ? -15.755 0.328 -10.188 1.00 22.60 482 ILE B O 1
ATOM 3279 N N . LEU B 1 144 ? -16.524 2.391 -9.743 1.00 23.24 483 LEU B N 1
ATOM 3280 C CA . LEU B 1 144 ? -17.894 2.080 -10.114 1.00 21.96 483 LEU B CA 1
ATOM 3281 C C . LEU B 1 144 ? -18.029 2.028 -11.629 1.00 22.57 483 LEU B C 1
ATOM 3282 O O . LEU B 1 144 ? -17.267 2.662 -12.363 1.00 26.51 483 LEU B O 1
ATOM 3287 N N . LEU B 1 145 ? -19.006 1.259 -12.096 1.00 25.18 484 LEU B N 1
ATOM 3288 C CA . LEU B 1 145 ? -19.169 0.988 -13.516 1.00 24.25 484 LEU B CA 1
ATOM 3289 C C . LEU B 1 145 ? -20.419 1.660 -14.064 1.00 25.19 484 LEU B C 1
ATOM 3290 O O . LEU B 1 145 ? -21.462 1.699 -13.403 1.00 26.19 484 LEU B O 1
ATOM 3295 N N . ASP B 1 146 ? -20.296 2.182 -15.281 1.00 26.82 485 ASP B N 1
ATOM 3296 C CA . ASP B 1 146 ? -21.384 2.839 -15.982 1.00 22.72 485 ASP B CA 1
ATOM 3297 C C . ASP B 1 146 ? -22.401 1.806 -16.467 1.00 28.01 485 ASP B C 1
ATOM 3298 O O . ASP B 1 146 ? -22.178 0.592 -16.409 1.00 25.65 485 ASP B O 1
ATOM 3303 N N . GLY B 1 147 ? -23.542 2.303 -16.945 1.00 30.18 486 GLY B N 1
ATOM 3304 C CA . GLY B 1 147 ? -24.482 1.433 -17.626 1.00 27.92 486 GLY B CA 1
ATOM 3305 C C . GLY B 1 147 ? -23.891 0.762 -18.846 1.00 29.55 486 GLY B C 1
ATOM 3306 O O . GLY B 1 147 ? -24.392 -0.282 -19.278 1.00 27.55 486 GLY B O 1
ATOM 3307 N N . LYS B 1 148 ? -22.834 1.343 -19.415 1.00 27.45 487 LYS B N 1
ATOM 3308 C CA . LYS B 1 148 ? -22.084 0.735 -20.505 1.00 27.20 487 LYS B CA 1
ATOM 3309 C C . LYS B 1 148 ? -20.709 0.259 -20.048 1.00 28.63 487 LYS B C 1
ATOM 3310 O O . LYS B 1 148 ? -19.802 0.094 -20.871 1.00 33.15 487 LYS B O 1
ATOM 3316 N N . PHE B 1 149 ? -20.539 0.044 -18.742 1.00 26.06 488 PHE B N 1
ATOM 3317 C CA . PHE B 1 149 ? -19.317 -0.531 -18.180 1.00 23.33 488 PHE B CA 1
ATOM 3318 C C . PHE B 1 149 ? -18.120 0.395 -18.382 1.00 26.85 488 PHE B C 1
ATOM 3319 O O . PHE B 1 149 ? -17.036 -0.023 -18.796 1.00 26.05 488 PHE B O 1
ATOM 3327 N N . ARG B 1 150 ? -18.326 1.670 -18.071 1.00 28.86 489 ARG B N 1
ATOM 3328 C CA . ARG B 1 150 ? -17.273 2.671 -18.092 1.00 24.52 489 ARG B CA 1
ATOM 3329 C C . ARG B 1 150 ? -16.817 2.965 -16.668 1.00 22.49 489 ARG B C 1
ATOM 3330 O O . ARG B 1 150 ? -17.593 2.863 -15.714 1.00 25.38 489 ARG B O 1
ATOM 3338 N N . GLY B 1 151 ? -15.544 3.323 -16.534 1.00 22.37 490 GLY B N 1
ATOM 3339 C CA . GLY B 1 151 ? -14.980 3.549 -15.214 1.00 19.18 490 GLY B CA 1
ATOM 3340 C C . GLY B 1 151 ? -15.495 4.839 -14.602 1.00 22.88 490 GLY B C 1
ATOM 3341 O O . GLY B 1 151 ? -15.447 5.906 -15.228 1.00 24.45 490 GLY B O 1
ATOM 3342 N N . LYS B 1 152 ? -15.990 4.748 -13.369 1.00 24.19 491 LYS B N 1
ATOM 3343 C CA . LYS B 1 152 ? -16.436 5.906 -12.596 1.00 24.02 491 LYS B CA 1
ATOM 3344 C C . LYS B 1 152 ? -15.750 5.834 -11.234 1.00 22.82 491 LYS B C 1
ATOM 3345 O O . LYS B 1 152 ? -16.229 5.145 -10.327 1.00 19.54 491 LYS B O 1
ATOM 3351 N N . VAL B 1 153 ? -14.628 6.542 -11.090 1.00 23.39 492 VAL B N 1
ATOM 3352 C CA . VAL B 1 153 ? -13.888 6.517 -9.835 1.00 24.18 492 VAL B CA 1
ATOM 3353 C C . VAL B 1 153 ? -14.716 7.173 -8.735 1.00 23.42 492 VAL B C 1
ATOM 3354 O O . VAL B 1 153 ? -15.539 8.064 -8.989 1.00 26.34 492 VAL B O 1
ATOM 3358 N N . SER B 1 154 ? -14.503 6.727 -7.500 1.00 28.84 493 SER B N 1
ATOM 3359 C CA . SER B 1 154 ? -15.274 7.214 -6.364 1.00 28.47 493 SER B CA 1
ATOM 3360 C C . SER B 1 154 ? -14.461 7.024 -5.091 1.00 27.33 493 SER B C 1
ATOM 3361 O O . SER B 1 154 ? -13.294 6.622 -5.123 1.00 26.78 493 SER B O 1
ATOM 3364 N N . ASN B 1 155 ? -15.101 7.324 -3.962 1.00 29.67 494 ASN B N 1
ATOM 3365 C CA . ASN B 1 155 ? -14.554 7.078 -2.630 1.00 27.92 494 ASN B CA 1
ATOM 3366 C C . ASN B 1 155 ? -13.184 7.740 -2.462 1.00 26.38 494 ASN B C 1
ATOM 3367 O O . ASN B 1 155 ? -12.185 7.100 -2.130 1.00 27.18 494 ASN B O 1
ATOM 3372 N N . PHE B 1 156 ? -13.161 9.052 -2.690 1.00 31.22 495 PHE B N 1
ATOM 3373 C CA . PHE B 1 156 ? -11.950 9.833 -2.488 1.00 31.07 495 PHE B CA 1
ATOM 3374 C C . PHE B 1 156 ? -11.636 9.962 -1.002 1.00 36.66 495 PHE B C 1
ATOM 3375 O O . PHE B 1 156 ? -12.528 9.929 -0.149 1.00 34.99 495 PHE B O 1
ATOM 3383 N N . GLY B 1 157 ? -10.353 10.118 -0.698 1.00 37.23 496 GLY B N 1
ATOM 3384 C CA . GLY B 1 157 ? -9.909 10.334 0.662 1.00 40.25 496 GLY B CA 1
ATOM 3385 C C . GLY B 1 157 ? -9.517 9.039 1.352 1.00 45.91 496 GLY B C 1
ATOM 3386 O O . GLY B 1 157 ? -9.959 7.945 0.995 1.00 47.94 496 GLY B O 1
ATOM 3387 N N . LEU B 1 158 ? -8.675 9.173 2.372 1.00 58.66 497 LEU B N 1
ATOM 3388 C CA . LEU B 1 158 ? -8.147 8.016 3.083 1.00 65.26 497 LEU B CA 1
ATOM 3389 C C . LEU B 1 158 ? -8.409 8.123 4.583 1.00 62.19 497 LEU B C 1
ATOM 3390 O O . LEU B 1 158 ? -8.743 7.137 5.239 1.00 71.55 497 LEU B O 1
ATOM 3395 N N . PHE B 1 171 ? -16.927 0.314 12.999 1.00 46.75 510 PHE B N 1
ATOM 3396 C CA . PHE B 1 171 ? -15.861 0.312 12.003 1.00 43.34 510 PHE B CA 1
ATOM 3397 C C . PHE B 1 171 ? -15.353 -1.106 11.762 1.00 42.37 510 PHE B C 1
ATOM 3398 O O . PHE B 1 171 ? -15.208 -1.895 12.696 1.00 48.58 510 PHE B O 1
ATOM 3406 N N . GLN B 1 172 ? -15.083 -1.420 10.498 1.00 41.46 511 GLN B N 1
ATOM 3407 C CA . GLN B 1 172 ? -14.634 -2.749 10.088 1.00 44.47 511 GLN B CA 1
ATOM 3408 C C . GLN B 1 172 ? -13.124 -2.690 9.880 1.00 44.96 511 GLN B C 1
ATOM 3409 O O . GLN B 1 172 ? -12.636 -2.346 8.803 1.00 44.55 511 GLN B O 1
ATOM 3415 N N . LEU B 1 173 ? -12.379 -3.034 10.932 1.00 41.67 512 LEU B N 1
ATOM 3416 C CA . LEU B 1 173 ? -10.922 -2.965 10.873 1.00 37.58 512 LEU B CA 1
ATOM 3417 C C . LEU B 1 173 ? -10.361 -3.973 9.878 1.00 38.88 512 LEU B C 1
ATOM 3418 O O . LEU B 1 173 ? -9.625 -3.608 8.953 1.00 38.84 512 LEU B O 1
ATOM 3423 N N . THR B 1 174 ? -10.697 -5.253 10.057 1.00 37.85 513 THR B N 1
ATOM 3424 C CA . THR B 1 174 ? -10.111 -6.305 9.230 1.00 37.70 513 THR B CA 1
ATOM 3425 C C . THR B 1 174 ? -10.295 -6.018 7.746 1.00 38.76 513 THR B C 1
ATOM 3426 O O . THR B 1 174 ? -9.378 -6.231 6.944 1.00 38.25 513 THR B O 1
ATOM 3430 N N . ARG B 1 175 ? -11.477 -5.537 7.359 1.00 37.43 514 ARG B N 1
ATOM 3431 C CA . ARG B 1 175 ? -11.700 -5.159 5.967 1.00 42.83 514 ARG B CA 1
ATOM 3432 C C . ARG B 1 175 ? -10.699 -4.099 5.526 1.00 42.56 514 ARG B C 1
ATOM 3433 O O . ARG B 1 175 ? -9.994 -4.268 4.523 1.00 36.95 514 ARG B O 1
ATOM 3441 N N . HIS B 1 176 ? -10.615 -2.998 6.276 1.00 38.74 515 HIS B N 1
ATOM 3442 C CA . HIS B 1 176 ? -9.704 -1.920 5.909 1.00 38.91 515 HIS B CA 1
ATOM 3443 C C . HIS B 1 176 ? -8.253 -2.386 5.887 1.00 39.81 515 HIS B C 1
ATOM 3444 O O . HIS B 1 176 ? -7.441 -1.846 5.126 1.00 36.83 515 HIS B O 1
ATOM 3451 N N . VAL B 1 177 ? -7.908 -3.379 6.707 1.00 39.12 516 VAL B N 1
ATOM 3452 C CA . VAL B 1 177 ? -6.521 -3.829 6.770 1.00 36.84 516 VAL B CA 1
ATOM 3453 C C . VAL B 1 177 ? -6.175 -4.734 5.593 1.00 35.47 516 VAL B C 1
ATOM 3454 O O . VAL B 1 177 ? -5.005 -4.820 5.200 1.00 37.30 516 VAL B O 1
ATOM 3458 N N . ILE B 1 178 ? -7.162 -5.425 5.017 1.00 31.17 517 ILE B N 1
ATOM 3459 C CA . ILE B 1 178 ? -6.902 -6.210 3.814 1.00 38.47 517 ILE B CA 1
ATOM 3460 C C . ILE B 1 178 ? -6.702 -5.290 2.617 1.00 37.86 517 ILE B C 1
ATOM 3461 O O . ILE B 1 178 ? -5.794 -5.495 1.803 1.00 35.29 517 ILE B O 1
ATOM 3466 N N . GLY B 1 179 ? -7.536 -4.254 2.498 1.00 39.09 518 GLY B N 1
ATOM 3467 C CA . GLY B 1 179 ? -7.342 -3.285 1.431 1.00 33.18 518 GLY B CA 1
ATOM 3468 C C . GLY B 1 179 ? -5.957 -2.669 1.459 1.00 31.46 518 GLY B C 1
ATOM 3469 O O . GLY B 1 179 ? -5.238 -2.677 0.457 1.00 33.84 518 GLY B O 1
ATOM 3470 N N . THR B 1 180 ? -5.559 -2.136 2.616 1.00 28.98 519 THR B N 1
ATOM 3471 C CA . THR B 1 180 ? -4.231 -1.544 2.738 1.00 35.12 519 THR B CA 1
ATOM 3472 C C . THR B 1 180 ? -3.134 -2.534 2.365 1.00 37.63 519 THR B C 1
ATOM 3473 O O . THR B 1 180 ? -2.073 -2.128 1.877 1.00 32.19 519 THR B O 1
ATOM 3477 N N . GLN B 1 181 ? -3.370 -3.830 2.577 1.00 35.41 520 GLN B N 1
ATOM 3478 C CA . GLN B 1 181 ? -2.313 -4.815 2.370 1.00 32.54 520 GLN B CA 1
ATOM 3479 C C . GLN B 1 181 ? -1.917 -4.911 0.901 1.00 34.68 520 GLN B C 1
ATOM 3480 O O . GLN B 1 181 ? -0.728 -5.028 0.580 1.00 36.92 520 GLN B O 1
ATOM 3486 N N . GLY B 1 182 ? -2.891 -4.858 -0.004 1.00 30.73 521 GLY B N 1
ATOM 3487 C CA . GLY B 1 182 ? -2.615 -5.074 -1.411 1.00 29.86 521 GLY B CA 1
ATOM 3488 C C . GLY B 1 182 ? -2.507 -3.823 -2.260 1.00 26.64 521 GLY B C 1
ATOM 3489 O O . GLY B 1 182 ? -2.009 -3.883 -3.388 1.00 27.73 521 GLY B O 1
ATOM 3490 N N . TYR B 1 183 ? -2.964 -2.684 -1.738 1.00 26.30 522 TYR B N 1
ATOM 3491 C CA . TYR B 1 183 ? -2.990 -1.443 -2.503 1.00 25.30 522 TYR B CA 1
ATOM 3492 C C . TYR B 1 183 ? -2.006 -0.389 -2.019 1.00 24.54 522 TYR B C 1
ATOM 3493 O O . TYR B 1 183 ? -1.526 0.401 -2.832 1.00 26.75 522 TYR B O 1
ATOM 3502 N N . MET B 1 184 ? -1.702 -0.346 -0.725 1.00 23.38 523 MET B N 1
ATOM 3503 C CA . MET B 1 184 ? -0.897 0.743 -0.188 1.00 23.67 523 MET B CA 1
ATOM 3504 C C . MET B 1 184 ? 0.565 0.597 -0.590 1.00 22.27 523 MET B C 1
ATOM 3505 O O . MET B 1 184 ? 1.114 -0.508 -0.615 1.00 26.97 523 MET B O 1
ATOM 3510 N N . ALA B 1 185 ? 1.196 1.732 -0.906 1.00 21.34 524 ALA B N 1
ATOM 3511 C CA . ALA B 1 185 ? 2.569 1.749 -1.379 1.00 20.59 524 ALA B CA 1
ATOM 3512 C C . ALA B 1 185 ? 3.550 1.731 -0.209 1.00 20.54 524 ALA B C 1
ATOM 3513 O O . ALA B 1 185 ? 3.236 2.210 0.884 1.00 23.56 524 ALA B O 1
ATOM 3515 N N . PRO B 1 186 ? 4.752 1.189 -0.421 1.00 23.42 525 PRO B N 1
ATOM 3516 C CA . PRO B 1 186 ? 5.708 1.086 0.693 1.00 24.54 525 PRO B CA 1
ATOM 3517 C C . PRO B 1 186 ? 6.014 2.418 1.356 1.00 23.28 525 PRO B C 1
ATOM 3518 O O . PRO B 1 186 ? 6.164 2.472 2.583 1.00 24.16 525 PRO B O 1
ATOM 3522 N N . GLU B 1 187 ? 6.116 3.501 0.580 1.00 24.91 526 GLU B N 1
ATOM 3523 C CA . GLU B 1 187 ? 6.472 4.786 1.174 1.00 23.64 526 GLU B CA 1
ATOM 3524 C C . GLU B 1 187 ? 5.367 5.312 2.080 1.00 17.87 526 GLU B C 1
ATOM 3525 O O . GLU B 1 187 ? 5.647 6.071 3.015 1.00 21.22 526 GLU B O 1
ATOM 3531 N N . TYR B 1 188 ? 4.116 4.930 1.830 1.00 14.24 527 TYR B N 1
ATOM 3532 C CA . TYR B 1 188 ? 3.040 5.298 2.743 1.00 22.98 527 TYR B CA 1
ATOM 3533 C C . TYR B 1 188 ? 2.936 4.340 3.922 1.00 25.01 527 TYR B C 1
ATOM 3534 O O . TYR B 1 188 ? 2.706 4.777 5.056 1.00 19.65 527 TYR B O 1
ATOM 3543 N N . ILE B 1 189 ? 3.105 3.038 3.676 1.00 24.34 528 ILE B N 1
ATOM 3544 C CA . ILE B 1 189 ? 3.024 2.056 4.754 1.00 23.07 528 ILE B CA 1
ATOM 3545 C C . ILE B 1 189 ? 4.162 2.257 5.745 1.00 21.68 528 ILE B C 1
ATOM 3546 O O . ILE B 1 189 ? 3.970 2.157 6.963 1.00 22.00 528 ILE B O 1
ATOM 3551 N N . GLU B 1 190 ? 5.361 2.545 5.243 1.00 22.49 529 GLU B N 1
ATOM 3552 C CA . GLU B 1 190 ? 6.537 2.637 6.098 1.00 23.83 529 GLU B CA 1
ATOM 3553 C C . GLU B 1 190 ? 6.812 4.051 6.593 1.00 23.35 529 GLU B C 1
ATOM 3554 O O . GLU B 1 190 ? 7.337 4.215 7.700 1.00 20.73 529 GLU B O 1
ATOM 3560 N N . ASN B 1 191 ? 6.465 5.078 5.812 1.00 20.21 530 ASN B N 1
ATOM 3561 C CA . ASN B 1 191 ? 6.737 6.454 6.203 1.00 19.10 530 ASN B CA 1
ATOM 3562 C C . ASN B 1 191 ? 5.562 7.399 5.988 1.00 21.53 530 ASN B C 1
ATOM 3563 O O . ASN B 1 191 ? 5.696 8.595 6.267 1.00 21.98 530 ASN B O 1
ATOM 3568 N N . GLY B 1 192 ? 4.422 6.905 5.508 1.00 22.11 531 GLY B N 1
ATOM 3569 C CA . GLY B 1 192 ? 3.272 7.761 5.285 1.00 18.35 531 GLY B CA 1
ATOM 3570 C C . GLY B 1 192 ? 3.478 8.833 4.243 1.00 20.51 531 GLY B C 1
ATOM 3571 O O . GLY B 1 192 ? 2.813 9.871 4.294 1.00 18.74 531 GLY B O 1
ATOM 3572 N N . LEU B 1 193 ? 4.383 8.613 3.291 1.00 19.20 532 LEU B N 1
ATOM 3573 C CA . LEU B 1 193 ? 4.690 9.613 2.273 1.00 19.11 532 LEU B CA 1
ATOM 3574 C C . LEU B 1 193 ? 3.589 9.605 1.222 1.00 20.04 532 LEU B C 1
ATOM 3575 O O . LEU B 1 193 ? 3.448 8.639 0.466 1.00 23.15 532 LEU B O 1
ATOM 3580 N N . ILE B 1 194 ? 2.813 10.679 1.166 1.00 22.03 533 ILE B N 1
ATOM 3581 C CA . ILE B 1 194 ? 1.690 10.792 0.245 1.00 18.49 533 ILE B CA 1
ATOM 3582 C C . ILE B 1 194 ? 2.174 11.524 -1.001 1.00 22.30 533 ILE B C 1
ATOM 3583 O O . ILE B 1 194 ? 2.480 12.721 -0.952 1.00 24.29 533 ILE B O 1
ATOM 3588 N N . THR B 1 195 ? 2.249 10.810 -2.124 1.00 21.57 534 THR B N 1
ATOM 3589 C CA . THR B 1 195 ? 2.583 11.416 -3.408 1.00 19.38 534 THR B CA 1
ATOM 3590 C C . THR B 1 195 ? 1.635 10.888 -4.479 1.00 20.62 534 THR B C 1
ATOM 3591 O O . THR B 1 195 ? 0.964 9.874 -4.263 1.00 21.83 534 THR B O 1
ATOM 3595 N N . PRO B 1 196 ? 1.562 11.517 -5.652 1.00 18.83 535 PRO B N 1
ATOM 3596 C CA . PRO B 1 196 ? 0.818 10.895 -6.759 1.00 20.72 535 PRO B CA 1
ATOM 3597 C C . PRO B 1 196 ? 1.280 9.468 -7.080 1.00 20.92 535 PRO B C 1
ATOM 3598 O O . PRO B 1 196 ? 0.581 8.761 -7.822 1.00 20.64 535 PRO B O 1
ATOM 3602 N N . LYS B 1 197 ? 2.442 9.036 -6.571 1.00 23.51 536 LYS B N 1
ATOM 3603 C CA . LYS B 1 197 ? 2.932 7.688 -6.854 1.00 19.08 536 LYS B CA 1
ATOM 3604 C C . LYS B 1 197 ? 2.115 6.617 -6.142 1.00 19.68 536 LYS B C 1
ATOM 3605 O O . LYS B 1 197 ? 1.968 5.508 -6.668 1.00 22.91 536 LYS B O 1
ATOM 3611 N N . MET B 1 198 ? 1.593 6.910 -4.948 1.00 22.00 537 MET B N 1
ATOM 3612 C CA . MET B 1 198 ? 0.771 5.920 -4.258 1.00 17.89 537 MET B CA 1
ATOM 3613 C C . MET B 1 198 ? -0.488 5.599 -5.052 1.00 18.54 537 MET B C 1
ATOM 3614 O O . MET B 1 198 ? -0.952 4.453 -5.040 1.00 19.91 537 MET B O 1
ATOM 3619 N N . ASP B 1 199 ? -1.046 6.587 -5.757 1.00 21.86 538 ASP B N 1
ATOM 3620 C CA . ASP B 1 1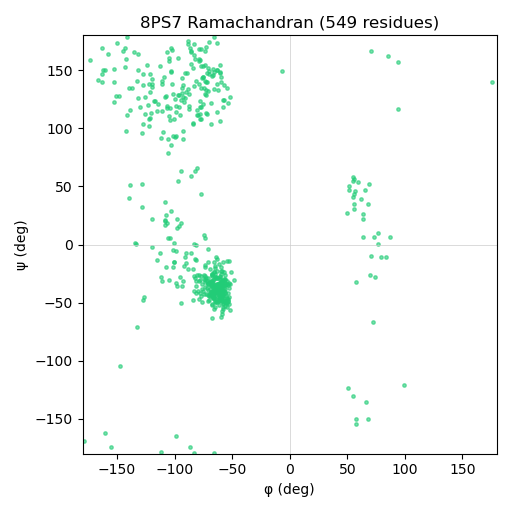99 ? -2.145 6.307 -6.676 1.00 18.51 538 ASP B CA 1
ATOM 3621 C C . ASP B 1 199 ? -1.670 5.479 -7.864 1.00 15.75 538 ASP B C 1
ATOM 3622 O O . ASP B 1 199 ? -2.377 4.572 -8.318 1.00 14.24 538 ASP B O 1
ATOM 3627 N N . VAL B 1 200 ? -0.476 5.778 -8.383 1.00 14.33 539 VAL B N 1
ATOM 3628 C CA . VAL B 1 200 ? 0.074 4.981 -9.476 1.00 21.02 539 VAL B CA 1
ATOM 3629 C C . VAL B 1 200 ? 0.284 3.543 -9.025 1.00 19.44 539 VAL B C 1
ATOM 3630 O O . VAL B 1 200 ? 0.068 2.595 -9.792 1.00 17.62 539 VAL B O 1
ATOM 3634 N N . PHE B 1 201 ? 0.705 3.358 -7.773 1.00 21.37 540 PHE B N 1
ATOM 3635 C CA . PHE B 1 201 ? 0.871 2.016 -7.227 1.00 18.88 540 PHE B CA 1
ATOM 3636 C C . PHE B 1 201 ? -0.449 1.253 -7.257 1.00 16.06 540 PHE B C 1
ATOM 3637 O O . PHE B 1 201 ? -0.577 0.228 -7.936 1.00 20.01 540 PHE B O 1
ATOM 3645 N N . ALA B 1 202 ? -1.452 1.755 -6.529 1.00 17.82 541 ALA B N 1
ATOM 3646 C CA . ALA B 1 202 ? -2.745 1.080 -6.463 1.00 17.29 541 ALA B CA 1
ATOM 3647 C C . ALA B 1 202 ? -3.308 0.826 -7.856 1.00 18.13 541 ALA B C 1
ATOM 3648 O O . ALA B 1 202 ? -3.775 -0.278 -8.159 1.00 18.09 541 ALA B O 1
ATOM 3650 N N . PHE B 1 203 ? -3.280 1.846 -8.719 1.00 16.85 542 PHE B N 1
ATOM 3651 C CA . PHE B 1 203 ? -3.705 1.651 -10.100 1.00 14.60 542 PHE B CA 1
ATOM 3652 C C . PHE B 1 203 ? -2.971 0.477 -10.732 1.00 18.92 542 PHE B C 1
ATOM 3653 O O . PHE B 1 203 ? -3.556 -0.291 -11.506 1.00 21.60 542 PHE B O 1
ATOM 3661 N N . GLY B 1 204 ? -1.687 0.314 -10.406 1.00 16.42 543 GLY B N 1
ATOM 3662 C CA . GLY B 1 204 ? -0.964 -0.858 -10.870 1.00 18.76 543 GLY B CA 1
ATOM 3663 C C . GLY B 1 204 ? -1.603 -2.151 -10.402 1.00 21.48 543 GLY B C 1
ATOM 3664 O O . GLY B 1 204 ? -1.751 -3.099 -11.178 1.00 18.13 543 GLY B O 1
ATOM 3665 N N . VAL B 1 205 ? -2.000 -2.203 -9.128 1.00 22.86 544 VAL B N 1
ATOM 3666 C CA . VAL B 1 205 ? -2.679 -3.387 -8.609 1.00 16.13 544 VAL B CA 1
ATOM 3667 C C . VAL B 1 205 ? -4.016 -3.584 -9.309 1.00 17.59 544 VAL B C 1
ATOM 3668 O O . VAL B 1 205 ? -4.412 -4.714 -9.619 1.00 18.02 544 VAL B O 1
ATOM 3672 N N . VAL B 1 206 ? -4.736 -2.490 -9.566 1.00 16.51 545 VAL B N 1
ATOM 3673 C CA . VAL B 1 206 ? -6.013 -2.595 -10.267 1.00 17.24 545 VAL B CA 1
ATOM 3674 C C . VAL B 1 206 ? -5.808 -3.204 -11.646 1.00 19.69 545 VAL B C 1
ATOM 3675 O O . VAL B 1 206 ? -6.569 -4.081 -12.074 1.00 22.14 545 VAL B O 1
ATOM 3679 N N . ILE B 1 207 ? -4.776 -2.754 -12.363 1.00 17.19 546 ILE B N 1
ATOM 3680 C CA . ILE B 1 207 ? -4.488 -3.311 -13.681 1.00 17.27 546 ILE B CA 1
ATOM 3681 C C . ILE B 1 207 ? -4.211 -4.806 -13.578 1.00 19.24 546 ILE B C 1
ATOM 3682 O O . ILE B 1 207 ? -4.679 -5.598 -14.405 1.00 20.97 546 ILE B O 1
ATOM 3687 N N . LEU B 1 208 ? -3.453 -5.217 -12.559 1.00 17.89 547 LEU B N 1
ATOM 3688 C CA . LEU B 1 208 ? -3.211 -6.641 -12.351 1.00 19.13 547 LEU B CA 1
ATOM 3689 C C . LEU B 1 208 ? -4.501 -7.392 -12.043 1.00 21.25 547 LEU B C 1
ATOM 3690 O O . LEU B 1 208 ? -4.658 -8.546 -12.458 1.00 21.78 547 LEU B O 1
ATOM 3695 N N . GLU B 1 209 ? -5.428 -6.766 -11.310 1.00 18.55 548 GLU B N 1
ATOM 3696 C CA . GLU B 1 209 ? -6.732 -7.386 -11.104 1.00 19.12 548 GLU B CA 1
ATOM 3697 C C . GLU B 1 209 ? -7.463 -7.564 -12.427 1.00 19.88 548 GLU B C 1
ATOM 3698 O O . GLU B 1 209 ? -8.114 -8.590 -12.653 1.00 20.49 548 GLU B O 1
ATOM 3704 N N . LEU B 1 210 ? -7.372 -6.569 -13.312 1.00 18.71 549 LEU B N 1
ATOM 3705 C CA . LEU B 1 210 ? -8.035 -6.667 -14.608 1.00 20.99 549 LEU B CA 1
ATOM 3706 C C . LEU B 1 210 ? -7.437 -7.783 -15.457 1.00 23.54 549 LEU B C 1
ATOM 3707 O O . LEU B 1 210 ? -8.170 -8.522 -16.125 1.00 20.28 549 LEU B O 1
ATOM 3712 N N . LEU B 1 211 ? -6.110 -7.923 -15.441 1.00 21.77 550 LEU B N 1
ATOM 3713 C CA . LEU B 1 211 ? -5.461 -8.948 -16.254 1.00 20.74 550 LEU B CA 1
ATOM 3714 C C . LEU B 1 211 ? -5.744 -10.344 -15.712 1.00 21.13 550 LEU B C 1
ATOM 3715 O O . LEU B 1 211 ? -6.108 -11.254 -16.466 1.00 20.18 550 LEU B O 1
ATOM 3720 N N . SER B 1 212 ? -5.578 -10.531 -14.404 1.00 22.73 551 SER B N 1
ATOM 3721 C CA . SER B 1 212 ? -5.653 -11.847 -13.788 1.00 19.90 551 SER B CA 1
ATOM 3722 C C . SER B 1 212 ? -7.023 -12.178 -13.219 1.00 21.12 551 SER B C 1
ATOM 3723 O O . SER B 1 212 ? -7.380 -13.358 -13.148 1.00 21.74 551 SER B O 1
ATOM 3726 N N . GLY B 1 213 ? -7.795 -11.174 -12.810 1.00 22.08 552 GLY B N 1
ATOM 3727 C CA . GLY B 1 213 ? -9.030 -11.435 -12.100 1.00 23.16 552 GLY B CA 1
ATOM 3728 C C . GLY B 1 213 ? -8.847 -11.909 -10.677 1.00 19.64 552 GLY B C 1
ATOM 3729 O O . GLY B 1 213 ? -9.834 -12.263 -10.024 1.00 18.95 552 GLY B O 1
ATOM 3730 N N . ARG B 1 214 ? -7.616 -11.923 -10.174 1.00 18.82 553 ARG B N 1
ATOM 3731 C CA . ARG B 1 214 ? -7.338 -12.412 -8.835 1.00 19.75 553 ARG B CA 1
ATOM 3732 C C . ARG B 1 214 ? -7.595 -11.326 -7.796 1.00 22.94 553 ARG B C 1
ATOM 3733 O O . ARG B 1 214 ? -7.682 -10.134 -8.106 1.00 21.75 553 ARG B O 1
ATOM 3741 N N . GLU B 1 215 ? -7.715 -11.759 -6.545 1.00 22.06 554 GLU B N 1
ATOM 3742 C CA . GLU B 1 215 ? -7.819 -10.837 -5.427 1.00 22.30 554 GLU B CA 1
ATOM 3743 C C . GLU B 1 215 ? -6.452 -10.236 -5.122 1.00 23.24 554 GLU B C 1
ATOM 3744 O O . GLU B 1 215 ? -5.418 -10.899 -5.252 1.00 21.96 554 GLU B O 1
ATOM 3750 N N . VAL B 1 216 ? -6.453 -8.962 -4.719 1.00 22.65 555 VAL B N 1
ATOM 3751 C CA . VAL B 1 216 ? -5.195 -8.276 -4.439 1.00 17.27 555 VAL B CA 1
ATOM 3752 C C . VAL B 1 216 ? -4.390 -9.035 -3.396 1.00 22.17 555 VAL B C 1
ATOM 3753 O O . VAL B 1 216 ? -3.154 -9.062 -3.452 1.00 22.07 555 VAL B O 1
ATOM 3757 N N . VAL B 1 217 ? -5.065 -9.663 -2.438 1.00 21.91 556 VAL B N 1
ATOM 3758 C CA . VAL B 1 217 ? -4.427 -10.482 -1.415 1.00 20.36 556 VAL B CA 1
ATOM 3759 C C . VAL B 1 217 ? -5.036 -11.873 -1.514 1.00 23.51 556 VAL B C 1
ATOM 3760 O O . VAL B 1 217 ? -6.203 -12.075 -1.155 1.00 22.47 556 VAL B O 1
ATOM 3764 N N . GLY B 1 218 ? -4.253 -12.831 -2.010 1.00 23.90 557 GLY B N 1
ATOM 3765 C CA . GLY B 1 218 ? -4.706 -14.189 -2.191 1.00 24.70 557 GLY B CA 1
ATOM 3766 C C . GLY B 1 218 ? -4.015 -15.168 -1.254 1.00 34.03 557 GLY B C 1
ATOM 3767 O O . GLY B 1 218 ? -3.191 -14.813 -0.414 1.00 37.62 557 GLY B O 1
ATOM 3768 N N . SER B 1 219 ? -4.382 -16.434 -1.421 1.00 32.84 558 SER B N 1
ATOM 3769 C CA . SER B 1 219 ? -3.804 -17.519 -0.642 1.00 29.55 558 SER B CA 1
ATOM 3770 C C . SER B 1 219 ? -2.606 -18.085 -1.392 1.00 35.37 558 SER B C 1
ATOM 3771 O O . SER B 1 219 ? -2.735 -18.511 -2.545 1.00 35.77 558 SER B O 1
ATOM 3774 N N . ASP B 1 220 ? -1.440 -18.076 -0.747 1.00 35.56 559 ASP B N 1
ATOM 3775 C CA . ASP B 1 220 ? -0.288 -18.764 -1.312 1.00 37.01 559 ASP B CA 1
ATOM 3776 C C . ASP B 1 220 ? -0.603 -20.251 -1.385 1.00 40.39 559 ASP B C 1
ATOM 3777 O O . ASP B 1 220 ? -0.771 -20.904 -0.351 1.00 39.64 559 ASP B O 1
ATOM 3782 N N . LYS B 1 221 ? -0.708 -20.794 -2.597 1.00 38.91 560 LYS B N 1
ATOM 3783 C CA . LYS B 1 221 ? -1.103 -22.188 -2.759 1.00 38.37 560 LYS B CA 1
ATOM 3784 C C . LYS B 1 221 ? 0.084 -23.139 -2.846 1.00 43.12 560 LYS B C 1
ATOM 3785 O O . LYS B 1 221 ? -0.002 -24.266 -2.344 1.00 45.09 560 LYS B O 1
ATOM 3791 N N . SER B 1 222 ? 1.189 -22.721 -3.469 1.00 62.46 561 SER B N 1
ATOM 3792 C CA . SER B 1 222 ? 2.382 -23.563 -3.485 1.00 58.59 561 SER B CA 1
ATOM 3793 C C . SER B 1 222 ? 2.843 -23.868 -2.066 1.00 54.75 561 SER B C 1
ATOM 3794 O O . SER B 1 222 ? 3.156 -25.017 -1.734 1.00 56.35 561 SER B O 1
ATOM 3797 N N . ASN B 1 223 ? 2.901 -22.844 -1.218 1.00 41.21 562 ASN B N 1
ATOM 3798 C CA . ASN B 1 223 ? 3.161 -23.016 0.204 1.00 39.97 562 ASN B CA 1
ATOM 3799 C C . ASN B 1 223 ? 1.830 -23.129 0.935 1.00 39.36 562 ASN B C 1
ATOM 3800 O O . ASN B 1 223 ? 0.958 -22.269 0.785 1.00 43.11 562 ASN B O 1
ATOM 3805 N N . GLY B 1 224 ? 1.681 -24.187 1.726 1.00 34.33 563 GLY B N 1
ATOM 3806 C CA . GLY B 1 224 ? 0.411 -24.501 2.353 1.00 36.76 563 GLY B CA 1
ATOM 3807 C C . GLY B 1 224 ? -0.234 -23.384 3.150 1.00 32.58 563 GLY B C 1
ATOM 3808 O O . GLY B 1 224 ? -1.419 -23.469 3.485 1.00 32.54 563 GLY B O 1
ATOM 3809 N N . LEU B 1 225 ? 0.522 -22.331 3.457 1.00 33.55 564 LEU B N 1
ATOM 3810 C CA . LEU B 1 225 ? 0.039 -21.251 4.307 1.00 33.52 564 LEU B CA 1
ATOM 3811 C C . LEU B 1 225 ? 0.544 -19.919 3.769 1.00 30.01 564 LEU B C 1
ATOM 3812 O O . LEU B 1 225 ? 1.274 -19.859 2.775 1.00 35.01 564 LEU B O 1
ATOM 3817 N N . GLY B 1 226 ? 0.148 -18.842 4.440 1.00 29.14 565 GLY B N 1
ATOM 3818 C CA . GLY B 1 226 ? 0.593 -17.508 4.098 1.00 31.83 565 GLY B CA 1
ATOM 3819 C C . GLY B 1 226 ? -0.249 -16.867 3.008 1.00 35.46 565 GLY B C 1
ATOM 3820 O O . GLY B 1 226 ? -0.976 -17.525 2.265 1.00 39.42 565 GLY B O 1
ATOM 3821 N N . ASP B 1 227 ? -0.137 -15.545 2.921 1.00 34.85 566 ASP B N 1
ATOM 3822 C CA . ASP B 1 227 ? -0.809 -14.760 1.897 1.00 32.45 566 ASP B CA 1
ATOM 3823 C C . ASP B 1 227 ? 0.134 -14.485 0.733 1.00 34.28 566 ASP B C 1
ATOM 3824 O O . ASP B 1 227 ? 1.358 -14.571 0.856 1.00 36.87 566 ASP B O 1
ATOM 3829 N N . GLN B 1 228 ? -0.459 -14.148 -0.410 1.00 33.16 567 GLN B N 1
ATOM 3830 C CA . GLN B 1 228 ? 0.289 -13.831 -1.619 1.00 30.53 567 GLN B CA 1
ATOM 3831 C C . GLN B 1 228 ? -0.228 -12.512 -2.168 1.00 28.37 567 GLN B C 1
ATOM 3832 O O . GLN B 1 228 ? -1.407 -12.406 -2.524 1.00 28.35 567 GLN B O 1
ATOM 3838 N N . LEU B 1 229 ? 0.644 -11.511 -2.228 1.00 26.85 568 LEU B N 1
ATOM 3839 C CA . LEU B 1 229 ? 0.249 -10.192 -2.697 1.00 25.62 568 LEU B CA 1
ATOM 3840 C C . LEU B 1 229 ? 0.282 -10.132 -4.218 1.00 24.17 568 LEU B C 1
ATOM 3841 O O . LEU B 1 229 ? 1.223 -10.612 -4.855 1.00 23.77 568 LEU B O 1
ATOM 3846 N N . LEU B 1 230 ? -0.759 -9.530 -4.797 1.00 25.74 569 LEU B N 1
ATOM 3847 C CA . LEU B 1 230 ? -0.857 -9.461 -6.251 1.00 24.71 569 LEU B CA 1
ATOM 3848 C C . LEU B 1 230 ? 0.268 -8.621 -6.844 1.00 25.64 569 LEU B C 1
ATOM 3849 O O . LEU B 1 230 ? 0.836 -8.978 -7.883 1.00 24.52 569 LEU B O 1
ATOM 3854 N N . ALA B 1 231 ? 0.609 -7.503 -6.196 1.00 27.13 570 ALA B N 1
ATOM 3855 C CA . ALA B 1 231 ? 1.669 -6.645 -6.714 1.00 23.74 570 ALA B CA 1
ATOM 3856 C C . ALA B 1 231 ? 2.994 -7.388 -6.824 1.00 25.28 570 ALA B C 1
ATOM 3857 O O . ALA B 1 231 ? 3.794 -7.096 -7.720 1.00 25.25 570 ALA B O 1
ATOM 3859 N N . SER B 1 232 ? 3.244 -8.348 -5.931 1.00 23.66 571 SER B N 1
ATOM 3860 C CA . SER B 1 232 ? 4.515 -9.064 -5.951 1.00 27.38 571 SER B CA 1
ATOM 3861 C C . SER B 1 232 ? 4.517 -10.211 -6.953 1.00 27.93 571 SER B C 1
ATOM 3862 O O . SER B 1 232 ? 5.582 -10.580 -7.460 1.00 29.09 571 SER B O 1
ATOM 3865 N N . THR B 1 233 ? 3.349 -10.785 -7.254 1.00 27.79 572 THR B N 1
ATOM 3866 C CA . THR B 1 233 ? 3.308 -11.901 -8.194 1.00 28.02 572 THR B CA 1
ATOM 3867 C C . THR B 1 233 ? 3.695 -11.466 -9.602 1.00 27.77 572 THR B C 1
ATOM 3868 O O . THR B 1 233 ? 4.252 -12.265 -10.363 1.00 32.80 572 THR B O 1
ATOM 3872 N N . VAL B 1 234 ? 3.414 -10.213 -9.968 1.00 27.20 573 VAL B N 1
ATOM 3873 C CA . VAL B 1 234 ? 3.778 -9.741 -11.300 1.00 25.03 573 VAL B CA 1
ATOM 3874 C C . VAL B 1 234 ? 5.288 -9.760 -11.482 1.00 27.67 573 VAL B C 1
ATOM 3875 O O . VAL B 1 234 ? 5.785 -10.018 -12.585 1.00 30.24 573 VAL B O 1
ATOM 3879 N N . ASN B 1 235 ? 6.042 -9.488 -10.414 1.00 27.62 574 ASN B N 1
ATOM 3880 C CA . ASN B 1 235 ? 7.498 -9.554 -10.501 1.00 29.74 574 ASN B CA 1
ATOM 3881 C C . ASN B 1 235 ? 7.956 -10.962 -10.855 1.00 35.36 574 ASN B C 1
ATOM 3882 O O . ASN B 1 235 ? 8.780 -11.153 -11.758 1.00 36.07 574 ASN B O 1
ATOM 3887 N N . GLN B 1 236 ? 7.430 -11.966 -10.149 1.00 33.49 575 GLN B N 1
ATOM 3888 C CA . GLN B 1 236 ? 7.780 -13.349 -10.457 1.00 34.51 575 GLN B CA 1
ATOM 3889 C C . GLN B 1 236 ? 7.378 -13.712 -11.881 1.00 34.52 575 GLN B C 1
ATOM 3890 O O . GLN B 1 236 ? 8.116 -14.412 -12.585 1.00 37.42 575 GLN B O 1
ATOM 3896 N N . VAL B 1 237 ? 6.209 -13.242 -12.324 1.00 28.38 576 VAL B N 1
ATOM 3897 C CA . VAL B 1 237 ? 5.705 -13.630 -13.636 1.00 26.91 576 VAL B CA 1
ATOM 3898 C C . VAL B 1 237 ? 6.552 -13.035 -14.752 1.00 33.75 576 VAL B C 1
ATOM 3899 O O . VAL B 1 237 ? 6.732 -13.663 -15.803 1.00 35.06 576 VAL B O 1
ATOM 3903 N N . LEU B 1 238 ? 7.085 -11.831 -14.558 1.00 31.78 577 LEU B N 1
ATOM 3904 C CA . LEU B 1 238 ? 7.842 -11.148 -15.597 1.00 29.69 577 LEU B CA 1
ATOM 3905 C C . LEU B 1 238 ? 9.350 -11.258 -15.416 1.00 39.17 577 LEU B C 1
ATOM 3906 O O . LEU B 1 238 ? 10.099 -10.701 -16.225 1.00 40.94 577 LEU B O 1
ATOM 3911 N N . GLU B 1 239 ? 9.815 -11.962 -14.389 1.00 39.24 578 GLU B N 1
ATOM 3912 C CA . GLU B 1 239 ? 11.243 -12.129 -14.163 1.00 35.82 578 GLU B CA 1
ATOM 3913 C C . GLU B 1 239 ? 11.763 -13.353 -14.905 1.00 35.25 578 GLU B C 1
ATOM 3914 O O . GLU B 1 239 ? 11.054 -14.348 -15.079 1.00 38.15 578 GLU B O 1
ATOM 3920 N N . GLY B 1 240 ? 13.017 -13.267 -15.342 1.00 39.26 579 GLY B N 1
ATOM 3921 C CA . GLY B 1 240 ? 13.680 -14.416 -15.926 1.00 40.37 579 GLY B CA 1
ATOM 3922 C C . GLY B 1 240 ? 13.085 -14.835 -17.260 1.00 43.36 579 GLY B C 1
ATOM 3923 O O . GLY B 1 240 ? 12.556 -14.024 -18.027 1.00 46.17 579 GLY B O 1
ATOM 3924 N N . ASP B 1 241 ? 13.176 -16.132 -17.534 1.00 41.60 580 ASP B N 1
ATOM 3925 C CA . ASP B 1 241 ? 12.752 -16.708 -18.800 1.00 44.45 580 ASP B CA 1
ATOM 3926 C C . ASP B 1 241 ? 11.408 -17.412 -18.651 1.00 41.21 580 ASP B C 1
ATOM 3927 O O . ASP B 1 241 ? 10.907 -17.636 -17.546 1.00 38.89 580 ASP B O 1
ATOM 3932 N N . ASN B 1 242 ? 10.825 -17.766 -19.797 1.00 43.25 581 ASN B N 1
ATOM 3933 C CA . ASN B 1 242 ? 9.543 -18.462 -19.854 1.00 42.61 581 ASN B CA 1
ATOM 3934 C C . ASN B 1 242 ? 8.395 -17.581 -19.375 1.00 40.58 581 ASN B C 1
ATOM 3935 O O . ASN B 1 242 ? 7.442 -18.067 -18.762 1.00 41.71 581 ASN B O 1
ATOM 3940 N N . VAL B 1 243 ? 8.480 -16.278 -19.653 1.00 37.58 582 VAL B N 1
ATOM 3941 C CA . VAL B 1 243 ? 7.422 -15.360 -19.248 1.00 37.49 582 VAL B CA 1
ATOM 3942 C C . VAL B 1 243 ? 6.140 -15.633 -20.023 1.00 37.46 582 VAL B C 1
ATOM 3943 O O . VAL B 1 243 ? 5.040 -15.324 -19.547 1.00 30.67 582 VAL B O 1
ATOM 3947 N N . ARG B 1 244 ? 6.251 -16.214 -21.220 1.00 40.83 583 ARG B N 1
ATOM 3948 C CA . ARG B 1 244 ? 5.063 -16.543 -22.002 1.00 33.18 583 ARG B CA 1
ATOM 3949 C C . ARG B 1 244 ? 4.146 -17.482 -21.228 1.00 32.81 583 ARG B C 1
ATOM 3950 O O . ARG B 1 244 ? 2.984 -17.158 -20.958 1.00 30.77 583 ARG B O 1
ATOM 3958 N N . GLU B 1 245 ? 4.657 -18.660 -20.862 1.00 33.03 584 GLU B N 1
ATOM 3959 C CA . GLU B 1 245 ? 3.854 -19.612 -20.101 1.00 32.12 584 GLU B CA 1
ATOM 3960 C C . GLU B 1 245 ? 3.352 -18.990 -18.804 1.00 30.80 584 GLU B C 1
ATOM 3961 O O . GLU B 1 245 ? 2.165 -19.090 -18.470 1.00 28.95 584 GLU B O 1
ATOM 3967 N N . LYS B 1 246 ? 4.247 -18.338 -18.059 1.00 30.97 585 LYS B N 1
ATOM 3968 C CA . LYS B 1 246 ? 3.860 -17.765 -16.775 1.00 25.11 585 LYS B CA 1
ATOM 3969 C C . LYS B 1 246 ? 2.779 -16.706 -16.945 1.00 27.70 585 LYS B C 1
ATOM 3970 O O . LYS B 1 246 ? 1.839 -16.633 -16.145 1.00 31.39 585 LYS B O 1
ATOM 3976 N N . LEU B 1 247 ? 2.888 -15.878 -17.986 1.00 27.05 586 LEU B N 1
ATOM 3977 C CA . LEU B 1 247 ? 1.866 -14.865 -18.228 1.00 23.86 586 LEU B CA 1
ATOM 3978 C C . LEU B 1 247 ? 0.538 -15.509 -18.612 1.00 26.18 586 LEU B C 1
ATOM 3979 O O . LEU B 1 247 ? -0.519 -15.130 -18.093 1.00 25.52 586 LEU B O 1
ATOM 3984 N N . ARG B 1 248 ? 0.572 -16.488 -19.522 1.00 25.48 587 ARG B N 1
ATOM 3985 C CA . ARG B 1 248 ? -0.661 -17.163 -19.916 1.00 23.91 587 ARG B CA 1
ATOM 3986 C C . ARG B 1 248 ? -1.340 -17.812 -18.717 1.00 27.96 587 ARG B C 1
ATOM 3987 O O . ARG B 1 248 ? -2.570 -17.777 -18.597 1.00 33.41 587 ARG B O 1
ATOM 3995 N N . GLY B 1 249 ? -0.557 -18.410 -17.816 1.00 24.52 588 GLY B N 1
ATOM 3996 C CA . GLY B 1 249 ? -1.138 -18.971 -16.609 1.00 26.37 588 GLY B CA 1
ATOM 3997 C C . GLY B 1 249 ? -1.626 -17.913 -15.640 1.00 27.54 588 GLY B C 1
ATOM 3998 O O . GLY B 1 249 ? -2.567 -18.150 -14.877 1.00 28.54 588 GLY B O 1
ATOM 3999 N N . PHE B 1 250 ? -1.002 -16.733 -15.660 1.00 27.56 589 PHE B N 1
ATOM 4000 C CA . PHE B 1 250 ? -1.403 -15.648 -14.773 1.00 22.70 589 PHE B CA 1
ATOM 4001 C C . PHE B 1 250 ? -2.662 -14.945 -15.266 1.00 26.02 589 PHE B C 1
ATOM 4002 O O . PHE B 1 250 ? -3.444 -14.440 -14.452 1.00 28.75 589 PHE B O 1
ATOM 4010 N N . MET B 1 251 ? -2.877 -14.910 -16.579 1.00 25.98 590 MET B N 1
ATOM 4011 C CA . MET B 1 251 ? -4.037 -14.228 -17.136 1.00 25.42 590 MET B CA 1
ATOM 4012 C C . MET B 1 251 ? -5.330 -14.855 -16.626 1.00 22.50 590 MET B C 1
ATOM 4013 O O . MET B 1 251 ? -5.403 -16.056 -16.357 1.00 22.40 590 MET B O 1
ATOM 4018 N N . ASP B 1 252 ? -6.357 -14.021 -16.500 1.00 21.52 591 ASP B N 1
ATOM 4019 C CA . ASP B 1 252 ? -7.647 -14.462 -15.989 1.00 24.35 591 ASP B CA 1
ATOM 4020 C C . ASP B 1 252 ? -8.187 -15.609 -16.836 1.00 26.58 591 ASP B C 1
ATOM 4021 O O . ASP B 1 252 ? -8.312 -15.461 -18.062 1.00 28.20 591 ASP B O 1
ATOM 4026 N N . PRO B 1 253 ? -8.516 -16.756 -16.238 1.00 25.26 592 PRO B N 1
ATOM 4027 C CA . PRO B 1 253 ? -9.084 -17.854 -17.035 1.00 28.43 592 PRO B CA 1
ATOM 4028 C C . PRO B 1 253 ? -10.381 -1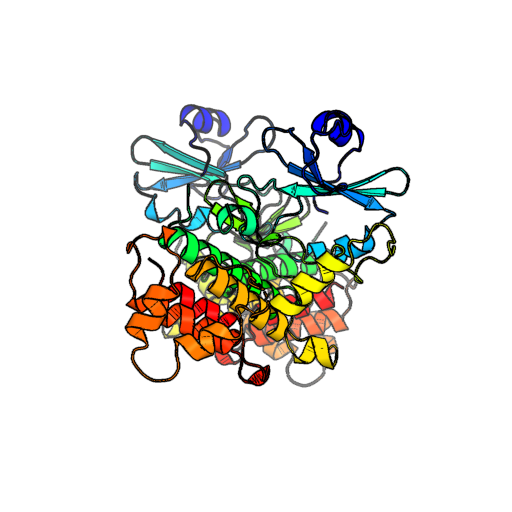7.482 -17.733 1.00 31.68 592 PRO B C 1
ATOM 4029 O O . PRO B 1 253 ? -10.649 -17.986 -18.830 1.00 34.58 592 PRO B O 1
ATOM 4033 N N . ASN B 1 254 ? -11.194 -16.609 -17.131 1.00 28.80 593 ASN B N 1
ATOM 4034 C CA . ASN B 1 254 ? -12.470 -16.239 -17.734 1.00 31.70 593 ASN B CA 1
ATOM 4035 C C . ASN B 1 254 ? -12.299 -15.602 -19.106 1.00 33.40 593 ASN B C 1
ATOM 4036 O O . ASN B 1 254 ? -13.225 -15.658 -19.922 1.00 36.05 593 ASN B O 1
ATOM 4041 N N . LEU B 1 255 ? -11.146 -14.992 -19.376 1.00 34.49 594 LEU B N 1
ATOM 4042 C CA . LEU B 1 255 ? -10.869 -14.468 -20.707 1.00 36.30 594 LEU B CA 1
ATOM 4043 C C . LEU B 1 255 ? -10.639 -15.566 -21.734 1.00 39.88 594 LEU B C 1
ATOM 4044 O O . LEU B 1 255 ? -10.480 -15.254 -22.920 1.00 38.17 594 LEU B O 1
ATOM 4049 N N . ARG B 1 256 ? -10.628 -16.832 -21.315 1.00 39.44 595 ARG B N 1
ATOM 4050 C CA . ARG B 1 256 ? -10.288 -17.930 -22.209 1.00 42.11 595 ARG B CA 1
ATOM 4051 C C . ARG B 1 256 ? -8.981 -17.606 -22.919 1.00 46.69 595 ARG B C 1
ATOM 4052 O O . ARG B 1 256 ? -7.965 -17.340 -22.269 1.00 58.82 595 ARG B O 1
ATOM 4060 N N . ASP B 1 257 ? -8.995 -17.612 -24.252 1.00 44.66 596 ASP B N 1
ATOM 4061 C CA . ASP B 1 257 ? -7.852 -17.172 -25.042 1.00 39.39 596 ASP B CA 1
ATOM 4062 C C . ASP B 1 257 ? -8.206 -15.985 -25.929 1.00 35.79 596 ASP B C 1
ATOM 4063 O O . ASP B 1 257 ? -7.531 -15.738 -26.934 1.00 37.31 596 ASP B O 1
ATOM 4068 N N . GLU B 1 258 ? -9.252 -15.243 -25.571 1.00 32.68 597 GLU B N 1
ATOM 4069 C CA . GLU B 1 258 ? -9.738 -14.129 -26.383 1.00 34.26 597 GLU B CA 1
ATOM 4070 C C . GLU B 1 258 ? -9.124 -12.809 -25.914 1.00 31.57 597 GLU B C 1
ATOM 4071 O O . GLU B 1 258 ? -9.803 -11.892 -25.454 1.00 30.12 597 GLU B O 1
ATOM 4077 N N . TYR B 1 259 ? -7.801 -12.734 -26.046 1.00 29.02 598 TYR B N 1
ATOM 4078 C CA . TYR B 1 259 ? -7.053 -11.529 -25.720 1.00 26.17 598 TYR B CA 1
ATOM 4079 C C . TYR B 1 259 ? -5.712 -11.603 -26.427 1.00 26.15 598 TYR B C 1
ATOM 4080 O O . TYR B 1 259 ? -5.196 -12.703 -26.650 1.00 28.10 598 TYR B O 1
ATOM 4089 N N . PRO B 1 260 ? -5.127 -10.462 -26.798 1.00 25.70 599 PRO B N 1
ATOM 4090 C CA . PRO B 1 260 ? -3.783 -10.468 -27.395 1.00 25.75 599 PRO B CA 1
ATOM 4091 C C . PRO B 1 260 ? -2.730 -10.634 -26.309 1.00 23.93 599 PRO B C 1
ATOM 4092 O O . PRO B 1 260 ? -2.615 -9.801 -25.408 1.00 24.96 599 PRO B O 1
ATOM 4096 N N . LEU B 1 261 ? -1.959 -11.721 -26.395 1.00 25.25 600 LEU B N 1
ATOM 4097 C CA . LEU B 1 261 ? -0.973 -12.009 -25.358 1.00 23.40 600 LEU B CA 1
ATOM 4098 C C . LEU B 1 261 ? 0.108 -10.937 -25.312 1.00 24.59 600 LEU B C 1
ATOM 4099 O O . LEU B 1 261 ? 0.467 -10.446 -24.235 1.00 27.20 600 LEU B O 1
ATOM 4104 N N . ASP B 1 262 ? 0.645 -10.563 -26.476 1.00 25.77 601 ASP B N 1
ATOM 4105 C CA . ASP B 1 262 ? 1.697 -9.552 -26.510 1.00 27.66 601 ASP B CA 1
ATOM 4106 C C . ASP B 1 262 ? 1.227 -8.246 -25.883 1.00 25.29 601 ASP B C 1
ATOM 4107 O O . ASP B 1 262 ? 1.984 -7.588 -25.159 1.00 25.32 601 ASP B O 1
ATOM 4112 N N . LEU B 1 263 ? -0.020 -7.852 -26.148 1.00 26.35 602 LEU B N 1
ATOM 4113 C CA . LEU B 1 263 ? -0.550 -6.640 -25.534 1.00 27.17 602 LEU B CA 1
ATOM 4114 C C . LEU B 1 263 ? -0.811 -6.849 -24.047 1.00 26.85 602 LEU B C 1
ATOM 4115 O O . LEU B 1 263 ? -0.583 -5.942 -23.237 1.00 25.43 602 LEU B O 1
ATOM 4120 N N . ALA B 1 264 ? -1.286 -8.038 -23.668 1.00 25.18 603 ALA B N 1
ATOM 4121 C CA . ALA B 1 264 ? -1.413 -8.359 -22.250 1.00 24.31 603 ALA B CA 1
ATOM 4122 C C . ALA B 1 264 ? -0.065 -8.258 -21.550 1.00 27.99 603 ALA B C 1
ATOM 4123 O O . ALA B 1 264 ? 0.022 -7.761 -20.420 1.00 27.48 603 ALA B O 1
ATOM 4125 N N . PHE B 1 265 ? 1.000 -8.727 -22.207 1.00 24.57 604 PHE B N 1
ATOM 4126 C CA . PHE B 1 265 ? 2.344 -8.558 -21.664 1.00 26.82 604 PHE B CA 1
ATOM 4127 C C . PHE B 1 265 ? 2.660 -7.084 -21.450 1.00 29.77 604 PHE B C 1
ATOM 4128 O O . PHE B 1 265 ? 3.129 -6.685 -20.377 1.00 27.81 604 PHE B O 1
ATOM 4136 N N . SER B 1 266 ? 2.403 -6.258 -22.467 1.00 26.40 605 SER B N 1
ATOM 4137 C CA . SER B 1 266 ? 2.617 -4.821 -22.332 1.00 26.18 605 SER B CA 1
ATOM 4138 C C . SER B 1 266 ? 1.859 -4.262 -21.135 1.00 27.08 605 SER B C 1
ATOM 4139 O O . SER B 1 266 ? 2.401 -3.460 -20.366 1.00 25.06 605 SER B O 1
ATOM 4142 N N . MET B 1 267 ? 0.602 -4.676 -20.961 1.00 24.48 606 MET B N 1
ATOM 4143 C CA . MET B 1 267 ? -0.192 -4.167 -19.848 1.00 26.40 606 MET B CA 1
ATOM 4144 C C . MET B 1 267 ? 0.331 -4.675 -18.510 1.00 27.14 606 MET B C 1
ATOM 4145 O O . MET B 1 267 ? 0.271 -3.952 -17.509 1.00 24.24 606 MET B O 1
ATOM 4150 N N . ALA B 1 268 ? 0.843 -5.908 -18.470 1.00 27.34 607 ALA B N 1
ATOM 4151 C CA . ALA B 1 268 ? 1.491 -6.391 -17.256 1.00 26.22 607 ALA B CA 1
ATOM 4152 C C . ALA B 1 268 ? 2.821 -5.689 -17.022 1.00 29.49 607 ALA B C 1
ATOM 4153 O O . ALA B 1 268 ? 3.217 -5.479 -15.870 1.00 28.74 607 ALA B O 1
ATOM 4155 N N . GLU B 1 269 ? 3.518 -5.314 -18.097 1.00 27.81 608 GLU B N 1
ATOM 4156 C CA . GLU B 1 269 ? 4.791 -4.616 -17.952 1.00 28.07 608 GLU B CA 1
ATOM 4157 C C . GLU B 1 269 ? 4.597 -3.255 -17.296 1.00 24.74 608 GLU B C 1
ATOM 4158 O O . GLU B 1 269 ? 5.302 -2.908 -16.341 1.00 30.39 608 GLU B O 1
ATOM 4164 N N . ILE B 1 270 ? 3.646 -2.466 -17.798 1.00 23.38 609 ILE B N 1
ATOM 4165 C CA . ILE B 1 270 ? 3.402 -1.150 -17.218 1.00 24.67 609 ILE B CA 1
ATOM 4166 C C . ILE B 1 270 ? 2.866 -1.287 -15.799 1.00 23.48 609 ILE B C 1
ATOM 4167 O O . ILE B 1 270 ? 3.226 -0.509 -14.907 1.00 24.99 609 ILE B O 1
ATOM 4172 N N . ALA B 1 271 ? 2.004 -2.279 -15.564 1.00 21.73 610 ALA B N 1
ATOM 4173 C CA . ALA B 1 271 ? 1.517 -2.528 -14.212 1.00 21.15 610 ALA B CA 1
ATOM 4174 C C . ALA B 1 271 ? 2.660 -2.905 -13.281 1.00 25.69 610 ALA B C 1
ATOM 4175 O O . ALA B 1 271 ? 2.664 -2.525 -12.103 1.00 25.00 610 ALA B O 1
ATOM 4177 N N . LYS B 1 272 ? 3.638 -3.658 -13.788 1.00 25.06 611 LYS B N 1
ATOM 4178 C CA . LYS B 1 272 ? 4.813 -3.979 -12.985 1.00 25.81 611 LYS B CA 1
ATOM 4179 C C . LYS B 1 272 ? 5.549 -2.711 -12.571 1.00 23.15 611 LYS B C 1
ATOM 4180 O O . LYS B 1 272 ? 5.926 -2.549 -11.405 1.00 23.26 611 LYS B O 1
ATOM 4186 N N . ARG B 1 273 ? 5.756 -1.792 -13.518 1.00 24.20 612 ARG B N 1
ATOM 4187 C CA . ARG B 1 273 ? 6.444 -0.546 -13.199 1.00 21.22 612 ARG B CA 1
ATOM 4188 C C . ARG B 1 273 ? 5.641 0.305 -12.224 1.00 21.50 612 ARG B C 1
ATOM 4189 O O . ARG B 1 273 ? 6.222 1.080 -11.455 1.00 27.07 612 ARG B O 1
ATOM 4197 N N . CYS B 1 274 ? 4.310 0.174 -12.238 1.00 19.19 613 CYS B N 1
ATOM 4198 C CA . CYS B 1 274 ? 3.468 0.975 -11.353 1.00 23.45 613 CYS B CA 1
ATOM 4199 C C . CYS B 1 274 ? 3.591 0.526 -9.901 1.00 22.76 613 CYS B C 1
ATOM 4200 O O . CYS B 1 274 ? 3.474 1.346 -8.985 1.00 26.72 613 CYS B O 1
ATOM 4203 N N . VAL B 1 275 ? 3.831 -0.762 -9.678 1.00 23.67 614 VAL B N 1
ATOM 4204 C CA . VAL B 1 275 ? 3.982 -1.309 -8.346 1.00 18.83 614 VAL B CA 1
ATOM 4205 C C . VAL B 1 275 ? 5.455 -1.370 -7.933 1.00 23.66 614 VAL B C 1
ATOM 4206 O O . VAL B 1 275 ? 5.807 -2.094 -7.001 1.00 26.09 614 VAL B O 1
ATOM 4210 N N . ALA B 1 276 ? 6.326 -0.609 -8.602 1.00 27.34 615 ALA B N 1
ATOM 4211 C CA . ALA B 1 276 ? 7.741 -0.604 -8.223 1.00 26.16 615 ALA B CA 1
ATOM 4212 C C . ALA B 1 276 ? 7.927 -0.077 -6.800 1.00 28.80 615 ALA B C 1
ATOM 4213 O O . ALA B 1 276 ? 7.404 0.982 -6.437 1.00 25.85 615 ALA B O 1
ATOM 4215 N N . ARG B 1 277 ? 8.733 -0.792 -6.006 1.00 30.28 616 ARG B N 1
ATOM 4216 C CA . ARG B 1 277 ? 8.943 -0.384 -4.616 1.00 33.48 616 ARG B CA 1
ATOM 4217 C C . ARG B 1 277 ? 9.461 1.048 -4.509 1.00 35.82 616 ARG B C 1
ATOM 4218 O O . ARG B 1 277 ? 9.125 1.765 -3.556 1.00 41.96 616 ARG B O 1
ATOM 4226 N N . ASP B 1 278 ? 10.266 1.484 -5.472 1.00 37.14 617 ASP B N 1
ATOM 4227 C CA . ASP B 1 278 ? 10.800 2.840 -5.493 1.00 36.69 617 ASP B CA 1
ATOM 4228 C C . ASP B 1 278 ? 9.813 3.761 -6.202 1.00 34.10 617 ASP B C 1
ATOM 4229 O O . ASP B 1 278 ? 9.551 3.595 -7.399 1.00 33.22 617 ASP B O 1
ATOM 4234 N N . LEU B 1 279 ? 9.278 4.738 -5.464 1.00 31.48 618 LEU B N 1
ATOM 4235 C CA . LEU B 1 279 ? 8.252 5.612 -6.027 1.00 30.42 618 LEU B CA 1
ATOM 4236 C C . LEU B 1 279 ? 8.743 6.307 -7.292 1.00 32.99 618 LEU B C 1
ATOM 4237 O O . LEU B 1 279 ? 7.977 6.488 -8.246 1.00 32.31 618 LEU B O 1
ATOM 4242 N N . ASN B 1 280 ? 10.015 6.704 -7.322 1.00 37.54 619 ASN B N 1
ATOM 4243 C CA . ASN B 1 280 ? 10.546 7.401 -8.488 1.00 40.62 619 ASN B CA 1
ATOM 4244 C C . ASN B 1 280 ? 10.702 6.491 -9.700 1.00 46.43 619 ASN B C 1
ATOM 4245 O O . ASN B 1 280 ? 10.867 7.001 -10.814 1.00 47.84 619 ASN B O 1
ATOM 4250 N N . SER B 1 281 ? 10.657 5.168 -9.516 1.00 41.75 620 SER B N 1
ATOM 4251 C CA . SER B 1 281 ? 10.696 4.256 -10.654 1.00 29.90 620 SER B CA 1
ATOM 4252 C C . SER B 1 281 ? 9.331 4.110 -11.309 1.00 32.02 620 SER B C 1
ATOM 4253 O O . SER B 1 281 ? 9.251 3.896 -12.524 1.00 37.50 620 SER B O 1
ATOM 4256 N N . ARG B 1 282 ? 8.259 4.219 -10.534 1.00 30.65 621 ARG B N 1
ATOM 4257 C CA . ARG B 1 282 ? 6.927 4.181 -11.112 1.00 28.27 621 ARG B CA 1
ATOM 4258 C C . ARG B 1 282 ? 6.776 5.316 -12.121 1.00 28.86 621 ARG B C 1
ATOM 4259 O O . ARG B 1 282 ? 7.319 6.408 -11.915 1.00 31.00 621 ARG B O 1
ATOM 4267 N N . PRO B 1 283 ? 6.060 5.098 -13.216 1.00 24.73 622 PRO B N 1
ATOM 4268 C CA . PRO B 1 283 ? 5.902 6.147 -14.223 1.00 28.34 622 PRO B CA 1
ATOM 4269 C C . PRO B 1 283 ? 4.863 7.174 -13.790 1.00 27.27 622 PRO B C 1
ATOM 4270 O O . PRO B 1 283 ? 4.113 6.985 -12.832 1.00 25.26 622 PRO B O 1
ATOM 4274 N N . ASN B 1 284 ? 4.840 8.284 -14.519 1.00 23.92 623 ASN B N 1
ATOM 4275 C CA . ASN B 1 284 ? 3.776 9.257 -14.338 1.00 22.97 623 ASN B CA 1
ATOM 4276 C C . ASN B 1 284 ? 2.474 8.706 -14.908 1.00 25.13 623 ASN B C 1
ATOM 4277 O O . ASN B 1 284 ? 2.469 7.945 -15.880 1.00 27.49 623 ASN B O 1
ATOM 4282 N N . VAL B 1 285 ? 1.357 9.089 -14.287 1.00 23.21 624 VAL B N 1
ATOM 4283 C CA . VAL B 1 285 ? 0.067 8.585 -14.746 1.00 20.84 624 VAL B CA 1
ATOM 4284 C C . VAL B 1 285 ? -0.173 8.972 -16.197 1.00 22.46 624 VAL B C 1
ATOM 4285 O O . VAL B 1 285 ? -0.793 8.215 -16.956 1.00 24.72 624 VAL B O 1
ATOM 4289 N N . SER B 1 286 ? 0.317 10.143 -16.613 1.00 22.21 625 SER B N 1
ATOM 4290 C CA . SER B 1 286 ? 0.176 10.544 -18.009 1.00 25.74 625 SER B CA 1
ATOM 4291 C C . SER B 1 286 ? 0.862 9.559 -18.945 1.00 25.48 625 SER B C 1
ATOM 4292 O O . SER B 1 286 ? 0.398 9.345 -20.072 1.00 24.77 625 SER B O 1
ATOM 4295 N N . GLU B 1 287 ? 1.968 8.954 -18.503 1.00 21.72 626 GLU B N 1
ATOM 4296 C CA . GLU B 1 287 ? 2.623 7.934 -19.314 1.00 21.66 626 GLU B CA 1
ATOM 4297 C C . GLU B 1 287 ? 1.783 6.666 -19.38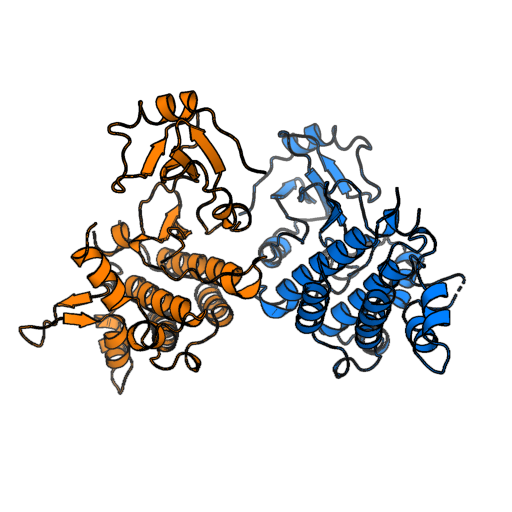0 1.00 26.15 626 GLU B C 1
ATOM 4298 O O . GLU B 1 287 ? 1.616 6.080 -20.457 1.00 28.31 626 GLU B O 1
ATOM 4304 N N . VAL B 1 288 ? 1.247 6.227 -18.239 1.00 22.60 627 VAL B N 1
ATOM 4305 C CA . VAL B 1 288 ? 0.372 5.058 -18.228 1.00 23.45 627 VAL B CA 1
ATOM 4306 C C . VAL B 1 288 ? -0.846 5.301 -19.110 1.00 23.05 627 VAL B C 1
ATOM 4307 O O . VAL B 1 288 ? -1.246 4.435 -19.898 1.00 24.36 627 VAL B O 1
ATOM 4311 N N . PHE B 1 289 ? -1.451 6.486 -18.996 1.00 24.61 628 PHE B N 1
ATOM 4312 C CA . PHE B 1 289 ? -2.605 6.815 -19.826 1.00 23.67 628 PHE B CA 1
ATOM 4313 C C . PHE B 1 289 ? -2.266 6.745 -21.309 1.00 24.16 628 PHE B C 1
ATOM 4314 O O . PHE B 1 289 ? -3.134 6.427 -22.130 1.00 23.65 628 PHE B O 1
ATOM 4322 N N . MET B 1 290 ? -1.015 7.033 -21.674 1.00 22.45 629 MET B N 1
ATOM 4323 C CA . MET B 1 290 ? -0.614 6.926 -23.073 1.00 22.84 629 MET B CA 1
ATOM 4324 C C . MET B 1 290 ? -0.411 5.473 -23.486 1.00 25.58 629 MET B C 1
ATOM 4325 O O . MET B 1 290 ? -0.755 5.092 -24.610 1.00 26.52 629 MET B O 1
ATOM 4330 N N . ILE B 1 291 ? 0.144 4.649 -22.595 1.00 24.48 630 ILE B N 1
ATOM 4331 C CA . ILE B 1 291 ? 0.372 3.245 -22.924 1.00 23.75 630 ILE B CA 1
ATOM 4332 C C . ILE B 1 291 ? -0.955 2.529 -23.145 1.00 25.88 630 ILE B C 1
ATOM 4333 O O . ILE B 1 291 ? -1.125 1.788 -24.120 1.00 24.14 630 ILE B O 1
ATOM 4338 N N . LEU B 1 292 ? -1.917 2.741 -22.243 1.00 28.40 631 LEU B N 1
ATOM 4339 C CA . LEU B 1 292 ? -3.220 2.104 -22.395 1.00 25.87 631 LEU B CA 1
ATOM 4340 C C . LEU B 1 292 ? -3.934 2.599 -23.645 1.00 23.89 631 LEU B C 1
ATOM 4341 O O . LEU B 1 292 ? -4.582 1.816 -24.349 1.00 26.92 631 LEU B O 1
ATOM 4346 N N . SER B 1 293 ? -3.825 3.897 -23.939 1.00 25.88 632 SER B N 1
ATOM 4347 C CA . SER B 1 293 ? -4.481 4.445 -25.123 1.00 27.64 632 SER B CA 1
ATOM 4348 C C . SER B 1 293 ? -3.939 3.810 -26.398 1.00 28.78 632 SER B C 1
ATOM 4349 O O . SER B 1 293 ? -4.705 3.483 -27.313 1.00 29.50 632 SER B O 1
ATOM 4352 N N . LYS B 1 294 ? -2.619 3.632 -26.481 1.00 26.92 633 LYS B N 1
ATOM 4353 C CA . LYS B 1 294 ? -2.029 3.002 -27.656 1.00 28.47 633 LYS B CA 1
ATOM 4354 C C . LYS B 1 294 ? -2.282 1.500 -27.682 1.00 29.95 633 LYS B C 1
ATOM 4355 O O . LYS B 1 294 ? -2.315 0.901 -28.763 1.00 33.79 633 LYS B O 1
ATOM 4361 N N . ILE B 1 295 ? -2.453 0.877 -26.513 1.00 31.76 634 ILE B N 1
ATOM 4362 C CA . ILE B 1 295 ? -2.873 -0.520 -26.474 1.00 28.09 634 ILE B CA 1
ATOM 4363 C C . ILE B 1 295 ? -4.283 -0.661 -27.028 1.00 31.51 634 ILE B C 1
ATOM 4364 O O . ILE B 1 295 ? -4.583 -1.603 -27.770 1.00 31.82 634 ILE B O 1
ATOM 4369 N N . GLN B 1 296 ? -5.169 0.273 -26.677 1.00 34.76 635 GLN B N 1
ATOM 4370 C CA . GLN B 1 296 ? -6.555 0.210 -27.126 1.00 33.04 635 GLN B CA 1
ATOM 4371 C C . GLN B 1 296 ? -6.706 0.643 -28.578 1.00 41.91 635 GLN B C 1
ATOM 4372 O O . GLN B 1 296 ? -7.642 0.203 -29.255 1.00 44.88 635 GLN B O 1
ATOM 4378 N N . SER B 1 297 ? -5.805 1.492 -29.067 1.00 54.65 636 SER B N 1
ATOM 4379 C CA . SER B 1 297 ? -5.835 1.965 -30.450 1.00 58.87 636 SER B CA 1
ATOM 4380 C C . SER B 1 297 ? -7.231 2.423 -30.862 1.00 63.88 636 SER B C 1
ATOM 4381 O O . SER B 1 297 ? -7.711 2.083 -31.944 1.00 74.28 636 SER B O 1
#